Protein AF-0000000086745357 (afdb_homodimer)

Radius of gyration: 20.83 Å; Cα contacts (8 Å, |Δi|>4): 913; chains: 2; bounding box: 44×60×50 Å

Secondary structure (DSSP, 8-state):
--EEEEEEEEEEE-S-HHHHHHHHHHHH--EEEEEEEEE--HHHHHHTT--TTGGG-EEEEEEEEETTTTEEEEEEEEEESPPPB--PPPPTT-BSS---EEEEEESHHHHHHHHHHSTT-EESS--TT---EEPPP--GGG-EESSHHHHT-HHHHHHHHHHHTT-EEEEEE-TT--EEEEEE--TTSS--/--EEEEEEEEEEE-S-HHHHHHHHHHHH--EEEEEEEEE--HHHHHHTT--TTGGG-EEEEEEEEETTTTEEEEEEEEEESPPPB--PPPPTT-BSS---EEEEEESHHHHHHHHHHSTT-EESS--TT---EEPPP--GGG-EESSHHHHH-HHHHHHHHHHHTT-EEEEEE-TT--EEEEEE--TTSS--

InterPro domains:
  IPR029068 Glyoxalase/Bleomycin resistance protein/Dihydroxybiphenyl dioxygenase [G3DSA:3.10.180.10] (1-157)
  IPR029068 Glyoxalase/Bleomycin resistance protein/Dihydroxybiphenyl dioxygenase [SSF54593] (2-118)
  IPR037523 Vicinal oxygen chelate (VOC), core domain [PS51819] (6-159)
  IPR051785 Methylmalonyl-CoA/ethylmalonyl-CoA epimerase [PTHR43048] (4-158)

Nearest PDB structures (foldseek):
  1ss4-assembly1_A  TM=8.395E-01  e=1.406E-08  Bacillus cereus
  6on1-assembly3_E  TM=7.380E-01  e=6.224E-07  Streptomyces sclerotialus
  2p7m-assembly4_B  TM=7.829E-01  e=2.294E-06  Listeria monocytogenes EGD-e
  6on1-assembly3_F  TM=7.426E-01  e=1.396E-06  Streptomyces sclerotialus
  6on1-assembly2_D  TM=6.649E-01  e=1.158E-06  Streptomyces sclerotialus

Structure (mmCIF, N/CA/C/O backbone):
data_AF-0000000086745357-model_v1
#
loop_
_entity.id
_entity.type
_entity.pdbx_description
1 polymer 'Bleomycin resistance protein'
#
loop_
_atom_site.group_PDB
_atom_site.id
_atom_site.type_symbol
_atom_site.label_atom_id
_atom_site.label_alt_id
_atom_site.label_comp_id
_atom_site.label_asym_id
_atom_site.label_entity_id
_atom_site.label_seq_id
_atom_site.pdbx_PDB_ins_code
_atom_site.Cartn_x
_atom_site.Cartn_y
_atom_site.Cartn_z
_atom_site.occupancy
_atom_site.B_iso_or_equiv
_atom_site.auth_seq_id
_atom_site.auth_comp_id
_atom_site.auth_asym_id
_atom_site.auth_atom_id
_atom_site.pdbx_PDB_model_num
ATOM 1 N N . MET A 1 1 ? -21.625 5.719 -3.605 1 84.94 1 MET A N 1
ATOM 2 C CA . MET A 1 1 ? -20.344 5.215 -4.07 1 84.94 1 MET A CA 1
ATOM 3 C C . MET A 1 1 ? -19.25 6.273 -3.908 1 84.94 1 MET A C 1
ATOM 5 O O . MET A 1 1 ? -19.5 7.461 -4.137 1 84.94 1 MET A O 1
ATOM 9 N N . ILE A 1 2 ? -18.141 5.934 -3.367 1 96.88 2 ILE A N 1
ATOM 10 C CA . ILE A 1 2 ? -17.047 6.863 -3.148 1 96.88 2 ILE A CA 1
ATOM 11 C C . ILE A 1 2 ? -16.453 7.297 -4.492 1 96.88 2 ILE A C 1
ATOM 13 O O . ILE A 1 2 ? -16.234 6.465 -5.375 1 96.88 2 ILE A O 1
ATOM 17 N N . ASN A 1 3 ? -16.359 8.586 -4.691 1 97.38 3 ASN A N 1
ATOM 18 C CA . ASN A 1 3 ? -15.664 9.117 -5.863 1 97.38 3 ASN A CA 1
ATOM 19 C C . ASN A 1 3 ? -14.172 9.281 -5.613 1 97.38 3 ASN A C 1
ATOM 21 O O . ASN A 1 3 ? -13.727 10.328 -5.148 1 97.38 3 ASN A O 1
ATOM 25 N N . PHE A 1 4 ? -13.391 8.273 -5.996 1 97.94 4 PHE A N 1
ATOM 26 C CA . PHE A 1 4 ? -11.945 8.297 -5.824 1 97.94 4 PHE A CA 1
ATOM 27 C C . PHE A 1 4 ? -11.281 9.109 -6.93 1 97.94 4 PHE A C 1
ATOM 29 O O . PHE A 1 4 ? -11.688 9.031 -8.094 1 97.94 4 PHE A O 1
ATOM 36 N N . LYS A 1 5 ? -10.188 9.789 -6.594 1 97.06 5 LYS A N 1
ATOM 37 C CA . LYS A 1 5 ? -9.5 10.648 -7.555 1 97.06 5 LYS A CA 1
ATOM 38 C C . LYS A 1 5 ? -8.047 10.211 -7.742 1 97.06 5 LYS A C 1
ATOM 40 O O . LYS A 1 5 ? -7.254 10.93 -8.352 1 97.06 5 LYS A O 1
ATOM 45 N N . GLY A 1 6 ? -7.688 9.062 -7.172 1 96.94 6 GLY A N 1
ATOM 46 C CA . GLY A 1 6 ? -6.336 8.547 -7.348 1 96.94 6 GLY A CA 1
ATOM 47 C C . GLY A 1 6 ? -5.727 8.023 -6.062 1 96.94 6 GLY A C 1
ATOM 48 O O . GLY A 1 6 ? -6.293 8.203 -4.98 1 96.94 6 GLY A O 1
ATOM 49 N N . LEU A 1 7 ? -4.637 7.34 -6.195 1 98.12 7 LEU A N 1
ATOM 50 C CA . LEU A 1 7 ? -3.785 6.969 -5.074 1 98.12 7 LEU A CA 1
ATOM 51 C C . LEU A 1 7 ? -2.977 8.164 -4.586 1 98.12 7 LEU A C 1
ATOM 53 O O . LEU A 1 7 ? -2.322 8.844 -5.379 1 98.12 7 LEU A O 1
ATOM 57 N N . GLY A 1 8 ? -3.037 8.484 -3.346 1 97.69 8 GLY A N 1
ATOM 58 C CA . GLY A 1 8 ? -2.211 9.539 -2.773 1 97.69 8 GLY A CA 1
ATOM 59 C C . GLY A 1 8 ? -0.789 9.086 -2.49 1 97.69 8 GLY A C 1
ATOM 60 O O . GLY A 1 8 ? 0.153 9.547 -3.139 1 97.69 8 GLY A O 1
ATOM 61 N N . HIS A 1 9 ? -0.689 8.195 -1.524 1 98.69 9 HIS A N 1
ATOM 62 C CA . HIS A 1 9 ? 0.618 7.691 -1.12 1 98.69 9 HIS A CA 1
ATOM 63 C C . HIS A 1 9 ? 0.484 6.414 -0.299 1 98.69 9 HIS A C 1
ATOM 65 O O . HIS A 1 9 ? -0.625 6.023 0.075 1 98.69 9 HIS A O 1
ATOM 71 N N . ILE A 1 10 ? 1.551 5.781 -0.131 1 98.75 10 ILE A N 1
ATOM 72 C CA . ILE A 1 10 ? 1.724 4.691 0.824 1 98.75 10 ILE A CA 1
ATOM 73 C C . ILE A 1 10 ? 2.629 5.148 1.967 1 98.75 10 ILE A C 1
ATOM 75 O O . ILE A 1 10 ? 3.75 5.605 1.735 1 98.75 10 ILE A O 1
ATOM 79 N N . ASN A 1 11 ? 2.15 4.938 3.189 1 98.75 11 ASN A N 1
ATOM 80 C CA . ASN A 1 11 ? 2.855 5.48 4.344 1 98.75 11 ASN A CA 1
ATOM 81 C C . ASN A 1 11 ? 3.707 4.418 5.031 1 98.75 11 ASN A C 1
ATOM 83 O O . ASN A 1 11 ? 3.291 3.264 5.152 1 98.75 11 ASN A O 1
ATOM 87 N N . ILE A 1 12 ? 4.809 4.84 5.457 1 98.25 12 ILE A N 1
ATOM 88 C CA . ILE A 1 12 ? 5.684 4.07 6.336 1 98.25 12 ILE A CA 1
ATOM 89 C C . ILE A 1 12 ? 6.113 4.938 7.52 1 98.25 12 ILE A C 1
ATOM 91 O O . ILE A 1 12 ? 6.746 5.98 7.336 1 98.25 12 ILE A O 1
ATOM 95 N N . VAL A 1 13 ? 5.742 4.496 8.703 1 98.38 13 VAL A N 1
ATOM 96 C CA . VAL A 1 13 ? 6.223 5.168 9.906 1 98.38 13 VAL A CA 1
ATOM 97 C C . VAL A 1 13 ? 7.609 4.641 10.273 1 98.38 13 VAL A C 1
ATOM 99 O O . VAL A 1 13 ? 7.828 3.428 10.32 1 98.38 13 VAL A O 1
ATOM 102 N N . VAL A 1 14 ? 8.523 5.516 10.516 1 98.12 14 VAL A N 1
ATOM 103 C CA . VAL A 1 14 ? 9.93 5.145 10.648 1 98.12 14 VAL A CA 1
ATOM 104 C C . VAL A 1 14 ? 10.5 5.727 11.938 1 98.12 14 VAL A C 1
ATOM 106 O O . VAL A 1 14 ? 9.875 6.582 12.57 1 98.12 14 VAL A O 1
ATOM 109 N N . ASP A 1 15 ? 11.648 5.25 12.32 1 97.38 15 ASP A N 1
ATOM 110 C CA . ASP A 1 15 ? 12.281 5.68 13.562 1 97.38 15 ASP A CA 1
ATOM 111 C C . ASP A 1 15 ? 13.312 6.777 13.312 1 97.38 15 ASP A C 1
ATOM 113 O O . ASP A 1 15 ? 13.727 7.469 14.242 1 97.38 15 ASP A O 1
ATOM 117 N N . ASP A 1 16 ? 13.742 6.953 12.086 1 97.81 16 ASP A N 1
ATOM 118 C CA . ASP A 1 16 ? 14.688 7.98 11.648 1 97.81 16 ASP A CA 1
ATOM 119 C C . ASP A 1 16 ? 14.422 8.391 10.203 1 97.81 16 ASP A C 1
ATOM 121 O O . ASP A 1 16 ? 14.695 7.625 9.273 1 97.81 16 ASP A O 1
ATOM 125 N N . ILE A 1 17 ? 13.969 9.578 10.016 1 98.44 17 ILE A N 1
ATOM 126 C CA . ILE A 1 17 ? 13.438 10.023 8.727 1 98.44 17 ILE A CA 1
ATOM 127 C C . ILE A 1 17 ? 14.57 10.078 7.699 1 98.44 17 ILE A C 1
ATOM 129 O O . ILE A 1 17 ? 14.383 9.695 6.543 1 98.44 17 ILE A O 1
ATOM 133 N N . GLN A 1 18 ? 15.734 10.578 8.047 1 98.56 18 GLN A N 1
ATOM 134 C CA . GLN A 1 18 ? 16.844 10.695 7.105 1 98.56 18 GLN A CA 1
ATOM 135 C C . GLN A 1 18 ? 17.359 9.312 6.688 1 98.56 18 GLN A C 1
ATOM 137 O O . GLN A 1 18 ? 17.625 9.078 5.508 1 98.56 18 GLN A O 1
ATOM 142 N N . GLU A 1 19 ? 17.5 8.43 7.648 1 98.19 19 GLU A N 1
ATOM 143 C CA . GLU A 1 19 ? 17.922 7.062 7.328 1 98.19 19 GLU A CA 1
ATOM 144 C C . GLU A 1 19 ? 16.922 6.398 6.375 1 98.19 19 GLU A C 1
ATOM 146 O O . GLU A 1 19 ? 17.328 5.691 5.449 1 98.19 19 GLU A O 1
ATOM 151 N N . ALA A 1 20 ? 15.68 6.625 6.625 1 98.5 20 ALA A N 1
ATOM 152 C CA . ALA A 1 20 ? 14.648 6.035 5.773 1 98.5 20 ALA A CA 1
ATOM 153 C C . ALA A 1 20 ? 14.695 6.625 4.367 1 98.5 20 ALA A C 1
ATOM 155 O O . ALA A 1 20 ? 14.547 5.902 3.379 1 98.5 20 ALA A O 1
ATOM 156 N N . ILE A 1 21 ? 14.828 7.941 4.266 1 98.75 21 ILE A N 1
ATOM 157 C CA . ILE A 1 21 ? 14.969 8.586 2.963 1 98.75 21 ILE A CA 1
ATOM 158 C C . ILE A 1 21 ? 16.125 7.938 2.193 1 98.75 21 ILE A C 1
ATOM 160 O O . ILE A 1 21 ? 15.961 7.559 1.03 1 98.75 21 ILE A O 1
ATOM 164 N N . ASP A 1 22 ? 17.266 7.781 2.828 1 98.5 22 ASP A N 1
ATOM 165 C CA . ASP A 1 22 ? 18.438 7.195 2.191 1 98.5 22 ASP A CA 1
ATOM 166 C C . ASP A 1 22 ? 18.188 5.746 1.778 1 98.5 22 ASP A C 1
ATOM 168 O O . ASP A 1 22 ? 18.625 5.312 0.711 1 98.5 22 ASP A O 1
ATOM 172 N N . LEU A 1 23 ? 17.516 5.031 2.615 1 98.12 23 LEU A N 1
ATOM 173 C CA . LEU A 1 23 ? 17.188 3.643 2.318 1 98.12 23 LEU A CA 1
ATOM 174 C C . LEU A 1 23 ? 16.438 3.533 0.992 1 98.12 23 LEU A C 1
ATOM 176 O O . LEU A 1 23 ? 16.859 2.805 0.094 1 98.12 23 LEU A O 1
ATOM 180 N N . TYR A 1 24 ? 15.375 4.25 0.807 1 98.38 24 TYR A N 1
ATOM 181 C CA . TYR A 1 24 ? 14.516 4.086 -0.365 1 98.38 24 TYR A CA 1
ATOM 182 C C . TYR A 1 24 ? 15.141 4.75 -1.588 1 98.38 24 TYR A C 1
ATOM 184 O O . TYR A 1 24 ? 14.906 4.32 -2.721 1 98.38 24 TYR A O 1
ATOM 192 N N . LYS A 1 25 ? 15.891 5.836 -1.355 1 98.19 25 LYS A N 1
ATOM 193 C CA . LYS A 1 25 ? 16.688 6.375 -2.449 1 98.19 25 LYS A CA 1
ATOM 194 C C . LYS A 1 25 ? 17.625 5.312 -3.031 1 98.19 25 LYS A C 1
ATOM 196 O O . LYS A 1 25 ? 17.672 5.129 -4.25 1 98.19 25 LYS A O 1
ATOM 201 N N . ASN A 1 26 ? 18.312 4.621 -2.154 1 98.06 26 ASN A N 1
ATOM 202 C CA . ASN A 1 26 ? 19.328 3.67 -2.586 1 98.06 26 ASN A CA 1
ATOM 203 C C . ASN A 1 26 ? 18.719 2.355 -3.051 1 98.06 26 ASN A C 1
ATOM 205 O O . ASN A 1 26 ? 19.188 1.736 -4 1 98.06 26 ASN A O 1
ATOM 209 N N . LEU A 1 27 ? 17.656 1.892 -2.438 1 98.12 27 LEU A N 1
ATOM 210 C CA . LEU A 1 27 ? 17.047 0.602 -2.736 1 98.12 27 LEU A CA 1
ATOM 211 C C . LEU A 1 27 ? 16.188 0.685 -3.996 1 98.12 27 LEU A C 1
ATOM 213 O O . LEU A 1 27 ? 16.25 -0.206 -4.848 1 98.12 27 LEU A O 1
ATOM 217 N N . PHE A 1 28 ? 15.398 1.832 -4.148 1 98.38 28 PHE A N 1
ATOM 218 C CA . PHE A 1 28 ? 14.391 1.903 -5.203 1 98.38 28 PHE A CA 1
ATOM 219 C C . PHE A 1 28 ? 14.719 3.01 -6.195 1 98.38 28 PHE A C 1
ATOM 221 O O . PHE A 1 28 ? 14.07 3.133 -7.234 1 98.38 28 PHE A O 1
ATOM 228 N N . GLY A 1 29 ? 15.742 3.789 -5.883 1 98.31 29 GLY A N 1
ATOM 229 C CA . GLY A 1 29 ? 15.93 4.992 -6.672 1 98.31 29 GLY A CA 1
ATOM 230 C C . GLY A 1 29 ? 14.852 6.039 -6.441 1 98.31 29 GLY A C 1
ATOM 231 O O . GLY A 1 29 ? 14.539 6.816 -7.34 1 98.31 29 GLY A O 1
ATOM 232 N N . ALA A 1 30 ? 14.281 6.035 -5.289 1 98.62 30 ALA A N 1
ATOM 233 C CA . ALA A 1 30 ? 13.227 7 -4.969 1 98.62 30 ALA A CA 1
ATOM 234 C C . ALA A 1 30 ? 13.773 8.422 -4.961 1 98.62 30 ALA A C 1
ATOM 236 O O . ALA A 1 30 ? 14.922 8.656 -4.574 1 98.62 30 ALA A O 1
ATOM 237 N N . ILE A 1 31 ? 12.922 9.352 -5.367 1 98.69 31 ILE A N 1
ATOM 238 C CA . ILE A 1 31 ? 13.328 10.75 -5.453 1 98.69 31 ILE A CA 1
ATOM 239 C C . ILE A 1 31 ? 12.625 11.562 -4.367 1 98.69 31 ILE A C 1
ATOM 241 O O . ILE A 1 31 ? 11.406 11.75 -4.414 1 98.69 31 ILE A O 1
ATOM 245 N N . PRO A 1 32 ? 13.391 12.023 -3.367 1 98.75 32 PRO A N 1
ATOM 246 C CA . PRO A 1 32 ? 12.766 12.898 -2.371 1 98.75 32 PRO A CA 1
ATOM 247 C C . PRO A 1 32 ? 12.203 14.18 -2.98 1 98.75 32 PRO A C 1
ATOM 249 O O . PRO A 1 32 ? 12.859 14.812 -3.807 1 98.75 32 PRO A O 1
ATOM 252 N N . LYS A 1 33 ? 10.992 14.539 -2.598 1 98.56 33 LYS A N 1
ATOM 253 C CA . LYS A 1 33 ? 10.336 15.703 -3.18 1 98.56 33 LYS A CA 1
ATOM 254 C C . LYS A 1 33 ? 10.133 16.797 -2.135 1 98.56 33 LYS A C 1
ATOM 256 O O . LYS A 1 33 ? 10.562 17.938 -2.336 1 98.56 33 LYS A O 1
ATOM 261 N N . GLN A 1 34 ? 9.539 16.453 -1 1 98.56 34 GLN A N 1
ATOM 262 C CA . GLN A 1 34 ? 9.203 17.422 0.043 1 98.56 34 GLN A CA 1
ATOM 263 C C . GLN A 1 34 ? 9.547 16.875 1.427 1 98.56 34 GLN A C 1
ATOM 265 O O . GLN A 1 34 ? 9.477 15.672 1.662 1 98.56 34 GLN A O 1
ATOM 270 N N . LEU A 1 35 ? 9.891 17.766 2.344 1 98.75 35 LEU A N 1
ATOM 271 C CA . LEU A 1 35 ? 10.141 17.469 3.748 1 98.75 35 LEU A CA 1
ATOM 272 C C . LEU A 1 35 ? 9.453 18.469 4.656 1 98.75 35 LEU A C 1
ATOM 274 O O . LEU A 1 35 ? 9.531 19.688 4.418 1 98.75 35 LEU A O 1
ATOM 278 N N . PHE A 1 36 ? 8.703 17.969 5.605 1 98.75 36 PHE A N 1
ATOM 279 C CA . PHE A 1 36 ? 8.133 18.75 6.707 1 98.75 36 PHE A CA 1
ATOM 280 C C . PHE A 1 36 ? 8.812 18.391 8.023 1 98.75 36 PHE A C 1
ATOM 282 O O . PHE A 1 36 ? 8.367 17.469 8.727 1 98.75 36 PHE A O 1
ATOM 289 N N . PRO A 1 37 ? 9.891 19.094 8.383 1 98.69 37 PRO A N 1
ATOM 290 C CA . PRO A 1 37 ? 10.625 18.734 9.602 1 98.69 37 PRO A CA 1
ATOM 291 C C . PRO A 1 37 ? 9.945 19.234 10.867 1 98.69 37 PRO A C 1
ATOM 293 O O . PRO A 1 37 ? 9.555 20.406 10.938 1 98.69 37 PRO A O 1
ATOM 296 N N . HIS A 1 38 ? 9.781 18.328 11.828 1 98.62 38 HIS A N 1
ATOM 297 C CA . HIS A 1 38 ? 9.219 18.703 13.117 1 98.62 38 HIS A CA 1
ATOM 298 C C . HIS A 1 38 ? 7.926 19.484 12.953 1 98.62 38 HIS A C 1
ATOM 300 O O . HIS A 1 38 ? 7.77 20.562 13.539 1 98.62 38 HIS A O 1
ATOM 306 N N . PHE A 1 39 ? 7.113 18.969 12.125 1 98.56 39 PHE A N 1
ATOM 307 C CA . PHE A 1 39 ? 5.832 19.562 11.789 1 98.56 39 PHE A CA 1
ATOM 308 C C . PHE A 1 39 ? 4.875 19.5 12.977 1 98.56 39 PHE A C 1
ATOM 310 O O . PHE A 1 39 ? 4.645 18.438 13.539 1 98.56 39 PHE A O 1
ATOM 317 N N . LYS A 1 40 ? 4.359 20.641 13.438 1 98.44 40 LYS A N 1
ATOM 318 C CA . LYS A 1 40 ? 3.369 20.797 14.5 1 98.44 40 LYS A CA 1
ATOM 319 C C . LYS A 1 40 ? 2.133 21.531 14 1 98.44 40 LYS A C 1
ATOM 321 O O . LYS A 1 40 ? 2.184 22.734 13.742 1 98.44 40 LYS A O 1
ATOM 326 N N . ASN A 1 41 ? 1.116 20.812 13.82 1 98.56 41 ASN A N 1
ATOM 327 C CA . ASN A 1 41 ? -0.117 21.312 13.219 1 98.56 41 ASN A CA 1
ATOM 328 C C . ASN A 1 41 ? -1.348 20.656 13.844 1 98.56 41 ASN A C 1
ATOM 330 O O . ASN A 1 41 ? -1.535 19.453 13.734 1 98.56 41 ASN A O 1
ATOM 334 N N . SER A 1 42 ? -2.148 21.422 14.531 1 98.38 42 SER A N 1
ATOM 335 C CA . SER A 1 42 ? -3.264 20.891 15.312 1 98.38 42 SER A CA 1
ATOM 336 C C . SER A 1 42 ? -4.27 20.172 14.414 1 98.38 42 SER A C 1
ATOM 338 O O . SER A 1 42 ? -4.715 19.062 14.742 1 98.38 42 SER A O 1
ATOM 340 N N . GLY A 1 43 ? -4.633 20.797 13.336 1 98.44 43 GLY A N 1
ATOM 341 C CA . GLY A 1 43 ? -5.57 20.172 12.422 1 98.44 43 GLY A CA 1
ATOM 342 C C . GLY A 1 43 ? -5.066 18.844 11.867 1 98.44 43 GLY A C 1
ATOM 343 O O . GLY A 1 43 ? -5.805 17.859 11.828 1 98.44 43 GLY A O 1
ATOM 344 N N . PHE A 1 44 ? -3.797 18.812 11.461 1 98.69 44 PHE A N 1
ATOM 345 C CA . PHE A 1 44 ? -3.156 17.594 10.992 1 98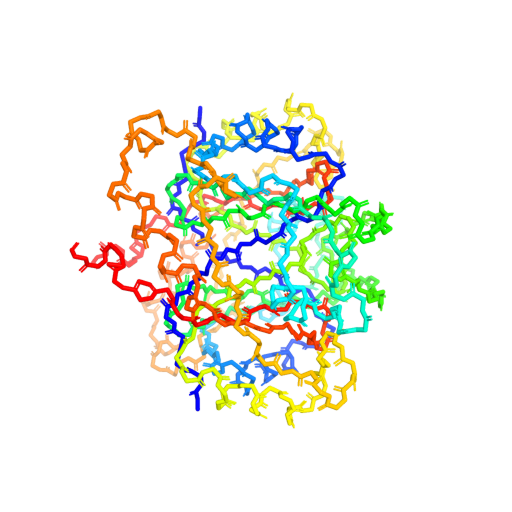.69 44 PHE A CA 1
ATOM 346 C C . PHE A 1 44 ? -3.207 16.5 12.055 1 98.69 44 PHE A C 1
ATOM 348 O O . PHE A 1 44 ? -3.564 15.367 11.766 1 98.69 44 PHE A O 1
ATOM 355 N N . SER A 1 45 ? -2.918 16.922 13.25 1 98.75 45 SER A N 1
ATOM 356 C CA . SER A 1 45 ? -2.83 15.977 14.359 1 98.75 45 SER A CA 1
ATOM 357 C C . SER A 1 45 ? -4.203 15.406 14.711 1 98.75 45 SER A C 1
ATOM 359 O O . SER A 1 45 ? -4.34 14.211 14.969 1 98.75 45 SER A O 1
ATOM 361 N N . LYS A 1 46 ? -5.207 16.234 14.75 1 98.62 46 LYS A N 1
ATOM 362 C CA . LYS A 1 46 ? -6.559 15.766 15.047 1 98.62 46 LYS A CA 1
ATOM 363 C C . LYS A 1 46 ? -7.039 14.766 14 1 98.62 46 LYS A C 1
ATOM 365 O O . LYS A 1 46 ? -7.637 13.734 14.344 1 98.62 46 LYS A O 1
ATOM 370 N N . ALA A 1 47 ? -6.773 15.07 12.727 1 98.56 47 ALA A N 1
ATOM 371 C CA . ALA A 1 47 ? -7.148 14.156 11.648 1 98.56 47 ALA A CA 1
ATOM 372 C C . ALA A 1 47 ? -6.469 12.805 11.812 1 98.56 47 ALA A C 1
ATOM 374 O O . ALA A 1 47 ? -7.043 11.766 11.469 1 98.56 47 ALA A O 1
ATOM 375 N N . ALA A 1 48 ? -5.289 12.781 12.391 1 98.44 48 ALA A N 1
ATOM 376 C CA . ALA A 1 48 ? -4.523 11.555 12.602 1 98.44 48 ALA A CA 1
ATOM 377 C C . ALA A 1 48 ? -4.984 10.836 13.867 1 98.44 48 ALA A C 1
ATOM 379 O O . ALA A 1 48 ? -4.449 9.781 14.219 1 98.44 48 ALA A O 1
ATOM 380 N N . GLY A 1 49 ? -5.93 11.406 14.586 1 97.94 49 GLY A N 1
ATOM 381 C CA . GLY A 1 49 ? -6.531 10.727 15.719 1 97.94 49 GLY A CA 1
ATOM 382 C C . GLY A 1 49 ? -6.074 11.281 17.062 1 97.94 49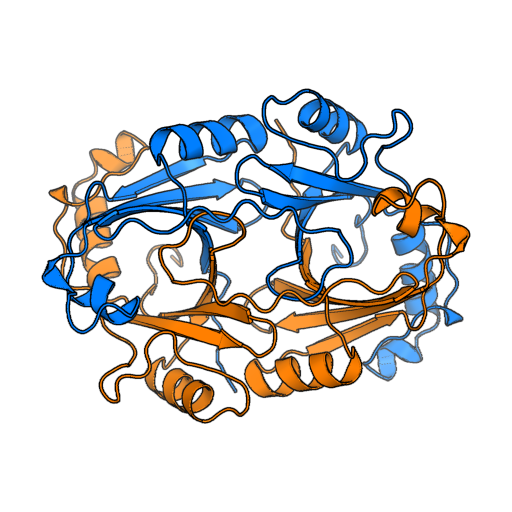 GLY A C 1
ATOM 383 O O . GLY A 1 49 ? -6.539 10.836 18.109 1 97.94 49 GLY A O 1
ATOM 384 N N . PHE A 1 50 ? -5.168 12.219 17 1 97.94 50 PHE A N 1
ATOM 385 C CA . PHE A 1 50 ? -4.676 12.805 18.25 1 97.94 50 PHE A CA 1
ATOM 386 C C . PHE A 1 50 ? -5.555 13.977 18.672 1 97.94 50 PHE A C 1
ATOM 388 O O . PHE A 1 50 ? -5.09 15.109 18.766 1 97.94 50 PHE A O 1
ATOM 395 N N . ILE A 1 51 ? -6.738 13.711 19.078 1 96.94 51 ILE A N 1
ATOM 396 C CA . ILE A 1 51 ? -7.762 14.719 19.344 1 96.94 51 ILE A CA 1
ATOM 397 C C . ILE A 1 51 ? -7.441 15.445 20.656 1 96.94 51 ILE A C 1
ATOM 399 O O . ILE A 1 51 ? -7.434 16.688 20.703 1 96.94 51 ILE A O 1
ATOM 403 N N . ASP A 1 52 ? -7.098 14.711 21.672 1 95.62 52 ASP A N 1
ATOM 404 C CA . ASP A 1 52 ? -6.945 15.273 23.016 1 95.62 52 ASP A CA 1
ATOM 405 C C . ASP A 1 52 ? -5.543 15.844 23.219 1 95.62 52 ASP A C 1
ATOM 407 O O . ASP A 1 52 ? -5.312 16.625 24.141 1 95.62 52 ASP A O 1
ATOM 411 N N . ASN A 1 53 ? -4.637 15.5 22.422 1 96.62 53 ASN A N 1
ATOM 412 C CA . ASN A 1 53 ? -3.254 15.938 22.578 1 96.62 53 ASN A CA 1
ATOM 413 C C . ASN A 1 53 ? -2.682 16.453 21.25 1 96.62 53 ASN A C 1
ATOM 415 O O . ASN A 1 53 ? -1.494 16.266 20.984 1 96.62 53 ASN A O 1
ATOM 419 N N . ALA A 1 54 ? -3.523 17.047 20.438 1 97.69 54 ALA A N 1
ATOM 420 C CA . ALA A 1 54 ? -3.154 17.5 19.109 1 97.69 54 ALA A CA 1
ATOM 421 C C . ALA A 1 54 ? -1.957 18.453 19.156 1 97.69 54 ALA A C 1
ATOM 423 O O . ALA A 1 54 ? -1.075 18.391 18.297 1 97.69 54 ALA A O 1
ATOM 424 N N . ASP A 1 55 ? -1.848 19.266 20.156 1 97.06 55 ASP A N 1
ATOM 425 C CA . ASP A 1 55 ? -0.826 20.297 20.234 1 97.06 55 ASP A CA 1
ATOM 426 C C . ASP A 1 55 ? 0.508 19.719 20.703 1 97.06 55 ASP A C 1
ATOM 428 O O . ASP A 1 55 ? 1.537 20.406 20.641 1 97.06 55 ASP A O 1
ATOM 432 N N . GLN A 1 56 ? 0.522 18.5 21.078 1 98.19 56 GLN A N 1
ATOM 433 C CA . GLN A 1 56 ? 1.74 17.859 21.578 1 98.19 56 GLN A CA 1
ATOM 434 C C . GLN A 1 56 ? 2.422 17.047 20.469 1 98.19 56 GLN A C 1
ATOM 436 O O . GLN A 1 56 ? 3.557 16.594 20.625 1 98.19 56 GLN A O 1
ATOM 441 N N . VAL A 1 57 ? 1.753 16.938 19.375 1 98.69 57 VAL A N 1
ATOM 442 C CA . VAL A 1 57 ? 2.277 16.094 18.312 1 98.69 57 VAL A CA 1
ATOM 443 C C . VAL A 1 57 ? 3.416 16.812 17.594 1 98.69 57 VAL A C 1
ATOM 445 O O . VAL A 1 57 ? 3.305 18 17.266 1 98.69 57 VAL A O 1
ATOM 448 N N . ASP A 1 58 ? 4.539 16.141 17.453 1 98.81 58 ASP A N 1
ATOM 449 C CA . ASP A 1 58 ? 5.738 16.531 16.719 1 98.81 58 ASP A CA 1
ATOM 450 C C . ASP A 1 58 ? 6.172 15.445 15.742 1 98.81 58 ASP A C 1
ATOM 452 O O . ASP A 1 58 ? 6.609 14.367 16.156 1 98.81 58 ASP A O 1
ATOM 456 N N . VAL A 1 59 ? 6.027 15.742 14.43 1 98.81 59 VAL A N 1
ATOM 457 C CA . VAL A 1 59 ? 6.27 14.695 13.445 1 98.81 59 VAL A CA 1
ATOM 458 C C . VAL A 1 59 ? 7.062 15.258 12.273 1 98.81 59 VAL A C 1
ATOM 460 O O . VAL A 1 59 ? 6.836 16.391 11.852 1 98.81 59 VAL A O 1
ATOM 463 N N . SER A 1 60 ? 8.047 14.516 11.773 1 98.88 60 SER A N 1
ATOM 464 C CA . SER A 1 60 ? 8.68 14.805 10.492 1 98.88 60 SER A CA 1
ATOM 465 C C . SER A 1 60 ? 8.07 13.961 9.375 1 98.88 60 SER A C 1
ATOM 467 O O . SER A 1 60 ? 7.828 12.766 9.562 1 98.88 60 SER A O 1
ATOM 469 N N . ILE A 1 61 ? 7.816 14.578 8.211 1 98.88 61 ILE A N 1
ATOM 470 C CA . ILE A 1 61 ? 7.16 13.914 7.09 1 98.88 61 ILE A CA 1
ATOM 471 C C . ILE A 1 61 ? 7.969 14.141 5.812 1 98.88 61 ILE A C 1
ATOM 473 O O . ILE A 1 61 ? 8.391 15.266 5.527 1 98.88 61 ILE A O 1
ATOM 477 N N . ALA A 1 62 ? 8.219 13.148 5.059 1 98.88 62 ALA A N 1
ATOM 478 C CA . ALA A 1 62 ? 8.859 13.25 3.75 1 98.88 62 ALA A CA 1
ATOM 479 C C . ALA A 1 62 ? 8.062 12.492 2.689 1 98.88 62 ALA A C 1
ATOM 481 O O . ALA A 1 62 ? 7.559 11.398 2.951 1 98.88 62 ALA A O 1
ATOM 482 N N . PHE A 1 63 ? 7.977 13.07 1.551 1 98.81 63 PHE A N 1
ATOM 483 C CA . PHE A 1 63 ? 7.379 12.406 0.397 1 98.81 63 PHE A CA 1
ATOM 484 C C . PHE A 1 63 ? 8.438 12.078 -0.646 1 98.81 63 PHE A C 1
ATOM 486 O O . PHE A 1 63 ? 9.219 12.945 -1.047 1 98.81 63 PHE A O 1
ATOM 493 N N . LEU A 1 64 ? 8.5 10.844 -1.049 1 98.88 64 LEU A N 1
ATOM 494 C CA . LEU A 1 64 ? 9.391 10.367 -2.1 1 98.88 64 LEU A CA 1
ATOM 495 C C . LEU A 1 64 ? 8.602 9.781 -3.26 1 98.88 64 LEU A C 1
ATOM 497 O O . LEU A 1 64 ? 7.637 9.039 -3.047 1 98.88 64 LEU A O 1
ATOM 501 N N . GLU A 1 65 ? 9.016 10.102 -4.402 1 98.56 65 GLU A N 1
ATOM 502 C CA . GLU A 1 65 ? 8.438 9.508 -5.602 1 98.56 65 GLU A CA 1
ATOM 503 C C . GLU A 1 65 ? 9.234 8.289 -6.051 1 98.56 65 GLU A C 1
ATOM 505 O O . GLU A 1 65 ? 10.469 8.336 -6.129 1 98.56 65 GLU A O 1
ATOM 510 N N . ILE A 1 66 ? 8.586 7.203 -6.324 1 98.38 66 ILE A N 1
ATOM 511 C CA . ILE A 1 66 ? 9.234 6.074 -6.977 1 98.38 66 ILE A CA 1
ATOM 512 C C . ILE A 1 66 ? 9.055 6.176 -8.492 1 98.38 66 ILE A C 1
ATOM 514 O O . ILE A 1 66 ? 7.961 5.922 -9.008 1 98.38 66 ILE A O 1
ATOM 518 N N . PRO A 1 67 ? 10.062 6.461 -9.188 1 97.38 67 PRO A N 1
ATOM 519 C CA . PRO A 1 67 ? 9.898 6.703 -10.625 1 97.38 67 PRO A CA 1
ATOM 520 C C . PRO A 1 67 ? 9.336 5.492 -11.367 1 97.38 67 PRO A C 1
ATOM 522 O O . PRO A 1 67 ? 9.719 4.355 -11.078 1 97.38 67 PRO A O 1
ATOM 525 N N . GLY A 1 68 ? 8.422 5.801 -12.305 1 97.12 68 GLY A N 1
ATOM 526 C CA . GLY A 1 68 ? 7.891 4.746 -13.148 1 97.12 68 GLY A CA 1
ATOM 527 C C . GLY A 1 68 ? 6.723 4.004 -12.523 1 97.12 68 GLY A C 1
ATOM 528 O O . GLY A 1 68 ? 6.109 3.146 -13.164 1 97.12 68 GLY A O 1
ATOM 529 N N . THR A 1 69 ? 6.293 4.328 -11.281 1 97.25 69 THR A N 1
ATOM 530 C CA . THR A 1 69 ? 5.262 3.553 -10.602 1 97.25 69 THR A CA 1
ATOM 531 C C . THR A 1 69 ? 4.004 4.391 -10.391 1 97.25 69 THR A C 1
ATOM 533 O O . THR A 1 69 ? 2.926 3.85 -10.141 1 97.25 69 THR A O 1
ATOM 536 N N . GLY A 1 70 ? 4.16 5.715 -10.391 1 96.38 70 GLY A N 1
ATOM 537 C CA . GLY A 1 70 ? 3.068 6.598 -10.008 1 96.38 70 GLY A CA 1
ATOM 538 C C . GLY A 1 70 ? 2.814 6.613 -8.508 1 96.38 70 GLY A C 1
ATOM 539 O O . GLY A 1 70 ? 1.801 7.148 -8.055 1 96.38 70 GLY A O 1
ATOM 540 N N . VAL A 1 71 ? 3.703 6.055 -7.754 1 97.62 71 VAL A N 1
ATOM 541 C CA . VAL A 1 71 ? 3.5 5.902 -6.316 1 97.62 71 VAL A CA 1
ATOM 542 C C . VAL A 1 71 ? 4.414 6.863 -5.559 1 97.62 71 VAL A C 1
ATOM 544 O O . VAL A 1 71 ? 5.586 7.023 -5.91 1 97.62 71 VAL A O 1
ATOM 547 N N . PHE A 1 72 ? 3.848 7.523 -4.559 1 98.38 72 PHE A N 1
ATOM 548 C CA . PHE A 1 72 ? 4.617 8.242 -3.551 1 98.38 72 PHE A CA 1
ATOM 549 C C . PHE A 1 72 ? 4.684 7.441 -2.254 1 98.38 72 PHE A C 1
ATOM 551 O O . PHE A 1 72 ? 3.676 6.891 -1.807 1 98.38 72 PHE A O 1
ATOM 558 N N . ILE A 1 73 ? 5.816 7.387 -1.698 1 98.62 73 ILE A N 1
ATOM 559 C CA . ILE A 1 73 ? 5.984 6.941 -0.319 1 98.62 73 ILE A CA 1
ATOM 560 C C . ILE A 1 73 ? 5.961 8.148 0.618 1 98.62 73 ILE A C 1
ATOM 562 O O . ILE A 1 73 ? 6.617 9.156 0.358 1 98.62 73 ILE A O 1
ATOM 566 N N . GLU A 1 74 ? 5.18 8.039 1.604 1 98.88 74 GLU A N 1
ATOM 567 C CA . GLU A 1 74 ? 5.211 8.992 2.711 1 98.88 74 GLU A CA 1
ATOM 568 C C . GLU A 1 74 ? 5.926 8.406 3.924 1 98.88 74 GLU A C 1
ATOM 570 O O . GLU A 1 74 ? 5.531 7.355 4.438 1 98.88 74 GLU A O 1
ATOM 575 N N . LEU A 1 75 ? 7 9.016 4.297 1 98.88 75 LEU A N 1
ATOM 576 C CA . LEU A 1 75 ? 7.707 8.648 5.516 1 98.88 75 LEU A CA 1
ATOM 577 C C . LEU A 1 75 ? 7.316 9.57 6.668 1 98.88 75 LEU A C 1
ATOM 579 O O . LEU A 1 75 ? 7.262 10.789 6.504 1 98.88 75 LEU A O 1
ATOM 583 N N . MET A 1 76 ? 7.012 8.984 7.84 1 98.88 76 MET A N 1
ATOM 584 C CA . MET A 1 76 ? 6.676 9.773 9.023 1 98.88 76 MET A CA 1
ATOM 585 C C . MET A 1 76 ? 7.496 9.328 10.227 1 98.88 76 MET A C 1
ATOM 587 O O . MET A 1 76 ? 7.516 8.141 10.562 1 98.88 76 MET A O 1
ATOM 591 N N . GLU A 1 77 ? 8.195 10.195 10.812 1 98.81 77 GLU A N 1
ATOM 592 C CA . GLU A 1 77 ? 8.852 10 12.102 1 98.81 77 GLU A CA 1
ATOM 593 C C . GLU A 1 77 ? 8.172 10.805 13.203 1 98.81 77 GLU A C 1
ATOM 595 O O . GLU A 1 77 ? 8.289 12.031 13.25 1 98.81 77 GLU A O 1
ATOM 600 N N . TYR A 1 78 ? 7.465 10.125 14.078 1 98.69 78 TYR A N 1
ATOM 601 C CA . TYR A 1 78 ? 6.867 10.781 15.234 1 98.69 78 TYR A CA 1
ATOM 602 C C . TYR A 1 78 ? 7.891 10.977 16.344 1 98.69 78 TYR A C 1
ATOM 604 O O . TYR A 1 78 ? 8.375 10.008 16.938 1 98.69 78 TYR A O 1
ATOM 612 N N . HIS A 1 79 ? 8.18 12.227 16.578 1 98.62 79 HIS A N 1
ATOM 613 C CA . HIS A 1 79 ? 9.055 12.578 17.703 1 98.62 79 HIS A CA 1
ATOM 614 C C . HIS A 1 79 ? 8.281 12.586 19.016 1 98.62 79 HIS A C 1
ATOM 616 O O . HIS A 1 79 ? 8.844 12.273 20.062 1 98.62 79 HIS A O 1
ATOM 622 N N . ASN A 1 80 ? 6.984 12.992 18.891 1 98.19 80 ASN A N 1
ATOM 623 C CA . ASN A 1 80 ? 6.02 12.945 19.984 1 98.19 80 ASN A CA 1
ATOM 624 C C . ASN A 1 80 ? 4.59 12.797 19.469 1 98.19 80 ASN A C 1
ATOM 626 O O . ASN A 1 80 ? 4.141 13.586 18.641 1 98.19 80 ASN A O 1
ATOM 630 N N . PRO A 1 81 ? 3.848 11.922 20.047 1 97.5 81 PRO A N 1
ATOM 631 C CA . PRO A 1 81 ? 4.336 10.789 20.828 1 97.5 81 PRO A CA 1
ATOM 632 C C . PRO A 1 81 ? 5.137 9.789 19.984 1 97.5 81 PRO A C 1
ATOM 634 O O . PRO A 1 81 ? 4.828 9.586 18.812 1 97.5 81 PRO A O 1
ATOM 637 N N . THR A 1 82 ? 6.105 9.125 20.625 1 94.94 82 THR A N 1
ATOM 638 C CA . THR A 1 82 ? 6.844 8.062 19.938 1 94.94 82 THR A CA 1
ATOM 639 C C . THR A 1 82 ? 6.031 6.773 19.906 1 94.94 82 THR A C 1
ATOM 641 O O . THR A 1 82 ? 5.418 6.395 20.906 1 94.94 82 THR A O 1
ATOM 644 N N . GLY A 1 83 ? 6.016 6.168 18.734 1 93.62 83 GLY A N 1
ATOM 645 C CA . GLY A 1 83 ? 5.281 4.922 18.594 1 93.62 83 GLY A CA 1
ATOM 646 C C . GLY A 1 83 ? 6.094 3.703 18.984 1 93.62 83 GLY A C 1
ATOM 647 O O . GLY A 1 83 ? 7.305 3.805 19.203 1 93.62 83 GLY A O 1
ATOM 648 N N . ILE A 1 84 ? 5.395 2.596 19.078 1 93.5 84 ILE A N 1
ATOM 649 C CA . ILE A 1 84 ? 6.047 1.32 19.359 1 93.5 84 ILE A CA 1
ATOM 650 C C . ILE A 1 84 ? 6.621 0.748 18.062 1 93.5 84 ILE A C 1
ATOM 652 O O . ILE A 1 84 ? 5.996 0.85 17 1 93.5 84 ILE A O 1
ATOM 656 N N . LYS A 1 85 ? 7.801 0.186 18.219 1 92.62 85 LYS A N 1
ATOM 657 C CA . LYS A 1 85 ? 8.391 -0.525 17.094 1 92.62 85 LYS A CA 1
ATOM 658 C C . LYS A 1 85 ? 7.848 -1.948 17 1 92.62 85 LYS A C 1
ATOM 660 O O . LYS A 1 85 ? 8.102 -2.775 17.875 1 92.62 85 LYS A O 1
ATOM 665 N N . ARG A 1 86 ? 7.156 -2.113 15.93 1 86.81 86 ARG A N 1
ATOM 666 C CA . ARG A 1 86 ? 6.648 -3.457 15.672 1 86.81 86 ARG A CA 1
ATOM 667 C C . ARG A 1 86 ? 7.672 -4.293 14.914 1 86.81 86 ARG A C 1
ATOM 669 O O . ARG A 1 86 ? 8.078 -3.934 13.805 1 86.81 86 ARG A O 1
ATOM 676 N N . VAL A 1 87 ? 8.102 -5.426 15.414 1 79.5 87 VAL A N 1
ATOM 677 C CA . VAL A 1 87 ? 9.234 -6.16 14.852 1 79.5 87 VAL A CA 1
ATOM 678 C C . VAL A 1 87 ? 8.758 -7.516 14.328 1 79.5 87 VAL A C 1
ATOM 680 O O . VAL A 1 87 ? 9.547 -8.273 13.75 1 79.5 87 VAL A O 1
ATOM 683 N N . GLU A 1 88 ? 7.582 -7.73 14.391 1 76.75 88 GLU A N 1
ATOM 684 C CA . GLU A 1 88 ? 7.137 -9.047 13.938 1 76.75 88 GLU A CA 1
ATOM 685 C C . GLU A 1 88 ? 7.258 -9.172 12.422 1 76.75 88 GLU A C 1
ATOM 687 O O . GLU A 1 88 ? 6.824 -8.281 11.68 1 76.75 88 GLU A O 1
ATOM 692 N N . LEU A 1 89 ? 7.934 -10.227 12.117 1 79.69 89 LEU A N 1
ATOM 693 C CA . LEU A 1 89 ? 8.062 -10.555 10.703 1 79.69 89 LEU A CA 1
ATOM 694 C C . LEU A 1 89 ? 6.844 -11.32 10.211 1 79.69 89 LEU A C 1
ATOM 696 O O . LEU A 1 89 ? 6.496 -12.367 10.758 1 79.69 89 LEU A O 1
ATOM 700 N N . LYS A 1 90 ? 6.281 -10.75 9.273 1 86.38 90 LYS A N 1
ATOM 701 C CA . LYS A 1 90 ? 5.105 -11.383 8.688 1 86.38 90 LYS A CA 1
ATOM 702 C C . LYS A 1 90 ? 5.5 -12.352 7.57 1 86.38 90 LYS A C 1
ATOM 704 O O . LYS A 1 90 ? 6.305 -12.008 6.703 1 86.38 90 LYS A O 1
ATOM 709 N N . GLU A 1 91 ? 4.898 -13.547 7.711 1 91.44 91 GLU A N 1
ATOM 710 C CA . GLU A 1 91 ? 5.043 -14.492 6.605 1 91.44 91 GLU A CA 1
ATOM 711 C C . GLU A 1 91 ? 4.105 -14.141 5.453 1 91.44 91 GLU A C 1
ATOM 713 O O . GLU A 1 91 ? 3.17 -13.359 5.625 1 91.44 91 GLU A O 1
ATOM 718 N N . ALA A 1 92 ? 4.422 -14.789 4.324 1 94.25 92 ALA A N 1
ATOM 719 C CA . ALA A 1 92 ? 3.674 -14.469 3.111 1 94.25 92 ALA A CA 1
ATOM 720 C C . ALA A 1 92 ? 2.201 -14.852 3.26 1 94.25 92 ALA A C 1
ATOM 722 O O . ALA A 1 92 ? 1.337 -14.273 2.594 1 94.25 92 ALA A O 1
ATOM 723 N N . ASN A 1 93 ? 1.922 -15.773 4.156 1 96.38 93 ASN A N 1
ATOM 724 C CA . ASN A 1 93 ? 0.566 -16.297 4.281 1 96.38 93 ASN A CA 1
ATOM 725 C C . ASN A 1 93 ? -0.116 -15.797 5.551 1 96.38 93 ASN A C 1
ATOM 727 O O . ASN A 1 93 ? -1.204 -16.266 5.898 1 96.38 93 ASN A O 1
ATOM 731 N N . ASP A 1 94 ? 0.472 -14.883 6.289 1 95.44 94 ASP A N 1
ATOM 732 C CA . ASP A 1 94 ? -0.133 -14.359 7.512 1 95.44 94 ASP A CA 1
ATOM 733 C C . ASP A 1 94 ? -1.264 -13.383 7.195 1 95.44 94 ASP A C 1
ATOM 735 O O . ASP A 1 94 ? -1.147 -12.57 6.277 1 95.44 94 ASP A O 1
ATOM 739 N N . ILE A 1 95 ? -2.311 -13.492 8.016 1 95.31 95 ILE A N 1
ATOM 740 C CA . ILE A 1 95 ? -3.516 -12.695 7.816 1 95.31 95 ILE A CA 1
ATOM 741 C C . ILE A 1 95 ? -3.434 -11.414 8.641 1 95.31 95 ILE A C 1
ATOM 743 O O . ILE A 1 95 ? -3.01 -11.445 9.805 1 95.31 95 ILE A O 1
ATOM 747 N N . GLY A 1 96 ? -3.904 -10.344 8.023 1 90.31 96 GLY A N 1
ATOM 748 C CA . GLY A 1 96 ? -3.967 -9.078 8.734 1 90.31 96 GLY A CA 1
ATOM 749 C C . GLY A 1 96 ? -2.932 -8.07 8.266 1 90.31 96 GLY A C 1
ATOM 750 O O . GLY A 1 96 ? -1.784 -8.438 8 1 90.31 96 GLY A O 1
ATOM 751 N N . GLY A 1 97 ? -3.383 -6.809 8.172 1 93 97 GLY A N 1
ATOM 752 C CA . GLY A 1 97 ? -2.506 -5.789 7.625 1 93 97 GLY A CA 1
ATOM 753 C C . GLY A 1 97 ? -2.256 -5.949 6.137 1 93 97 GLY A C 1
ATOM 754 O O . GLY A 1 97 ? -2.779 -6.875 5.512 1 93 97 GLY A O 1
ATOM 755 N N . VAL A 1 98 ? -1.518 -5.039 5.609 1 95.94 98 VAL A N 1
ATOM 756 C CA . VAL A 1 98 ? -1.101 -5.164 4.219 1 95.94 98 VAL A CA 1
ATOM 757 C C . VAL A 1 98 ? -0.103 -6.312 4.078 1 95.94 98 VAL A C 1
ATOM 759 O O . VAL A 1 98 ? 0.871 -6.391 4.832 1 95.94 98 VAL A O 1
ATOM 762 N N . GLY A 1 99 ? -0.327 -7.219 3.215 1 96.56 99 GLY A N 1
ATOM 763 C CA . GLY A 1 99 ? 0.594 -8.312 2.961 1 96.56 99 GLY A CA 1
ATOM 764 C C . GLY A 1 99 ? 1.855 -7.879 2.24 1 96.56 99 GLY A C 1
ATOM 765 O O . GLY A 1 99 ? 2.941 -7.879 2.824 1 96.56 99 GLY A O 1
ATOM 766 N N . HIS A 1 100 ? 1.661 -7.527 0.957 1 98.38 100 HIS A N 1
ATOM 767 C CA . HIS A 1 100 ? 2.785 -6.996 0.196 1 98.38 100 HIS A CA 1
ATOM 768 C C . HIS A 1 100 ? 2.326 -5.93 -0.793 1 98.38 100 HIS A C 1
ATOM 770 O O . HIS A 1 100 ? 1.131 -5.809 -1.074 1 98.38 100 HIS A O 1
ATOM 776 N N . ILE A 1 101 ? 3.266 -5.148 -1.231 1 98.62 101 ILE A N 1
ATOM 777 C CA . ILE A 1 101 ? 3.094 -4.199 -2.328 1 98.62 101 ILE A CA 1
ATOM 778 C C . ILE A 1 101 ? 3.869 -4.68 -3.553 1 98.62 101 ILE A C 1
ATOM 780 O O . ILE A 1 101 ? 5.066 -4.965 -3.465 1 98.62 101 ILE A O 1
ATOM 784 N N . CYS A 1 102 ? 3.174 -4.719 -4.676 1 98.62 102 CYS A N 1
ATOM 785 C CA . CYS A 1 102 ? 3.781 -5.273 -5.883 1 98.62 102 CYS A CA 1
ATOM 786 C C . CYS A 1 102 ? 4.102 -4.172 -6.887 1 98.62 102 CYS A C 1
ATOM 788 O O . CYS A 1 102 ? 3.225 -3.398 -7.27 1 98.62 102 CYS A O 1
ATOM 790 N N . PHE A 1 103 ? 5.312 -4.141 -7.328 1 98.5 103 PHE A N 1
ATOM 791 C CA . PHE A 1 103 ? 5.715 -3.309 -8.461 1 98.5 103 PHE A CA 1
ATOM 792 C C . PHE A 1 103 ? 6.117 -4.172 -9.648 1 98.5 103 PHE A C 1
ATOM 794 O O . PHE A 1 103 ? 6.754 -5.215 -9.477 1 98.5 103 PHE A O 1
ATOM 801 N N . ARG A 1 104 ? 5.758 -3.707 -10.797 1 98.25 104 ARG A N 1
ATOM 802 C CA . ARG A 1 104 ? 6.234 -4.324 -12.031 1 98.25 104 ARG A CA 1
ATOM 803 C C . ARG A 1 104 ? 7.594 -3.76 -12.43 1 98.25 104 ARG A C 1
ATOM 805 O O . ARG A 1 104 ? 7.82 -2.551 -12.344 1 98.25 104 ARG A O 1
ATOM 812 N N . VAL A 1 105 ? 8.5 -4.656 -12.836 1 98.19 105 VAL A N 1
ATOM 813 C CA . VAL A 1 105 ? 9.859 -4.23 -13.156 1 98.19 105 VAL A CA 1
ATOM 814 C C . VAL A 1 105 ? 10.305 -4.863 -14.477 1 98.19 105 VAL A C 1
ATOM 816 O O . VAL A 1 105 ? 9.664 -5.797 -14.969 1 98.19 105 VAL A O 1
ATOM 819 N N . GLN A 1 106 ? 11.352 -4.371 -15.047 1 97.19 106 GLN A N 1
ATOM 820 C CA . GLN A 1 106 ? 12.078 -4.98 -16.156 1 97.19 106 GLN A CA 1
ATOM 821 C C . GLN A 1 106 ? 13.414 -5.559 -15.68 1 97.19 106 GLN A C 1
ATOM 823 O O . GLN A 1 106 ? 14.031 -5.027 -14.75 1 97.19 106 GLN A O 1
ATOM 828 N N . ASN A 1 107 ? 13.82 -6.672 -16.344 1 97.12 107 ASN A N 1
ATOM 829 C CA . ASN A 1 107 ? 15.086 -7.328 -16.031 1 97.12 107 ASN A CA 1
ATOM 830 C C . ASN A 1 107 ? 15.117 -7.84 -14.602 1 97.12 107 ASN A C 1
ATOM 832 O O . ASN A 1 107 ? 16.047 -7.535 -13.852 1 97.12 107 ASN A O 1
ATOM 836 N N . ILE A 1 108 ? 14.211 -8.703 -14.281 1 98.25 108 ILE A N 1
ATOM 837 C CA . ILE A 1 108 ? 13.914 -9.109 -12.906 1 98.25 108 ILE A CA 1
ATOM 838 C C . ILE A 1 108 ? 15.141 -9.805 -12.305 1 98.25 108 ILE A C 1
ATOM 840 O O . ILE A 1 108 ? 15.367 -9.727 -11.094 1 98.25 108 ILE A O 1
ATOM 844 N N . ASP A 1 109 ? 15.969 -10.461 -13.102 1 98.12 109 ASP A N 1
ATOM 845 C CA . ASP A 1 109 ? 17.156 -11.117 -12.562 1 98.12 109 ASP A CA 1
ATOM 846 C C . ASP A 1 109 ? 18.141 -10.102 -12.008 1 98.12 109 ASP A C 1
ATOM 848 O O . ASP A 1 109 ? 18.688 -10.289 -10.922 1 98.12 109 ASP A O 1
ATOM 852 N N . SER A 1 110 ? 18.344 -9.07 -12.766 1 98.31 110 SER A N 1
ATOM 853 C CA . SER A 1 110 ? 19.219 -8 -12.297 1 98.31 110 SER A CA 1
ATOM 854 C C . SER A 1 110 ? 18.656 -7.336 -11.047 1 98.31 110 SER A C 1
ATOM 856 O O . SER A 1 110 ? 19.406 -7.008 -10.117 1 98.31 110 SER A O 1
ATOM 858 N N . VAL A 1 111 ? 17.391 -7.117 -11.07 1 98.5 111 VAL A N 1
ATOM 859 C CA . VAL A 1 111 ? 16.734 -6.512 -9.922 1 98.5 111 VAL A CA 1
ATOM 860 C C . VAL A 1 111 ? 16.875 -7.422 -8.703 1 98.5 111 VAL A C 1
ATOM 862 O O . VAL A 1 111 ? 17.141 -6.949 -7.598 1 98.5 111 VAL A O 1
ATOM 865 N N . PHE A 1 112 ? 16.719 -8.711 -8.938 1 98.62 112 PHE A N 1
ATOM 866 C CA . PHE A 1 112 ? 16.875 -9.688 -7.863 1 98.62 112 PHE A CA 1
ATOM 867 C C . PHE A 1 112 ? 18.281 -9.594 -7.254 1 98.62 112 PHE A C 1
ATOM 869 O O . PHE A 1 112 ? 18.422 -9.562 -6.031 1 98.62 112 PHE A O 1
ATOM 876 N N . ASP A 1 113 ? 19.234 -9.539 -8.031 1 98.25 113 ASP A N 1
ATOM 877 C CA . ASP A 1 113 ? 20.625 -9.453 -7.566 1 98.25 113 ASP A CA 1
ATOM 878 C C . ASP A 1 113 ? 20.844 -8.172 -6.77 1 98.25 113 ASP A C 1
ATOM 880 O O . ASP A 1 113 ? 21.531 -8.188 -5.738 1 98.25 113 ASP A O 1
ATOM 884 N N . HIS A 1 114 ? 20.297 -7.117 -7.262 1 98.25 114 HIS A N 1
ATOM 885 C CA . HIS A 1 114 ? 20.391 -5.836 -6.574 1 98.25 114 HIS A CA 1
ATOM 886 C C . HIS A 1 114 ? 19.797 -5.91 -5.176 1 98.25 114 HIS A C 1
ATOM 888 O O . HIS A 1 114 ? 20.422 -5.512 -4.195 1 98.25 114 HIS A O 1
ATOM 894 N N . VAL A 1 115 ? 18.625 -6.473 -5.105 1 98.25 115 VAL A N 1
ATOM 895 C CA . VAL A 1 115 ? 17.891 -6.57 -3.844 1 98.25 115 VAL A CA 1
ATOM 896 C C . VAL A 1 115 ? 18.641 -7.508 -2.893 1 98.25 115 VAL A C 1
ATOM 898 O O . VAL A 1 115 ? 18.859 -7.172 -1.727 1 98.25 115 VAL A O 1
ATOM 901 N N . LYS A 1 116 ? 19.016 -8.625 -3.365 1 97.25 116 LYS A N 1
ATOM 902 C CA . LYS A 1 116 ? 19.688 -9.641 -2.566 1 97.25 116 LYS A CA 1
ATOM 903 C C . LYS A 1 116 ? 20.953 -9.094 -1.923 1 97.25 116 LYS A C 1
ATOM 905 O O . LYS A 1 116 ? 21.281 -9.445 -0.791 1 97.25 116 LYS A O 1
ATOM 910 N N . SER A 1 117 ? 21.625 -8.219 -2.566 1 97.12 117 SER A N 1
ATOM 911 C CA . SER A 1 117 ? 22.906 -7.711 -2.098 1 97.12 117 SER A CA 1
ATOM 912 C C . SER A 1 117 ? 22.734 -6.457 -1.246 1 97.12 117 SER A C 1
ATOM 914 O O . SER A 1 117 ? 23.703 -5.961 -0.658 1 97.12 117 SER A O 1
ATOM 916 N N . PHE A 1 118 ? 21.562 -5.973 -1.134 1 97.62 118 PHE A N 1
ATOM 917 C CA . PHE A 1 118 ? 21.328 -4.703 -0.451 1 97.62 118 PHE A CA 1
ATOM 918 C C . PHE A 1 118 ? 21.344 -4.895 1.062 1 97.62 118 PHE A C 1
ATOM 920 O O . PHE A 1 118 ? 20.609 -5.742 1.588 1 97.62 118 PHE A O 1
ATOM 927 N N . PRO A 1 119 ? 22.047 -4.078 1.773 1 95.44 119 PRO A N 1
ATOM 928 C CA . PRO A 1 119 ? 22.094 -4.223 3.23 1 95.44 119 PRO A CA 1
ATOM 929 C C . PRO A 1 119 ? 20.734 -3.961 3.889 1 95.44 119 PRO A C 1
ATOM 931 O O . PRO A 1 119 ? 20.016 -3.043 3.488 1 95.44 119 PRO A O 1
ATOM 934 N N . GLY A 1 120 ? 20.328 -4.801 4.852 1 92.12 120 GLY A N 1
ATOM 935 C CA . GLY A 1 120 ? 19.125 -4.574 5.633 1 92.12 120 GLY A CA 1
ATOM 936 C C . GLY A 1 120 ? 17.875 -5.152 4.996 1 92.12 120 GLY A C 1
ATOM 937 O O . GLY A 1 120 ? 16.781 -5.031 5.543 1 92.12 120 GLY A O 1
ATOM 938 N N . VAL A 1 121 ? 18.031 -5.77 3.807 1 94.81 121 VAL A N 1
ATOM 939 C CA . VAL A 1 121 ? 16.922 -6.422 3.137 1 94.81 121 VAL A CA 1
ATOM 940 C C . VAL A 1 121 ? 17.016 -7.938 3.314 1 94.81 121 VAL A C 1
ATOM 942 O O . VAL A 1 121 ? 18.125 -8.492 3.338 1 94.81 121 VAL A O 1
ATOM 945 N N . ARG A 1 122 ? 15.898 -8.578 3.477 1 95.56 122 ARG A N 1
ATOM 946 C CA . ARG A 1 122 ? 15.82 -10.031 3.551 1 95.56 122 ARG A CA 1
ATOM 947 C C . ARG A 1 122 ? 14.906 -10.586 2.469 1 95.56 122 ARG A C 1
ATOM 949 O O . ARG A 1 122 ? 13.828 -10.031 2.217 1 95.56 122 ARG A O 1
ATOM 956 N N . LEU A 1 123 ? 15.422 -11.602 1.848 1 97.5 123 LEU A N 1
ATOM 957 C CA . LEU A 1 123 ? 14.523 -12.312 0.955 1 97.5 123 LEU A CA 1
ATOM 958 C C . LEU A 1 123 ? 13.453 -13.07 1.748 1 97.5 123 LEU A C 1
ATOM 960 O O . LEU A 1 123 ? 13.664 -13.391 2.92 1 97.5 123 LEU A O 1
ATOM 964 N N . ILE A 1 124 ? 12.305 -13.359 1.155 1 97.44 124 ILE A N 1
ATOM 965 C CA . ILE A 1 124 ? 11.188 -13.969 1.87 1 97.44 124 ILE A CA 1
ATOM 966 C C . ILE A 1 124 ? 11.578 -15.375 2.328 1 97.44 124 ILE A C 1
ATOM 968 O O . ILE A 1 124 ? 11.008 -15.906 3.287 1 97.44 124 ILE A O 1
ATOM 972 N N . ASN A 1 125 ? 12.438 -16 1.635 1 97.31 125 ASN A N 1
ATOM 973 C CA . ASN A 1 125 ? 13.023 -17.281 1.984 1 97.31 125 ASN A CA 1
ATOM 974 C C . ASN A 1 125 ? 14.547 -17.234 1.964 1 97.31 125 ASN A C 1
ATOM 976 O O . ASN A 1 125 ? 15.141 -16.656 1.05 1 97.31 125 ASN A O 1
ATOM 980 N N . SER A 1 126 ? 15.203 -17.859 2.982 1 94.81 126 SER A N 1
ATOM 981 C CA . SER A 1 126 ? 16.656 -17.75 3.139 1 94.81 126 SER A CA 1
ATOM 982 C C . SER A 1 126 ? 17.375 -18.844 2.35 1 94.81 126 SER A C 1
ATOM 984 O O . SER A 1 126 ? 18.609 -18.859 2.295 1 94.81 126 SER A O 1
ATOM 986 N N . SER A 1 127 ? 16.656 -19.734 1.747 1 96.19 127 SER A N 1
ATOM 987 C CA . SER A 1 127 ? 17.266 -20.781 0.944 1 96.19 127 SER A CA 1
ATOM 988 C C . SER A 1 127 ? 18.172 -20.188 -0.138 1 96.19 127 SER A C 1
ATOM 990 O O . SER A 1 127 ? 17.797 -19.219 -0.804 1 96.19 127 SER A O 1
ATOM 992 N N . PRO A 1 128 ? 19.344 -20.734 -0.364 1 95.56 128 PRO A N 1
ATOM 993 C CA . PRO A 1 128 ? 20.203 -20.297 -1.47 1 95.56 128 PRO A CA 1
ATOM 994 C C . PRO A 1 128 ? 19.562 -20.516 -2.836 1 95.56 128 PRO A C 1
ATOM 996 O O . PRO A 1 128 ? 20.031 -19.984 -3.84 1 95.56 128 PRO A O 1
ATOM 999 N N . LEU A 1 129 ? 18.5 -21.297 -2.84 1 96.44 129 LEU A N 1
ATOM 1000 C CA . LEU A 1 129 ? 17.812 -21.578 -4.098 1 96.44 129 LEU A CA 1
ATOM 1001 C C . LEU A 1 129 ? 16.766 -20.516 -4.414 1 96.44 129 LEU A C 1
ATOM 1003 O O . LEU A 1 129 ? 16.25 -20.469 -5.531 1 96.44 129 LEU A O 1
ATOM 1007 N N . TYR A 1 130 ? 16.469 -19.75 -3.418 1 98.12 130 TYR A N 1
ATOM 1008 C CA . TYR A 1 130 ? 15.422 -18.75 -3.652 1 98.12 130 TYR A CA 1
ATOM 1009 C C . TYR A 1 130 ? 15.844 -17.766 -4.727 1 98.12 130 TYR A C 1
ATOM 1011 O O . TYR A 1 130 ? 16.984 -17.312 -4.746 1 98.12 130 TYR A O 1
ATOM 1019 N N . LYS A 1 131 ? 14.992 -17.453 -5.641 1 98.19 131 LYS A N 1
ATOM 1020 C CA . LYS A 1 131 ? 15.141 -16.531 -6.762 1 98.19 131 LYS A CA 1
ATOM 1021 C C . LYS A 1 131 ? 13.789 -16.141 -7.336 1 98.19 131 LYS A C 1
ATOM 1023 O O . LYS A 1 131 ? 12.742 -16.562 -6.828 1 98.19 131 LYS A O 1
ATOM 1028 N N . ALA A 1 132 ? 13.805 -15.289 -8.32 1 98.5 132 ALA A N 1
ATOM 1029 C CA . ALA A 1 132 ? 12.562 -15.039 -9.055 1 98.5 132 ALA A CA 1
ATOM 1030 C C . ALA A 1 132 ? 12.125 -16.266 -9.836 1 98.5 132 ALA A C 1
ATOM 1032 O O . ALA A 1 132 ? 12.82 -16.719 -10.75 1 98.5 132 ALA A O 1
ATOM 1033 N N . TYR A 1 133 ? 11.016 -16.812 -9.469 1 98.38 133 TYR A N 1
ATOM 1034 C CA . TYR A 1 133 ? 10.508 -17.984 -10.172 1 98.38 133 TYR A CA 1
ATOM 1035 C C . TYR A 1 133 ? 9.406 -17.594 -11.156 1 98.38 133 TYR A C 1
ATOM 1037 O O . TYR A 1 133 ? 8.719 -16.594 -10.961 1 98.38 133 TYR A O 1
ATOM 1045 N N . LYS A 1 134 ? 9.344 -18.375 -12.172 1 98.25 134 LYS A N 1
ATOM 1046 C CA . LYS A 1 134 ? 8.258 -18.234 -13.133 1 98.25 134 LYS A CA 1
ATOM 1047 C C . LYS A 1 134 ? 7.02 -19.016 -12.695 1 98.25 134 LYS A C 1
ATOM 1049 O O . LYS A 1 134 ? 7.133 -20.156 -12.211 1 98.25 134 LYS A O 1
ATOM 1054 N N . ILE A 1 135 ? 5.887 -18.422 -12.852 1 98.38 135 ILE A N 1
ATOM 1055 C CA . ILE A 1 135 ? 4.641 -19.141 -12.648 1 98.38 135 ILE A CA 1
ATOM 1056 C C . ILE A 1 135 ? 4.512 -20.25 -13.695 1 98.38 135 ILE A C 1
ATOM 1058 O O . ILE A 1 135 ? 4.805 -20.031 -14.875 1 98.38 135 ILE A O 1
ATOM 1062 N N . ASP A 1 136 ? 4.105 -21.453 -13.281 1 98.31 136 ASP A N 1
ATOM 1063 C CA . ASP A 1 136 ? 3.908 -22.531 -14.242 1 98.31 136 ASP A CA 1
ATOM 1064 C C . ASP A 1 136 ? 2.723 -22.25 -15.156 1 98.31 136 ASP A C 1
ATOM 1066 O O . ASP A 1 136 ? 1.805 -21.516 -14.781 1 98.31 136 ASP A O 1
ATOM 1070 N N . GLU A 1 137 ? 2.787 -22.828 -16.312 1 97.5 137 GLU A N 1
ATOM 1071 C CA . GLU A 1 137 ? 1.682 -22.672 -17.25 1 97.5 137 GLU A CA 1
ATOM 1072 C C . GLU A 1 137 ? 0.351 -23.047 -16.609 1 97.5 137 GLU A C 1
ATOM 1074 O O . GLU A 1 137 ? 0.277 -24.016 -15.859 1 97.5 137 GLU A O 1
ATOM 1079 N N . ILE A 1 138 ? -0.623 -22.25 -17 1 97.94 138 ILE A N 1
ATOM 1080 C CA . ILE A 1 138 ? -1.941 -22.547 -16.453 1 97.94 138 ILE A CA 1
ATOM 1081 C C . ILE A 1 138 ? -2.93 -22.781 -17.594 1 97.94 138 ILE A C 1
ATOM 1083 O O . ILE A 1 138 ? -2.635 -22.484 -18.75 1 97.94 138 ILE A O 1
ATOM 1087 N N . THR A 1 139 ? -4.07 -23.344 -17.203 1 97.75 139 THR A N 1
ATOM 1088 C CA . THR A 1 139 ? -5.164 -23.531 -18.156 1 97.75 139 THR A CA 1
ATOM 1089 C C . THR A 1 139 ? -6.383 -22.703 -17.734 1 97.75 139 THR A C 1
ATOM 1091 O O . THR A 1 139 ? -6.453 -22.219 -16.609 1 97.75 139 THR A O 1
ATOM 1094 N N . SER A 1 140 ? -7.266 -22.562 -18.703 1 97.56 140 SER A N 1
ATOM 1095 C CA . SER A 1 140 ? -8.391 -21.641 -18.547 1 97.56 140 SER A CA 1
ATOM 1096 C C . SER A 1 140 ? -9.32 -22.109 -17.422 1 97.56 140 SER A C 1
ATOM 1098 O O . SER A 1 140 ? -10.133 -21.328 -16.922 1 97.56 140 SER A O 1
ATOM 1100 N N . ASP A 1 141 ? -9.242 -23.344 -17.031 1 97.19 141 ASP A N 1
ATOM 1101 C CA . ASP A 1 141 ? -10.117 -23.859 -15.984 1 97.19 141 ASP A CA 1
ATOM 1102 C C . ASP A 1 141 ? -9.57 -23.516 -14.594 1 97.19 141 ASP A C 1
ATOM 1104 O O . ASP A 1 141 ? -10.25 -23.703 -13.586 1 97.19 141 ASP A O 1
ATOM 1108 N N . GLU A 1 142 ? -8.375 -22.953 -14.523 1 98.12 142 GLU A N 1
ATOM 1109 C CA . GLU A 1 142 ? -7.727 -22.688 -13.242 1 98.12 142 GLU A CA 1
ATOM 1110 C C . GLU A 1 142 ? -8.055 -21.281 -12.742 1 98.12 142 GLU A C 1
ATOM 1112 O O . GLU A 1 142 ? -7.637 -20.891 -11.648 1 98.12 142 GLU A O 1
ATOM 1117 N N . PHE A 1 143 ? -8.789 -20.516 -13.594 1 98.25 143 PHE A N 1
ATOM 1118 C CA . PHE A 1 143 ? -9.227 -19.188 -13.172 1 98.25 143 PHE A CA 1
ATOM 1119 C C . PHE A 1 143 ? -10.531 -18.812 -13.852 1 98.25 143 PHE A C 1
ATOM 1121 O O . PHE A 1 143 ? -11.008 -19.516 -14.734 1 98.25 143 PHE A O 1
ATOM 1128 N N . MET A 1 144 ? -11.133 -17.703 -13.414 1 98.31 144 MET A N 1
ATOM 1129 C CA . MET A 1 144 ? -12.344 -17.172 -14.039 1 98.31 144 MET A CA 1
ATOM 1130 C C . MET A 1 144 ? -12.359 -15.656 -13.992 1 98.31 144 MET A C 1
ATOM 1132 O O . MET A 1 144 ? -11.758 -15.047 -13.109 1 98.31 144 MET A O 1
ATOM 1136 N N . PHE A 1 145 ? -13 -15.102 -14.977 1 98.62 145 PHE A N 1
ATOM 1137 C CA . PHE A 1 145 ? -13.367 -13.688 -14.93 1 98.62 145 PHE A CA 1
ATOM 1138 C C . PHE A 1 145 ? -14.719 -13.5 -14.258 1 98.62 145 PHE A C 1
ATOM 1140 O O . PHE A 1 145 ? -15.641 -14.289 -14.484 1 98.62 145 PHE A O 1
ATOM 1147 N N . PHE A 1 146 ? -14.844 -12.484 -13.469 1 98.38 146 PHE A N 1
ATOM 1148 C CA . PHE A 1 146 ? -16.125 -12.203 -12.852 1 98.38 146 PHE A CA 1
ATOM 1149 C C . PHE A 1 146 ? -17.109 -11.664 -13.883 1 98.38 146 PHE A C 1
ATOM 1151 O O . PHE A 1 146 ? -18.312 -11.922 -13.805 1 98.38 146 PHE A O 1
ATOM 1158 N N . ASN A 1 147 ? -16.594 -10.875 -14.812 1 98.12 147 ASN A N 1
ATOM 1159 C CA . ASN A 1 147 ? -17.438 -10.406 -15.906 1 98.12 147 ASN A CA 1
ATOM 1160 C C . ASN A 1 147 ? -17.875 -11.555 -16.812 1 98.12 147 ASN A C 1
ATOM 1162 O O . ASN A 1 147 ? -17.031 -12.25 -17.375 1 98.12 147 ASN A O 1
ATOM 1166 N N . GLU A 1 148 ? -19.078 -11.727 -17.062 1 98.19 148 GLU A N 1
ATOM 1167 C CA . GLU A 1 148 ? -19.625 -12.867 -17.797 1 98.19 148 GLU A CA 1
ATOM 1168 C C . GLU A 1 148 ? -19.141 -12.883 -19.234 1 98.19 148 GLU A C 1
ATOM 1170 O O . GLU A 1 148 ? -18.797 -13.938 -19.781 1 98.19 148 GLU A O 1
ATOM 1175 N N . GLU A 1 149 ? -19.172 -11.781 -19.875 1 98.31 149 GLU A N 1
ATOM 1176 C CA . GLU A 1 149 ? -18.734 -11.703 -21.266 1 98.31 149 GLU A CA 1
ATOM 1177 C C . GLU A 1 149 ? -17.266 -12.109 -21.406 1 98.31 149 GLU A C 1
ATOM 1179 O O . GLU A 1 149 ? -16.906 -12.844 -22.328 1 98.31 149 GLU A O 1
ATOM 1184 N N . ASP A 1 150 ? -16.453 -11.633 -20.453 1 98 150 ASP A N 1
ATOM 1185 C CA . ASP A 1 150 ? -15.047 -12.008 -20.453 1 98 150 ASP A CA 1
ATOM 1186 C C . ASP A 1 150 ? -14.875 -13.492 -20.156 1 98 150 ASP A C 1
ATOM 1188 O O . ASP A 1 150 ? -14.016 -14.148 -20.766 1 98 150 ASP A O 1
ATOM 1192 N N . GLU A 1 151 ? -15.656 -14 -19.266 1 98.25 151 GLU A N 1
ATOM 1193 C CA . GLU A 1 151 ? -15.57 -15.406 -18.891 1 98.25 151 GLU A CA 1
ATOM 1194 C C . GLU A 1 151 ? -15.922 -16.312 -20.062 1 98.25 151 GLU A C 1
ATOM 1196 O O . GLU A 1 151 ? -15.344 -17.391 -20.219 1 98.25 151 GLU A O 1
ATOM 1201 N N . LYS A 1 152 ? -16.781 -15.891 -20.953 1 98.06 152 LYS A N 1
ATOM 1202 C CA . LYS A 1 152 ? -17.219 -16.688 -22.094 1 98.06 152 LYS A CA 1
ATOM 1203 C C . LYS A 1 152 ? -16.297 -16.484 -23.281 1 98.06 152 LYS A C 1
ATOM 1205 O O . LYS A 1 152 ? -16.422 -17.188 -24.297 1 98.06 152 LYS A O 1
ATOM 1210 N N . ASN A 1 153 ? -15.383 -15.57 -23.188 1 98.19 153 ASN A N 1
ATOM 1211 C CA . ASN A 1 153 ? -14.461 -15.242 -24.266 1 98.19 153 ASN A CA 1
ATOM 1212 C C . ASN A 1 153 ? -13.242 -16.156 -24.25 1 98.19 153 ASN A C 1
ATOM 1214 O O . ASN A 1 153 ? -12.242 -15.852 -23.594 1 98.19 153 ASN A O 1
ATOM 1218 N N . THR A 1 154 ? -13.266 -17.188 -25.047 1 97.81 154 THR A N 1
ATOM 1219 C CA . THR A 1 154 ? -12.234 -18.219 -25.047 1 97.81 154 THR A CA 1
ATOM 1220 C C . THR A 1 154 ? -10.891 -17.641 -25.469 1 97.81 154 THR A C 1
ATOM 1222 O O . THR A 1 154 ? -9.852 -17.984 -24.891 1 97.81 154 THR A O 1
ATOM 1225 N N . ALA A 1 155 ? -10.898 -16.828 -26.422 1 97.62 155 ALA A N 1
ATOM 1226 C CA . ALA A 1 155 ? -9.656 -16.203 -26.891 1 97.62 155 ALA A CA 1
ATOM 1227 C C . ALA A 1 155 ? -9.008 -15.375 -25.797 1 97.62 155 ALA A C 1
ATOM 1229 O O . ALA A 1 155 ? -7.793 -15.445 -25.578 1 97.62 155 ALA A O 1
ATOM 1230 N N . LEU A 1 156 ? -9.836 -14.609 -25.125 1 97.5 156 LEU A N 1
ATOM 1231 C CA . LEU A 1 156 ? -9.336 -13.805 -24.016 1 97.5 156 LEU A CA 1
ATOM 1232 C C . LEU A 1 156 ? -8.766 -14.688 -22.906 1 97.5 156 LEU A C 1
ATOM 1234 O O . LEU A 1 156 ? -7.711 -14.391 -22.344 1 97.5 156 LEU A O 1
ATOM 1238 N N . LYS A 1 157 ? -9.406 -15.695 -22.594 1 97.75 157 LYS A N 1
ATOM 1239 C CA . LYS A 1 157 ? -8.953 -16.609 -21.531 1 97.75 157 LYS A CA 1
ATOM 1240 C C . LYS A 1 157 ? -7.633 -17.266 -21.906 1 97.75 157 LYS A C 1
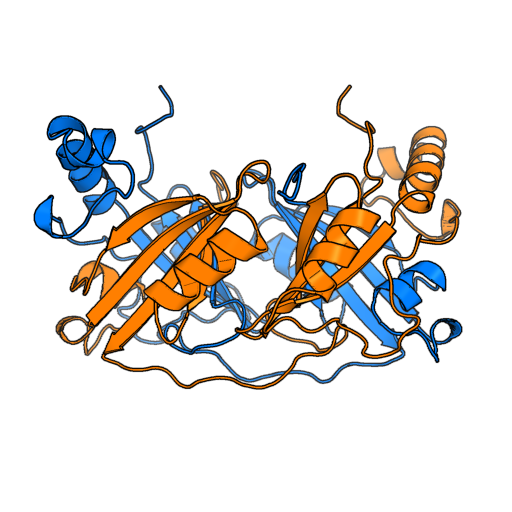ATOM 1242 O O . LYS A 1 157 ? -6.734 -17.391 -21.078 1 97.75 157 LYS A O 1
ATOM 1247 N N . GLN A 1 158 ? -7.512 -17.688 -23.156 1 97.19 158 GLN A N 1
ATOM 1248 C CA . GLN A 1 158 ? -6.273 -18.312 -23.609 1 97.19 158 GLN A CA 1
ATOM 1249 C C . GLN A 1 158 ? -5.113 -17.312 -23.562 1 97.19 158 GLN A C 1
ATOM 1251 O O . GLN A 1 158 ? -4.008 -17.672 -23.141 1 97.19 158 GLN A O 1
ATOM 1256 N N . GLU A 1 159 ? -5.406 -16.172 -24.031 1 96.56 159 GLU A N 1
ATOM 1257 C CA . GLU A 1 159 ? -4.383 -15.141 -23.984 1 96.56 159 GLU A CA 1
ATOM 1258 C C . GLU A 1 159 ? -3.953 -14.859 -22.547 1 96.56 159 GLU A C 1
ATOM 1260 O O . GLU A 1 159 ? -2.768 -14.672 -22.266 1 96.56 159 GLU A O 1
ATOM 1265 N N . THR A 1 160 ? -4.875 -14.805 -21.625 1 96.56 160 THR A N 1
ATOM 1266 C CA . THR A 1 160 ? -4.598 -14.594 -20.203 1 96.56 160 THR A CA 1
ATOM 1267 C C . THR A 1 160 ? -3.711 -15.703 -19.656 1 96.56 160 THR A C 1
ATOM 1269 O O . THR A 1 160 ? -2.754 -15.438 -18.922 1 96.56 160 THR A O 1
ATOM 1272 N N . CYS A 1 161 ? -3.992 -16.906 -20 1 97.06 161 CYS A N 1
ATOM 1273 C CA . CYS A 1 161 ? -3.17 -18.031 -19.578 1 97.06 161 CYS A CA 1
ATOM 1274 C C . CYS A 1 161 ? -1.73 -17.875 -20.062 1 97.06 161 CYS A C 1
ATOM 1276 O O . CYS A 1 161 ? -0.791 -18.109 -19.297 1 97.06 161 CYS A O 1
ATOM 1278 N N . LYS A 1 162 ? -1.59 -17.438 -21.281 1 95.75 162 LYS A N 1
ATOM 1279 C CA . LYS A 1 162 ? -0.258 -17.234 -21.844 1 95.75 162 LYS A CA 1
ATOM 1280 C C . LYS A 1 162 ? 0.508 -16.156 -21.078 1 95.75 162 LYS A C 1
ATOM 1282 O O . LYS A 1 162 ? 1.695 -16.328 -20.797 1 95.75 162 LYS A O 1
ATOM 1287 N N . ILE A 1 163 ? -0.158 -15.164 -20.75 1 95.69 163 ILE A N 1
ATOM 1288 C CA . ILE A 1 163 ? 0.464 -14.047 -20.047 1 95.69 163 ILE A CA 1
ATOM 1289 C C . ILE A 1 163 ? 0.888 -14.484 -18.656 1 95.69 163 ILE A C 1
ATOM 1291 O O . ILE A 1 163 ? 2.027 -14.258 -18.25 1 95.69 163 ILE A O 1
ATOM 1295 N N . ILE A 1 164 ? -0.009 -15.102 -17.938 1 96.25 164 ILE A N 1
ATOM 1296 C CA . ILE A 1 164 ? 0.254 -15.539 -16.578 1 96.25 164 ILE A CA 1
ATOM 1297 C C . ILE A 1 164 ? 1.451 -16.484 -16.547 1 96.25 164 ILE A C 1
ATOM 1299 O O . ILE A 1 164 ? 2.314 -16.391 -15.68 1 96.25 164 ILE A O 1
ATOM 1303 N N . GLY A 1 165 ? 1.531 -17.328 -17.5 1 95.38 165 GLY A N 1
ATOM 1304 C CA . GLY A 1 165 ? 2.6 -18.312 -17.594 1 95.38 165 GLY A CA 1
ATOM 1305 C C . GLY A 1 165 ? 3.957 -17.688 -17.875 1 95.38 165 GLY A C 1
ATOM 1306 O O . GLY A 1 165 ? 4.977 -18.391 -17.844 1 95.38 165 GLY A O 1
ATOM 1307 N N . LYS A 1 166 ? 4.023 -16.422 -18.125 1 95.69 166 LYS A N 1
ATOM 1308 C CA . LYS A 1 166 ? 5.277 -15.727 -18.391 1 95.69 166 LYS A CA 1
ATOM 1309 C C . LYS A 1 166 ? 5.723 -14.906 -17.172 1 95.69 166 LYS A C 1
ATOM 1311 O O . LYS A 1 166 ? 6.844 -14.398 -17.141 1 95.69 166 LYS A O 1
ATOM 1316 N N . ILE A 1 167 ? 4.891 -14.82 -16.234 1 97.94 167 ILE A N 1
ATOM 1317 C CA . ILE A 1 167 ? 5.152 -13.938 -15.109 1 97.94 167 ILE A CA 1
ATOM 1318 C C . ILE A 1 167 ? 6.184 -14.57 -14.18 1 97.94 167 ILE A C 1
ATOM 1320 O O . ILE A 1 167 ? 6.102 -15.766 -13.875 1 97.94 167 ILE A O 1
ATOM 1324 N N . ARG A 1 168 ? 7.184 -13.836 -13.766 1 98.5 168 ARG A N 1
ATOM 1325 C CA . ARG A 1 168 ? 8.156 -14.148 -12.719 1 98.5 168 ARG A CA 1
ATOM 1326 C C . ARG A 1 168 ? 8.062 -13.148 -11.57 1 98.5 168 ARG A C 1
ATOM 1328 O O . ARG A 1 168 ? 7.773 -11.969 -11.789 1 98.5 168 ARG A O 1
ATOM 1335 N N . TYR A 1 169 ? 8.281 -13.625 -10.422 1 98.75 169 TYR A N 1
ATOM 1336 C CA . TYR A 1 169 ? 8.258 -12.664 -9.32 1 98.75 169 TYR A CA 1
ATOM 1337 C C . TYR A 1 169 ? 9.047 -13.188 -8.125 1 98.75 169 TYR A C 1
ATOM 1339 O O . TYR A 1 169 ? 9.438 -14.359 -8.102 1 98.75 169 TYR A O 1
ATOM 1347 N N . PHE A 1 170 ? 9.375 -12.352 -7.176 1 98.75 170 PHE A N 1
ATOM 1348 C CA . PHE A 1 170 ? 9.945 -12.695 -5.875 1 98.75 170 PHE A CA 1
ATOM 1349 C C . PHE A 1 170 ? 9.531 -11.672 -4.82 1 98.75 170 PHE A C 1
ATOM 1351 O O . PHE A 1 170 ? 9.023 -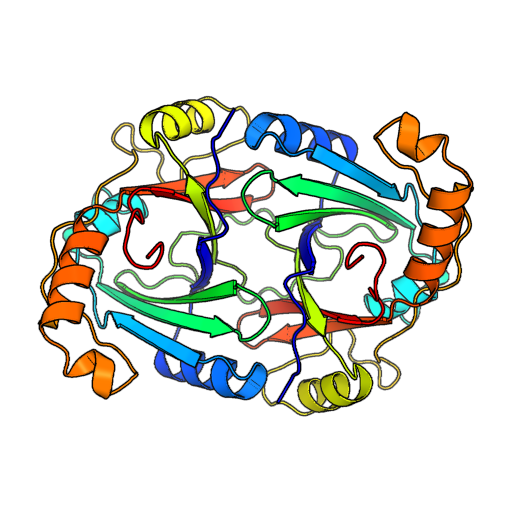10.594 -5.152 1 98.75 170 PHE A O 1
ATOM 1358 N N . TYR A 1 171 ? 9.68 -12.117 -3.584 1 98.75 171 TYR A N 1
ATOM 1359 C CA . TYR A 1 171 ? 9.383 -11.258 -2.439 1 98.75 171 TYR A CA 1
ATOM 1360 C C . TYR A 1 171 ? 10.656 -10.938 -1.662 1 98.75 171 TYR A C 1
ATOM 1362 O O . TYR A 1 171 ? 11.586 -11.742 -1.608 1 98.75 171 TYR A O 1
ATOM 1370 N N . PHE A 1 172 ? 10.625 -9.828 -1.039 1 98.12 172 PHE A N 1
ATOM 1371 C CA . PHE A 1 172 ? 11.633 -9.484 -0.042 1 98.12 172 PHE A CA 1
ATOM 1372 C C . PHE A 1 172 ? 11.047 -8.562 1.021 1 98.12 172 PHE A C 1
ATOM 1374 O O . PHE A 1 172 ? 9.953 -8.016 0.847 1 98.12 172 PHE A O 1
ATOM 1381 N N . ILE A 1 173 ? 11.711 -8.445 2.133 1 97.06 173 ILE A N 1
ATOM 1382 C CA . ILE A 1 173 ? 11.305 -7.637 3.277 1 97.06 173 ILE A CA 1
ATOM 1383 C C . ILE A 1 173 ? 12.383 -6.594 3.58 1 97.06 173 ILE A C 1
ATOM 1385 O O . ILE A 1 173 ? 13.562 -6.926 3.68 1 97.06 173 ILE A O 1
ATOM 1389 N N . ASP A 1 174 ? 11.938 -5.375 3.711 1 96.62 174 ASP A N 1
ATOM 1390 C CA . ASP A 1 174 ? 12.93 -4.336 3.957 1 96.62 174 ASP A CA 1
ATOM 1391 C C . ASP A 1 174 ? 13.109 -4.086 5.453 1 96.62 174 ASP A C 1
ATOM 1393 O O . ASP A 1 174 ? 12.57 -4.828 6.277 1 96.62 174 ASP A O 1
ATOM 1397 N N . LYS A 1 175 ? 13.898 -3.066 5.762 1 93.69 175 LYS A N 1
ATOM 1398 C CA . LYS A 1 175 ? 14.312 -2.779 7.129 1 93.69 175 LYS A CA 1
ATOM 1399 C C . LYS A 1 175 ? 13.117 -2.449 8.008 1 93.69 175 LYS A C 1
ATOM 1401 O O . LYS A 1 175 ? 13.172 -2.598 9.234 1 93.69 175 LYS A O 1
ATOM 1406 N N . TYR A 1 176 ? 12.055 -2.051 7.473 1 95.31 176 TYR A N 1
ATOM 1407 C CA . TYR A 1 176 ? 10.875 -1.659 8.227 1 95.31 176 TYR A CA 1
ATOM 1408 C C . TYR A 1 176 ? 9.805 -2.746 8.172 1 95.31 176 TYR A C 1
ATOM 1410 O O . TYR A 1 176 ? 8.625 -2.484 8.438 1 95.31 176 TYR A O 1
ATOM 1418 N N . ASN A 1 177 ? 10.164 -3.891 7.746 1 94.12 177 ASN A N 1
ATOM 1419 C CA . ASN A 1 177 ? 9.312 -5.074 7.715 1 94.12 177 ASN A CA 1
ATOM 1420 C C . ASN A 1 177 ? 8.188 -4.926 6.691 1 94.12 177 ASN A C 1
ATOM 1422 O O . ASN A 1 177 ? 7.078 -5.418 6.906 1 94.12 177 ASN A O 1
ATOM 1426 N N . ILE A 1 178 ? 8.438 -4.203 5.66 1 96.44 178 ILE A N 1
ATOM 1427 C CA . ILE A 1 178 ? 7.52 -4.152 4.527 1 96.44 178 ILE A CA 1
ATOM 1428 C C . ILE A 1 178 ? 7.867 -5.258 3.533 1 96.44 178 ILE A C 1
ATOM 1430 O O . ILE A 1 178 ? 9.023 -5.391 3.117 1 96.44 178 ILE A O 1
ATOM 1434 N N . GLN A 1 179 ? 6.898 -6.016 3.227 1 97.5 179 GLN A N 1
ATOM 1435 C CA . GLN A 1 179 ? 7.086 -7.035 2.201 1 97.5 179 GLN A CA 1
ATOM 1436 C C . GLN A 1 179 ? 6.781 -6.484 0.812 1 97.5 179 GLN A C 1
ATOM 1438 O O . GLN A 1 179 ? 5.68 -5.988 0.562 1 97.5 179 GLN A O 1
ATOM 1443 N N . TRP A 1 180 ? 7.734 -6.543 -0.029 1 98.38 180 TRP A N 1
ATOM 1444 C CA . TRP A 1 180 ? 7.621 -6.086 -1.409 1 98.38 180 TRP A CA 1
ATOM 1445 C C . TRP A 1 180 ? 7.598 -7.266 -2.375 1 98.38 180 TRP A C 1
ATOM 1447 O O . TRP A 1 180 ? 8.25 -8.289 -2.133 1 98.38 180 TRP A O 1
ATOM 1457 N N . GLU A 1 181 ? 6.875 -7.09 -3.406 1 98.81 181 GLU A N 1
ATOM 1458 C CA . GLU A 1 181 ? 6.871 -8.008 -4.543 1 98.81 181 GLU A CA 1
ATOM 1459 C C . GLU A 1 181 ? 7.32 -7.305 -5.82 1 98.81 181 GLU A C 1
ATOM 1461 O O . GLU A 1 181 ? 6.785 -6.254 -6.176 1 98.81 181 GLU A O 1
ATOM 1466 N N . PHE A 1 182 ? 8.305 -7.805 -6.469 1 98.69 182 PHE A N 1
ATOM 1467 C CA . PHE A 1 182 ? 8.648 -7.367 -7.816 1 98.69 182 PHE A CA 1
ATOM 1468 C C . PHE A 1 182 ? 8.266 -8.43 -8.844 1 98.69 182 PHE A C 1
ATOM 1470 O O . PHE A 1 182 ? 8.547 -9.617 -8.656 1 98.69 182 PHE A O 1
ATOM 1477 N N . GLU A 1 183 ? 7.562 -8.047 -9.836 1 98.38 183 GLU A N 1
ATOM 1478 C CA . GLU A 1 183 ? 7.086 -8.977 -10.859 1 98.38 183 GLU A CA 1
ATOM 1479 C C . GLU A 1 183 ? 7.465 -8.5 -12.258 1 98.38 183 GLU A C 1
ATOM 1481 O O . GLU A 1 183 ? 7.559 -7.293 -12.5 1 98.38 183 GLU A O 1
ATOM 1486 N N . GLU A 1 184 ? 7.711 -9.398 -13.148 1 98.19 184 GLU A N 1
ATOM 1487 C CA . GLU A 1 184 ? 7.941 -9.164 -14.57 1 98.19 184 GLU A CA 1
ATOM 1488 C C . GLU A 1 184 ? 7.102 -10.109 -15.422 1 98.19 184 GLU A C 1
ATOM 1490 O O . GLU A 1 184 ? 6.84 -11.25 -15.023 1 98.19 184 GLU A O 1
ATOM 1495 N N . GLY A 1 185 ? 6.766 -9.633 -16.562 1 91.19 185 GLY A N 1
ATOM 1496 C CA . GLY A 1 185 ? 6.137 -10.539 -17.516 1 91.19 185 GLY A CA 1
ATOM 1497 C C . GLY A 1 185 ? 4.762 -10.078 -17.953 1 91.19 185 GLY A C 1
ATOM 1498 O O . GLY A 1 185 ? 4.059 -10.797 -18.656 1 91.19 185 GLY A O 1
ATOM 1499 N N . HIS A 1 186 ? 4.238 -8.898 -17.375 1 72.12 186 HIS A N 1
ATOM 1500 C CA . HIS A 1 186 ? 2.938 -8.375 -17.781 1 72.12 186 HIS A CA 1
ATOM 1501 C C . HIS A 1 186 ? 3.012 -7.699 -19.141 1 72.12 186 HIS A C 1
ATOM 1503 O O . HIS A 1 186 ? 2.02 -7.148 -19.609 1 72.12 186 HIS A O 1
ATOM 1509 N N . ASP A 1 187 ? 3.902 -7.887 -19.969 1 55.94 187 ASP A N 1
ATOM 1510 C CA . ASP A 1 187 ? 4.016 -7.129 -21.203 1 55.94 187 ASP A CA 1
ATOM 1511 C C . ASP A 1 187 ? 2.637 -6.77 -21.75 1 55.94 187 ASP A C 1
ATOM 1513 O O . ASP A 1 187 ? 2.221 -5.609 -21.688 1 55.94 187 ASP A O 1
ATOM 1517 N N . ASP A 1 188 ? 2.072 -7.148 -23.109 1 41.84 188 ASP A N 1
ATOM 1518 C CA . ASP A 1 188 ? 1.195 -6.629 -24.156 1 41.84 188 ASP A CA 1
ATOM 1519 C C . ASP A 1 188 ? -0.27 -6.703 -23.734 1 41.84 188 ASP A C 1
ATOM 1521 O O . ASP A 1 188 ? -1.166 -6.699 -24.578 1 41.84 188 ASP A O 1
ATOM 1525 N N . ILE A 1 189 ? -0.73 -7.125 -22.75 1 39.78 189 ILE A N 1
ATOM 1526 C CA . ILE A 1 189 ? -2.154 -7.293 -23.016 1 39.78 189 ILE A CA 1
ATOM 1527 C C . ILE A 1 189 ? -2.754 -5.961 -23.469 1 39.78 189 ILE A C 1
ATOM 1529 O O . ILE A 1 189 ? -3.471 -5.906 -24.469 1 39.78 189 ILE A O 1
ATOM 1533 N N . GLY A 1 190 ? -2.973 -4.953 -22.531 1 33.84 190 GLY A N 1
ATOM 1534 C CA . GLY A 1 190 ? -3.766 -3.783 -22.859 1 33.84 190 GLY A CA 1
ATOM 1535 C C . GLY A 1 190 ? -2.939 -2.652 -23.453 1 33.84 190 GLY A C 1
ATOM 1536 O O . GLY A 1 190 ? -3.396 -1.509 -23.5 1 33.84 190 GLY A O 1
ATOM 1537 N N . SER A 1 191 ? -1.723 -2.748 -23.562 1 28.38 191 SER A N 1
ATOM 1538 C CA . SER A 1 191 ? -1.065 -1.662 -24.281 1 28.38 191 SER A CA 1
ATOM 1539 C C . SER A 1 191 ? -1.614 -1.525 -25.703 1 28.38 191 SER A C 1
ATOM 1541 O O . SER A 1 191 ? -0.941 -0.991 -26.578 1 28.38 191 SER A O 1
ATOM 1543 N N . ASN A 1 192 ? -2.561 -2.363 -26.047 1 24.86 192 ASN A N 1
ATOM 1544 C CA . ASN A 1 192 ? -3.084 -1.858 -27.312 1 24.86 192 ASN A CA 1
ATOM 1545 C C . ASN A 1 192 ? -3.91 -0.591 -27.109 1 24.86 192 ASN A C 1
ATOM 1547 O O . ASN A 1 192 ? -4.668 -0.486 -26.141 1 24.86 192 ASN A O 1
ATOM 1551 N N . MET B 1 1 ? 19.969 1.081 -11.477 1 84.94 1 MET B N 1
ATOM 1552 C CA . MET B 1 1 ? 18.672 1.617 -11.094 1 84.94 1 MET B CA 1
ATOM 1553 C C . MET B 1 1 ? 17.547 0.712 -11.578 1 84.94 1 MET B C 1
ATOM 1555 O O . MET B 1 1 ? 17.609 0.177 -12.688 1 84.94 1 MET B O 1
ATOM 1559 N N . ILE B 1 2 ? 16.625 0.388 -10.75 1 96.94 2 ILE B N 1
ATOM 1560 C CA . ILE B 1 2 ? 15.5 -0.482 -11.102 1 96.94 2 ILE B CA 1
ATOM 1561 C C . ILE B 1 2 ? 14.602 0.223 -12.109 1 96.94 2 ILE B C 1
ATOM 1563 O O . ILE B 1 2 ? 14.281 1.403 -11.945 1 96.94 2 ILE B O 1
ATOM 1567 N N . ASN B 1 3 ? 14.32 -0.441 -13.203 1 97.38 3 ASN B N 1
ATOM 1568 C CA . ASN B 1 3 ? 13.352 0.06 -14.172 1 97.38 3 ASN B CA 1
ATOM 1569 C C . ASN B 1 3 ? 11.93 -0.39 -13.82 1 97.38 3 ASN B C 1
ATOM 1571 O O . ASN B 1 3 ? 11.484 -1.447 -14.273 1 97.38 3 ASN B O 1
ATOM 1575 N N . PHE B 1 4 ? 11.203 0.452 -13.109 1 98 4 PHE B N 1
ATOM 1576 C CA . PHE B 1 4 ? 9.828 0.158 -12.703 1 98 4 PHE B CA 1
ATOM 1577 C C . PHE B 1 4 ? 8.859 0.438 -13.852 1 98 4 PHE B C 1
ATOM 1579 O O . PHE B 1 4 ? 9.008 1.429 -14.57 1 98 4 PHE B O 1
ATOM 1586 N N . LYS B 1 5 ? 7.805 -0.357 -13.945 1 97.12 5 LYS B N 1
ATOM 1587 C CA . LYS B 1 5 ? 6.844 -0.227 -15.039 1 97.12 5 LYS B CA 1
ATOM 1588 C C . LYS B 1 5 ? 5.441 0.044 -14.5 1 97.12 5 LYS B C 1
ATOM 1590 O O . LYS B 1 5 ? 4.461 -0.006 -15.25 1 97.12 5 LYS B O 1
ATOM 1595 N N . GLY B 1 6 ? 5.336 0.27 -13.188 1 97 6 GLY B N 1
ATOM 1596 C CA . GLY B 1 6 ? 4.043 0.59 -12.602 1 97 6 GLY B CA 1
ATOM 1597 C C . GLY B 1 6 ? 3.781 -0.143 -11.305 1 97 6 GLY B C 1
ATOM 1598 O O . GLY B 1 6 ? 4.547 -1.029 -10.914 1 97 6 GLY B O 1
ATOM 1599 N N . LEU B 1 7 ? 2.756 0.283 -10.617 1 98.12 7 LEU B N 1
ATOM 1600 C CA . LEU B 1 7 ? 2.209 -0.442 -9.477 1 98.12 7 LEU B CA 1
ATOM 1601 C C . LEU B 1 7 ? 1.401 -1.651 -9.938 1 98.12 7 LEU B C 1
ATOM 1603 O O . LEU B 1 7 ? 0.526 -1.529 -10.797 1 98.12 7 LEU B O 1
ATOM 1607 N N . GLY B 1 8 ? 1.692 -2.807 -9.453 1 97.75 8 GLY B N 1
ATOM 1608 C CA . GLY B 1 8 ? 0.904 -3.992 -9.75 1 97.75 8 GLY B CA 1
ATOM 1609 C C . GLY B 1 8 ? -0.367 -4.082 -8.922 1 97.75 8 GLY B C 1
ATOM 1610 O O . GLY B 1 8 ? -1.471 -3.963 -9.461 1 97.75 8 GLY B O 1
ATOM 1611 N N . HIS B 1 9 ? -0.161 -4.289 -7.645 1 98.69 9 HIS B N 1
ATOM 1612 C CA . HIS B 1 9 ? -1.289 -4.422 -6.73 1 98.69 9 HIS B CA 1
ATOM 1613 C C . HIS B 1 9 ? -0.848 -4.242 -5.281 1 98.69 9 HIS B C 1
ATOM 1615 O O . HIS B 1 9 ? 0.35 -4.172 -4.996 1 98.69 9 HIS B O 1
ATOM 1621 N N . ILE B 1 10 ? -1.787 -4.09 -4.457 1 98.75 10 ILE B N 1
ATOM 1622 C CA . ILE B 1 10 ? -1.634 -4.168 -3.01 1 98.75 10 ILE B CA 1
ATOM 1623 C C . ILE B 1 10 ? -2.314 -5.43 -2.486 1 98.75 10 ILE B C 1
ATOM 1625 O O . ILE B 1 10 ? -3.502 -5.652 -2.74 1 98.75 10 ILE B O 1
ATOM 1629 N N . ASN B 1 11 ? -1.565 -6.195 -1.694 1 98.75 11 ASN B N 1
ATOM 1630 C CA . ASN B 1 11 ? -2.057 -7.504 -1.276 1 98.75 11 ASN B CA 1
ATOM 1631 C C . ASN B 1 11 ? -2.621 -7.461 0.141 1 98.75 11 ASN B C 1
ATOM 1633 O O . ASN B 1 11 ? -2.064 -6.797 1.017 1 98.75 11 ASN B O 1
ATOM 1637 N N . ILE B 1 12 ? -3.643 -8.164 0.301 1 98.25 12 ILE B N 1
ATOM 1638 C CA . ILE B 1 12 ? -4.219 -8.453 1.609 1 98.25 12 ILE B CA 1
ATOM 1639 C C . ILE B 1 12 ? -4.473 -9.953 1.736 1 98.25 12 ILE B C 1
ATOM 1641 O O . IL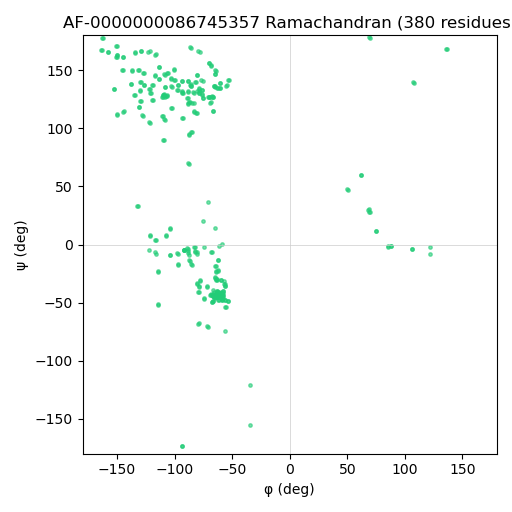E B 1 12 ? -5.234 -10.531 0.952 1 98.25 12 ILE B O 1
ATOM 1645 N N . VAL B 1 13 ? -3.816 -10.562 2.701 1 98.31 13 VAL B N 1
ATOM 1646 C CA . VAL B 1 13 ? -4.102 -11.961 3.004 1 98.31 13 VAL B CA 1
ATOM 1647 C C . VAL B 1 13 ? -5.312 -12.055 3.924 1 98.31 13 VAL B C 1
ATOM 1649 O O . VAL B 1 13 ? -5.387 -11.359 4.938 1 98.31 13 VAL B O 1
ATOM 1652 N N . VAL B 1 14 ? -6.246 -12.883 3.59 1 98.12 14 VAL B N 1
ATOM 1653 C CA . VAL B 1 14 ? -7.543 -12.898 4.258 1 98.12 14 VAL B CA 1
ATOM 1654 C C . VAL B 1 14 ? -7.879 -14.32 4.703 1 98.12 14 VAL B C 1
ATOM 1656 O O . VAL B 1 14 ? -7.23 -15.281 4.281 1 98.12 14 VAL B O 1
ATOM 1659 N N . ASP B 1 15 ? -8.859 -14.438 5.543 1 97.25 15 ASP B N 1
ATOM 1660 C CA . ASP B 1 15 ? -9.25 -15.734 6.094 1 97.25 15 ASP B CA 1
ATOM 1661 C C . ASP B 1 15 ? -10.414 -16.328 5.312 1 97.25 15 ASP B C 1
ATOM 1663 O O . ASP B 1 15 ? -10.695 -17.531 5.426 1 97.25 15 ASP B O 1
ATOM 1667 N N . ASP B 1 16 ? -11.125 -15.539 4.539 1 97.75 16 ASP B N 1
ATOM 1668 C CA . ASP B 1 16 ? -12.242 -15.945 3.688 1 97.75 16 ASP B CA 1
ATOM 1669 C C . ASP B 1 16 ? -12.336 -15.047 2.451 1 97.75 16 ASP B C 1
ATOM 1671 O O . ASP B 1 16 ? -12.727 -13.883 2.549 1 97.75 16 ASP B O 1
ATOM 1675 N N . ILE B 1 17 ? -12.07 -15.617 1.318 1 98.44 17 ILE B N 1
ATOM 1676 C CA . ILE B 1 17 ? -11.875 -14.836 0.099 1 98.44 17 ILE B CA 1
ATOM 1677 C C . ILE B 1 17 ? -13.195 -14.195 -0.314 1 98.44 17 ILE B C 1
ATOM 1679 O O . ILE B 1 17 ? -13.227 -13.039 -0.741 1 98.44 17 ILE B O 1
ATOM 1683 N N . GLN B 1 18 ? -14.305 -14.898 -0.25 1 98.56 18 GLN B N 1
ATOM 1684 C CA . GLN B 1 18 ? -15.594 -14.352 -0.663 1 98.56 18 GLN B CA 1
ATOM 1685 C C . GLN B 1 18 ? -16.031 -13.227 0.267 1 98.56 18 GLN B C 1
ATOM 1687 O O . GLN B 1 18 ? -16.531 -12.195 -0.191 1 98.56 18 GLN B O 1
ATOM 1692 N N . GLU B 1 19 ? -15.891 -13.43 1.559 1 98.19 19 GLU B N 1
ATOM 1693 C CA . GLU B 1 19 ? -16.219 -12.375 2.514 1 98.19 19 GLU B CA 1
ATOM 1694 C C . GLU B 1 19 ? -15.391 -11.117 2.246 1 98.19 19 GLU B C 1
ATOM 1696 O O . GLU B 1 19 ? -15.906 -10 2.332 1 98.19 19 GLU B O 1
ATOM 1701 N N . ALA B 1 20 ? -14.148 -11.32 1.954 1 98.5 20 ALA B N 1
ATOM 1702 C CA . ALA B 1 20 ? -13.273 -10.188 1.685 1 98.5 20 ALA B CA 1
ATOM 1703 C C . ALA B 1 20 ? -13.68 -9.469 0.398 1 98.5 20 ALA B C 1
ATOM 1705 O O . ALA B 1 20 ? -13.68 -8.242 0.336 1 98.5 20 ALA B O 1
ATOM 1706 N N . ILE B 1 21 ? -13.969 -10.234 -0.643 1 98.75 21 ILE B N 1
ATOM 1707 C CA . ILE B 1 21 ? -14.453 -9.641 -1.885 1 98.75 21 ILE B CA 1
ATOM 1708 C C . ILE B 1 21 ? -15.664 -8.758 -1.598 1 98.75 21 ILE B C 1
ATOM 1710 O O . ILE B 1 21 ? -15.727 -7.609 -2.033 1 98.75 21 ILE B O 1
ATOM 1714 N N . ASP B 1 22 ? -16.625 -9.266 -0.85 1 98.5 22 ASP B N 1
ATOM 1715 C CA . ASP B 1 22 ? -17.844 -8.531 -0.522 1 98.5 22 ASP B CA 1
ATOM 1716 C C . ASP B 1 22 ? -17.531 -7.281 0.294 1 98.5 22 ASP B C 1
ATOM 1718 O O . ASP B 1 22 ? -18.141 -6.227 0.088 1 98.5 22 ASP B O 1
ATOM 1722 N N . LEU B 1 23 ? -16.625 -7.406 1.195 1 98.12 23 LEU B N 1
ATOM 1723 C CA . LEU B 1 23 ? -16.219 -6.277 2.021 1 98.12 23 LEU B CA 1
ATOM 1724 C C . LEU B 1 23 ? -15.773 -5.105 1.156 1 98.12 23 LEU B C 1
ATOM 1726 O O . LEU B 1 23 ? -16.297 -3.998 1.278 1 98.12 23 LEU B O 1
ATOM 1730 N N . TYR B 1 24 ? -14.859 -5.297 0.266 1 98.38 24 TYR B N 1
ATOM 1731 C CA . TYR B 1 24 ? -14.266 -4.199 -0.488 1 98.38 24 TYR B CA 1
ATOM 1732 C C . TYR B 1 24 ? -15.195 -3.73 -1.599 1 98.38 24 TYR B C 1
ATOM 1734 O O . TYR B 1 24 ? -15.172 -2.562 -1.99 1 98.38 24 TYR B O 1
ATOM 1742 N N . LYS B 1 25 ? -15.992 -4.66 -2.137 1 98.19 25 LYS B N 1
ATOM 1743 C CA . LYS B 1 25 ? -17.062 -4.234 -3.033 1 98.19 25 LYS B CA 1
ATOM 1744 C C . LYS B 1 25 ? -17.984 -3.217 -2.357 1 98.19 25 LYS B C 1
ATOM 1746 O O . LYS B 1 25 ? -18.281 -2.168 -2.932 1 98.19 25 LYS B O 1
ATOM 1751 N N . ASN B 1 26 ? -18.391 -3.541 -1.152 1 98.06 26 ASN B N 1
ATOM 1752 C CA . ASN B 1 26 ? -19.375 -2.721 -0.455 1 98.06 26 ASN B CA 1
ATOM 1753 C C . ASN B 1 26 ? -18.734 -1.476 0.153 1 98.06 26 ASN B C 1
ATOM 1755 O O . ASN B 1 26 ? -19.344 -0.406 0.175 1 98.06 26 ASN B O 1
ATOM 1759 N N . LEU B 1 27 ? -17.531 -1.551 0.646 1 98.12 27 LEU B N 1
ATOM 1760 C CA . LEU B 1 27 ? -16.875 -0.449 1.333 1 98.12 27 LEU B CA 1
ATOM 1761 C C . LEU B 1 27 ? -16.312 0.562 0.333 1 98.12 27 LEU B C 1
ATOM 1763 O O . LEU B 1 27 ? -16.469 1.771 0.524 1 98.12 27 LEU B O 1
ATOM 1767 N N . PHE B 1 28 ? -15.695 0.048 -0.809 1 98.38 28 PHE B N 1
ATOM 1768 C CA . PHE B 1 28 ? -14.953 0.921 -1.708 1 98.38 28 PHE B CA 1
ATOM 1769 C C . PHE B 1 28 ? -15.609 0.967 -3.084 1 98.38 28 PHE B C 1
ATOM 1771 O O . PHE B 1 28 ? -15.219 1.764 -3.938 1 98.38 28 PHE B O 1
ATOM 1778 N N . GLY B 1 29 ? -16.594 0.125 -3.285 1 98.31 29 GLY B N 1
ATOM 1779 C CA . GLY B 1 29 ? -17.078 -0.036 -4.648 1 98.31 29 GLY B CA 1
ATOM 1780 C C . GLY B 1 29 ? -16.094 -0.751 -5.551 1 98.31 29 GLY B C 1
ATOM 1781 O O . GLY B 1 29 ? -16.062 -0.507 -6.758 1 98.31 29 GLY B O 1
ATOM 1782 N N . ALA B 1 30 ? -15.289 -1.579 -4.992 1 98.56 30 ALA B N 1
ATOM 1783 C CA . ALA B 1 30 ? -14.305 -2.32 -5.77 1 98.56 30 ALA B CA 1
ATOM 1784 C C . ALA B 1 30 ? -14.977 -3.275 -6.75 1 98.56 30 ALA B C 1
ATOM 1786 O O . ALA B 1 30 ? -16.031 -3.834 -6.449 1 98.56 30 ALA B O 1
ATOM 1787 N N . ILE B 1 31 ? -14.328 -3.459 -7.887 1 98.69 31 ILE B N 1
ATOM 1788 C CA . ILE B 1 31 ? -14.891 -4.309 -8.938 1 98.69 31 ILE B CA 1
ATOM 1789 C C . ILE B 1 31 ? -14.055 -5.578 -9.07 1 98.69 31 ILE B C 1
ATOM 1791 O O . ILE B 1 31 ? -12.898 -5.531 -9.508 1 98.69 31 ILE B O 1
ATOM 1795 N N . PRO B 1 32 ? -14.625 -6.727 -8.664 1 98.75 32 PRO B N 1
ATOM 1796 C CA . PRO B 1 32 ? -13.891 -7.977 -8.883 1 98.75 32 PRO B CA 1
ATOM 1797 C C . PRO B 1 32 ? -13.617 -8.25 -10.359 1 98.75 32 PRO B C 1
ATOM 1799 O O . PRO B 1 32 ? -14.5 -8.078 -11.203 1 98.75 32 PRO B O 1
ATOM 1802 N N . LYS B 1 33 ? -12.398 -8.641 -10.672 1 98.56 33 LYS B N 1
ATOM 1803 C CA . LYS B 1 33 ? -12.008 -8.844 -12.062 1 98.56 33 LYS B CA 1
ATOM 1804 C C . LYS B 1 33 ? -11.703 -10.32 -12.336 1 98.56 33 LYS B C 1
ATOM 1806 O O . LYS B 1 33 ? -12.266 -10.914 -13.25 1 98.56 33 LYS B O 1
ATOM 1811 N N . GLN B 1 34 ? -10.844 -10.922 -11.508 1 98.56 34 GLN B N 1
ATOM 1812 C CA . GLN B 1 34 ? -10.391 -12.297 -11.711 1 98.56 34 GLN B CA 1
ATOM 1813 C C . GLN B 1 34 ? -10.375 -13.062 -10.391 1 98.56 34 GLN B C 1
ATOM 1815 O O . GLN B 1 34 ? -10.125 -12.484 -9.336 1 98.56 34 GLN B O 1
ATOM 1820 N N . LEU B 1 35 ? -10.594 -14.367 -10.461 1 98.75 35 LEU B N 1
ATOM 1821 C CA . LEU B 1 35 ? -10.5 -15.289 -9.336 1 98.75 35 LEU B CA 1
ATOM 1822 C C . LEU B 1 35 ? -9.742 -16.547 -9.727 1 98.75 35 LEU B C 1
ATOM 1824 O O . LEU B 1 35 ? -9.992 -17.125 -10.789 1 98.75 35 LEU B O 1
ATOM 1828 N N . PHE B 1 36 ? -8.758 -16.891 -8.945 1 98.75 36 PHE B N 1
ATOM 1829 C CA . PHE B 1 36 ? -8.055 -18.172 -9.008 1 98.75 36 PHE B CA 1
ATOM 1830 C C . PHE B 1 36 ? -8.391 -19.031 -7.801 1 98.75 36 PHE B C 1
ATOM 1832 O O . PHE B 1 36 ? -7.715 -18.969 -6.773 1 98.75 36 PHE B O 1
ATOM 1839 N N . PRO B 1 37 ? -9.438 -19.859 -7.902 1 98.69 37 PRO B N 1
ATOM 1840 C CA . PRO B 1 37 ? -9.844 -20.656 -6.746 1 98.69 37 PRO B CA 1
ATOM 1841 C C . PRO B 1 37 ? -8.969 -21.891 -6.535 1 98.69 37 PRO B C 1
ATOM 1843 O O . PRO B 1 37 ? -8.703 -22.641 -7.484 1 98.69 37 PRO B O 1
ATOM 1846 N N . HIS B 1 38 ? -8.508 -22.047 -5.289 1 98.62 38 HIS B N 1
ATOM 1847 C CA . HIS B 1 38 ? -7.719 -23.219 -4.926 1 98.62 38 HIS B CA 1
ATOM 1848 C C . HIS B 1 38 ? -6.578 -23.453 -5.914 1 98.62 38 HIS B C 1
ATOM 1850 O O . HIS B 1 38 ? -6.418 -24.547 -6.438 1 98.62 38 HIS B O 1
ATOM 1856 N N . PHE B 1 39 ? -5.906 -22.406 -6.176 1 98.56 39 PHE B N 1
ATOM 1857 C CA . PHE B 1 39 ? -4.793 -22.375 -7.117 1 98.56 39 PHE B CA 1
ATOM 1858 C C . PHE B 1 39 ? -3.605 -23.156 -6.57 1 98.56 39 PHE B C 1
ATOM 1860 O O . PHE B 1 39 ? -3.145 -22.906 -5.457 1 98.56 39 PHE B O 1
ATOM 1867 N N . LYS B 1 40 ? -3.129 -24.172 -7.273 1 98.44 40 LYS B N 1
ATOM 1868 C CA . LYS B 1 40 ? -1.956 -24.984 -6.973 1 98.44 40 LYS B CA 1
ATOM 1869 C C . LYS B 1 40 ? -0.938 -24.938 -8.109 1 98.44 40 LYS B C 1
ATOM 1871 O O . LYS B 1 40 ? -1.163 -25.5 -9.18 1 98.44 40 LYS B O 1
ATOM 1876 N N . ASN B 1 41 ? 0.083 -24.219 -7.867 1 98.56 41 ASN B N 1
ATOM 1877 C CA . ASN B 1 41 ? 1.101 -23.953 -8.875 1 98.56 41 ASN B CA 1
ATOM 1878 C C . ASN B 1 41 ? 2.496 -23.891 -8.258 1 98.56 41 ASN B C 1
ATOM 1880 O O . ASN B 1 41 ? 2.779 -23.031 -7.43 1 98.56 41 ASN B O 1
ATOM 1884 N N . SER B 1 42 ? 3.342 -24.812 -8.617 1 98.38 42 SER B N 1
ATOM 1885 C CA . SER B 1 42 ? 4.645 -24.969 -7.977 1 98.38 42 SER B CA 1
ATOM 1886 C C . SER B 1 42 ? 5.504 -23.719 -8.172 1 98.38 42 SER B C 1
ATOM 1888 O O . SER B 1 42 ? 6.121 -23.234 -7.219 1 98.38 42 SER B O 1
ATOM 1890 N N . GLY B 1 43 ? 5.57 -23.25 -9.375 1 98.44 43 GLY B N 1
ATOM 1891 C CA . GLY B 1 43 ? 6.344 -22.047 -9.641 1 98.44 43 GLY B CA 1
ATOM 1892 C C . GLY B 1 43 ? 5.871 -20.844 -8.836 1 98.44 43 GLY B C 1
ATOM 1893 O O . GLY B 1 43 ? 6.684 -20.125 -8.258 1 98.44 43 GLY B O 1
ATOM 1894 N N . PHE B 1 44 ? 4.551 -20.641 -8.781 1 98.69 44 PHE B N 1
ATOM 1895 C CA . PHE B 1 44 ? 3.953 -19.578 -7.98 1 98.69 44 PHE B CA 1
ATOM 1896 C C . PHE B 1 44 ? 4.344 -19.719 -6.512 1 98.69 44 PHE B C 1
ATOM 1898 O O . PHE B 1 44 ? 4.75 -18.75 -5.875 1 98.69 44 PHE B O 1
ATOM 1905 N N . SER B 1 45 ? 4.281 -20.922 -6.059 1 98.75 45 SER B N 1
ATOM 1906 C CA . SER B 1 45 ? 4.531 -21.203 -4.648 1 98.75 45 SER B CA 1
ATOM 1907 C C . SER B 1 45 ? 5.996 -20.984 -4.293 1 98.75 45 SER B C 1
ATOM 1909 O O . SER B 1 45 ? 6.309 -20.422 -3.24 1 98.75 45 SER B O 1
ATOM 1911 N N . LYS B 1 46 ? 6.887 -21.422 -5.113 1 98.62 46 LYS B N 1
ATOM 1912 C CA . LYS B 1 46 ? 8.312 -21.219 -4.863 1 98.62 46 LYS B CA 1
ATOM 1913 C C . LYS B 1 46 ? 8.664 -19.734 -4.816 1 98.62 46 LYS B C 1
ATOM 1915 O O . LYS B 1 46 ? 9.414 -19.297 -3.943 1 98.62 46 LYS B O 1
ATOM 1920 N N . ALA B 1 47 ? 8.109 -18.969 -5.77 1 98.56 47 ALA B N 1
ATOM 1921 C CA . ALA B 1 47 ? 8.336 -17.531 -5.789 1 98.56 47 ALA B CA 1
ATOM 1922 C C . ALA B 1 47 ? 7.848 -16.875 -4.496 1 98.56 47 ALA B C 1
ATOM 1924 O O . ALA B 1 47 ? 8.438 -15.898 -4.023 1 98.56 47 ALA B O 1
ATOM 1925 N N . ALA B 1 48 ? 6.82 -17.438 -3.889 1 98.44 48 ALA B N 1
ATOM 1926 C CA . ALA B 1 48 ? 6.246 -16.922 -2.652 1 98.44 48 ALA B CA 1
ATOM 1927 C C . ALA B 1 48 ? 7.039 -17.391 -1.438 1 98.44 48 ALA B C 1
ATOM 1929 O O . ALA B 1 48 ? 6.699 -17.047 -0.299 1 98.44 48 ALA B O 1
ATOM 1930 N N . GLY B 1 49 ? 8.055 -18.203 -1.646 1 97.94 49 GLY B N 1
ATOM 1931 C CA . GLY B 1 49 ? 8.953 -18.578 -0.571 1 97.94 49 GLY B CA 1
ATOM 1932 C C . GLY B 1 49 ? 8.742 -20.016 -0.101 1 97.94 49 GLY B C 1
ATOM 1933 O O . GLY B 1 49 ? 9.461 -20.5 0.774 1 97.94 49 GLY B O 1
ATOM 1934 N N . PHE B 1 50 ? 7.75 -20.656 -0.664 1 97.94 50 PHE B N 1
ATOM 1935 C CA . PHE B 1 50 ? 7.477 -22.031 -0.272 1 97.94 50 PHE B CA 1
ATOM 1936 C C . PHE B 1 50 ? 8.297 -23 -1.104 1 97.94 50 PHE B C 1
ATOM 1938 O O . PHE B 1 50 ? 7.746 -23.828 -1.835 1 97.94 50 PHE B O 1
ATOM 1945 N N . ILE B 1 51 ? 9.57 -23.047 -0.928 1 96.88 51 ILE B N 1
ATOM 1946 C CA . ILE B 1 51 ? 10.508 -23.766 -1.766 1 96.88 51 ILE B CA 1
ATOM 1947 C C . ILE B 1 51 ? 10.398 -25.266 -1.485 1 96.88 51 ILE B C 1
ATOM 1949 O O . ILE B 1 51 ? 10.258 -26.078 -2.41 1 96.88 51 ILE B O 1
ATOM 1953 N N . ASP B 1 52 ? 10.375 -25.641 -0.224 1 95.62 52 ASP B N 1
ATOM 1954 C CA . ASP B 1 52 ? 10.453 -27.047 0.169 1 95.62 52 ASP B CA 1
ATOM 1955 C C . ASP B 1 52 ? 9.078 -27.703 0.141 1 95.62 52 ASP B C 1
ATOM 1957 O O . ASP B 1 52 ? 8.969 -28.922 0.122 1 95.62 52 ASP B O 1
ATOM 1961 N N . ASN B 1 53 ? 8.062 -26.969 0.137 1 96.62 53 ASN B N 1
ATOM 1962 C CA . ASN B 1 53 ? 6.707 -27.5 0.183 1 96.62 53 ASN B CA 1
ATOM 1963 C C . ASN B 1 53 ? 5.816 -26.859 -0.881 1 96.62 53 ASN B C 1
ATOM 1965 O O . ASN B 1 53 ? 4.621 -26.672 -0.657 1 96.62 53 ASN B O 1
ATOM 1969 N N . ALA B 1 54 ? 6.402 -26.531 -2.004 1 97.69 54 ALA B N 1
ATOM 1970 C CA . ALA B 1 54 ? 5.715 -25.812 -3.074 1 97.69 54 ALA B CA 1
ATOM 1971 C C . ALA B 1 54 ? 4.465 -26.562 -3.523 1 97.69 54 ALA B C 1
ATOM 1973 O O . ALA B 1 54 ? 3.43 -25.953 -3.801 1 97.69 54 ALA B O 1
ATOM 1974 N N . ASP B 1 55 ? 4.496 -27.844 -3.535 1 97.06 55 ASP B N 1
ATOM 1975 C CA . ASP B 1 55 ? 3.418 -28.672 -4.078 1 97.06 55 ASP B CA 1
ATOM 1976 C C . ASP B 1 55 ? 2.281 -28.812 -3.068 1 97.06 55 ASP B C 1
ATOM 1978 O O . ASP B 1 55 ? 1.203 -29.312 -3.408 1 97.06 55 ASP B O 1
ATOM 1982 N N . GLN B 1 56 ? 2.467 -28.359 -1.896 1 98.25 56 GLN B N 1
ATOM 1983 C CA . GLN B 1 56 ? 1.454 -28.469 -0.851 1 98.25 56 GLN B CA 1
ATOM 1984 C C . GLN B 1 56 ? 0.638 -27.188 -0.734 1 98.25 56 GLN B C 1
ATOM 1986 O O . GLN B 1 56 ? -0.379 -27.141 -0.039 1 98.25 56 GLN B O 1
ATOM 1991 N N . VAL B 1 57 ? 1.057 -26.188 -1.43 1 98.69 57 VAL B N 1
ATOM 1992 C CA . VAL B 1 57 ? 0.405 -24.891 -1.299 1 98.69 57 VAL B CA 1
ATOM 1993 C C . VAL B 1 57 ? -0.932 -24.906 -2.037 1 98.69 57 VAL B C 1
ATOM 1995 O O . VAL B 1 57 ? -1.017 -25.391 -3.17 1 98.69 57 VAL B O 1
ATOM 1998 N N . ASP B 1 58 ? -1.986 -24.484 -1.354 1 98.81 58 ASP B N 1
ATOM 1999 C CA . ASP B 1 58 ? -3.348 -24.297 -1.84 1 98.81 58 ASP B CA 1
ATOM 2000 C C . ASP B 1 58 ? -3.861 -22.891 -1.482 1 98.81 58 ASP B C 1
ATOM 2002 O O . ASP B 1 58 ? -4.078 -22.594 -0.308 1 98.81 58 ASP B O 1
ATOM 2006 N N . VAL B 1 59 ? -4.043 -22.062 -2.523 1 98.81 59 VAL B N 1
ATOM 2007 C CA . VAL B 1 59 ? -4.379 -20.656 -2.244 1 98.81 59 VAL B CA 1
ATOM 2008 C C . VAL B 1 59 ? -5.461 -20.188 -3.211 1 98.81 59 VAL B C 1
ATOM 2010 O O . VAL B 1 59 ? -5.457 -20.562 -4.387 1 98.81 59 VAL B O 1
ATOM 2013 N N . SER B 1 60 ? -6.441 -19.438 -2.727 1 98.88 60 SER B N 1
ATOM 2014 C CA . SER B 1 60 ? -7.355 -18.688 -3.582 1 98.88 60 SER B CA 1
ATOM 2015 C C . SER B 1 60 ? -6.918 -17.234 -3.719 1 98.88 60 SER B C 1
ATOM 2017 O O . SER B 1 60 ? -6.527 -16.609 -2.734 1 98.88 60 SER B O 1
ATOM 2019 N N . ILE B 1 61 ? -6.988 -16.703 -4.957 1 98.88 61 ILE B N 1
ATOM 2020 C CA . ILE B 1 61 ? -6.523 -15.352 -5.246 1 98.88 61 ILE B CA 1
ATOM 2021 C C . ILE B 1 61 ? -7.605 -14.586 -6.012 1 98.88 61 ILE B C 1
ATOM 2023 O O . ILE B 1 61 ? -8.188 -15.109 -6.965 1 98.88 61 ILE B O 1
ATOM 2027 N N . ALA B 1 62 ? -7.914 -13.406 -5.625 1 98.88 62 ALA B N 1
ATOM 2028 C CA . ALA B 1 62 ? -8.828 -12.531 -6.352 1 98.88 62 ALA B CA 1
ATOM 2029 C C . ALA B 1 62 ? -8.203 -11.148 -6.562 1 98.88 62 ALA B C 1
ATOM 2031 O O . ALA B 1 62 ? -7.543 -10.617 -5.672 1 98.88 62 ALA B O 1
ATOM 2032 N N . PHE B 1 63 ? -8.422 -10.625 -7.711 1 98.81 63 PHE B N 1
ATOM 2033 C CA . PHE B 1 63 ? -8.016 -9.25 -8.016 1 98.81 63 PHE B CA 1
ATOM 2034 C C . PHE B 1 63 ? -9.234 -8.352 -8.156 1 98.81 63 PHE B C 1
ATOM 2036 O O . PHE B 1 63 ? -10.172 -8.664 -8.891 1 98.81 63 PHE B O 1
ATOM 2043 N N . LEU B 1 64 ? -9.25 -7.266 -7.434 1 98.88 64 LEU B N 1
ATOM 2044 C CA . LEU B 1 64 ? -10.297 -6.25 -7.496 1 98.88 64 LEU B CA 1
ATOM 2045 C C . LEU B 1 64 ? -9.719 -4.902 -7.902 1 98.88 64 LEU B C 1
ATOM 2047 O O . LEU B 1 64 ? -8.664 -4.496 -7.41 1 98.88 64 LEU B O 1
ATOM 2051 N N . GLU B 1 65 ? -10.406 -4.27 -8.742 1 98.56 65 GLU B N 1
ATOM 2052 C CA . GLU B 1 65 ? -10.047 -2.906 -9.125 1 98.56 65 GLU B CA 1
ATOM 2053 C C . GLU B 1 65 ? -10.789 -1.881 -8.273 1 98.56 65 GLU B C 1
ATOM 2055 O O . GLU B 1 65 ? -12.008 -1.986 -8.086 1 98.56 65 GLU B O 1
ATOM 2060 N N . ILE B 1 66 ? -10.117 -0.916 -7.75 1 98.38 66 ILE B N 1
ATOM 2061 C CA . ILE B 1 66 ? -10.773 0.227 -7.121 1 98.38 66 ILE B CA 1
ATOM 2062 C C . ILE B 1 66 ? -10.93 1.354 -8.141 1 98.38 66 ILE B C 1
ATOM 2064 O O . ILE B 1 66 ? -9.961 2.029 -8.484 1 98.38 66 ILE B O 1
ATOM 2068 N N . PRO B 1 67 ? -12.086 1.606 -8.562 1 97.31 67 PRO B N 1
ATOM 2069 C CA . PRO B 1 67 ? -12.258 2.584 -9.633 1 97.31 67 PRO B CA 1
ATOM 2070 C C . PRO B 1 67 ? -11.75 3.975 -9.258 1 97.31 67 PRO B C 1
ATOM 2072 O O . PRO B 1 67 ? -11.953 4.422 -8.125 1 97.31 67 PRO B O 1
ATOM 2075 N N . GLY B 1 68 ? -11.086 4.605 -10.25 1 97.19 68 GLY B N 1
ATOM 2076 C CA . GLY B 1 68 ? -10.648 5.977 -10.047 1 97.19 68 GLY B CA 1
ATOM 2077 C C . GLY B 1 68 ? -9.305 6.074 -9.352 1 97.19 68 GLY B C 1
ATOM 2078 O O . GLY B 1 68 ? -8.758 7.168 -9.195 1 97.19 68 GLY B O 1
ATOM 2079 N N . THR B 1 69 ? -8.656 4.953 -8.953 1 97.25 69 THR B N 1
ATOM 2080 C CA . THR B 1 69 ? -7.426 5.02 -8.172 1 97.25 69 THR B CA 1
ATOM 2081 C C . THR B 1 69 ? -6.246 4.477 -8.969 1 97.25 69 THR B C 1
ATOM 2083 O O . THR B 1 69 ? -5.09 4.742 -8.625 1 97.25 69 THR B O 1
ATOM 2086 N N . GLY B 1 70 ? -6.52 3.629 -9.961 1 96.38 70 GLY B N 1
ATOM 2087 C CA . GLY B 1 70 ? -5.465 2.902 -10.648 1 96.38 70 GLY B CA 1
ATOM 2088 C C . GLY B 1 70 ? -4.895 1.761 -9.828 1 96.38 70 GLY B C 1
ATOM 2089 O O . GLY B 1 70 ? -3.857 1.193 -10.18 1 96.38 70 GLY B O 1
ATOM 2090 N N . VAL B 1 71 ? -5.539 1.425 -8.75 1 97.62 71 VAL B N 1
ATOM 2091 C CA . VAL B 1 71 ? -5.016 0.43 -7.816 1 97.62 71 VAL B CA 1
ATOM 2092 C C . VAL B 1 71 ? -5.844 -0.852 -7.914 1 97.62 71 VAL B C 1
ATOM 2094 O O . VAL B 1 71 ? -7.07 -0.801 -7.996 1 97.62 71 VAL B O 1
ATOM 2097 N N . PHE B 1 72 ? -5.145 -1.974 -7.945 1 98.38 72 PHE B N 1
ATOM 2098 C CA . PHE B 1 72 ? -5.754 -3.283 -7.734 1 98.38 72 PHE B CA 1
ATOM 2099 C C . PHE B 1 72 ? -5.453 -3.797 -6.328 1 98.38 72 PHE B C 1
ATOM 2101 O O . PHE B 1 72 ? -4.32 -3.689 -5.852 1 98.38 72 PHE B O 1
ATOM 2108 N N . ILE B 1 73 ? -6.434 -4.324 -5.711 1 98.62 73 ILE B N 1
ATOM 2109 C CA . ILE B 1 73 ? -6.25 -5.129 -4.508 1 98.62 73 ILE B CA 1
ATOM 2110 C C . ILE B 1 73 ? -6.152 -6.605 -4.887 1 98.62 73 ILE B C 1
ATOM 2112 O O . ILE B 1 73 ? -6.949 -7.102 -5.688 1 98.62 73 ILE B O 1
ATOM 2116 N N . GLU B 1 74 ? -5.172 -7.215 -4.391 1 98.88 74 GLU B N 1
ATOM 2117 C CA . GLU B 1 74 ? -5.062 -8.664 -4.457 1 98.88 74 GLU B CA 1
ATOM 2118 C C . GLU B 1 74 ? -5.438 -9.312 -3.127 1 98.88 74 GLU B C 1
ATOM 2120 O O . GLU B 1 74 ? -4.836 -9.016 -2.094 1 98.88 74 GLU B O 1
ATOM 2125 N N . LEU B 1 75 ? -6.457 -10.102 -3.148 1 98.88 75 LEU B N 1
ATOM 2126 C CA . LEU B 1 75 ? -6.844 -10.891 -1.984 1 98.88 75 LEU B CA 1
ATOM 2127 C C . LEU B 1 75 ? -6.316 -12.32 -2.096 1 98.88 75 LEU B C 1
ATOM 2129 O O . LEU B 1 75 ? -6.43 -12.945 -3.15 1 98.88 75 LEU B O 1
ATOM 2133 N N . MET B 1 76 ? -5.711 -12.828 -1.011 1 98.88 76 MET B N 1
ATOM 2134 C CA . MET B 1 76 ? -5.211 -14.195 -0.992 1 98.88 76 MET B CA 1
ATOM 2135 C C . MET B 1 76 ? -5.699 -14.938 0.249 1 98.88 76 MET B C 1
ATOM 2137 O O . MET B 1 76 ? -5.527 -14.461 1.371 1 98.88 76 MET B O 1
ATOM 2141 N N . GLU B 1 77 ? -6.34 -16.016 0.083 1 98.75 77 GLU B N 1
ATOM 2142 C CA . GLU B 1 77 ? -6.684 -16.953 1.146 1 98.75 77 GLU B CA 1
ATOM 2143 C C . GLU B 1 77 ? -5.871 -18.234 1.032 1 98.75 77 GLU B C 1
ATOM 2145 O O . GLU B 1 77 ? -6.102 -19.047 0.134 1 98.75 77 GLU B O 1
ATOM 2150 N N . TYR B 1 78 ? -4.926 -18.422 1.924 1 98.69 78 TYR B N 1
ATOM 2151 C CA . TYR B 1 78 ? -4.16 -19.656 1.969 1 98.69 78 TYR B CA 1
ATOM 2152 C C . TYR B 1 78 ? -4.938 -20.75 2.699 1 98.69 78 TYR B C 1
ATOM 2154 O O . TYR B 1 78 ? -5.172 -20.656 3.904 1 98.69 78 TYR B O 1
ATOM 2162 N N . HIS B 1 79 ? -5.301 -21.734 1.928 1 98.62 79 HIS B N 1
ATOM 2163 C CA . HIS B 1 79 ? -5.941 -22.906 2.51 1 98.62 79 HIS B CA 1
ATOM 2164 C C . HIS B 1 79 ? -4.914 -23.859 3.115 1 98.62 79 HIS B C 1
ATOM 2166 O O . HIS B 1 79 ? -5.199 -24.547 4.105 1 98.62 79 HIS B O 1
ATOM 2172 N N . ASN B 1 80 ? -3.721 -23.891 2.463 1 98.12 80 ASN B N 1
ATOM 2173 C CA . ASN B 1 80 ? -2.541 -24.594 2.939 1 98.12 80 ASN B CA 1
ATOM 2174 C C . ASN B 1 80 ? -1.253 -23.953 2.439 1 98.12 80 ASN B C 1
ATOM 2176 O O . ASN B 1 80 ? -1.072 -23.766 1.235 1 98.12 80 ASN B O 1
ATOM 2180 N N . PRO B 1 81 ? -0.315 -23.766 3.312 1 97.44 81 PRO B N 1
ATOM 2181 C CA . PRO B 1 81 ? -0.514 -23.719 4.762 1 97.44 81 PRO B CA 1
ATOM 2182 C C . PRO B 1 81 ? -1.379 -22.531 5.199 1 97.44 81 PRO B C 1
ATOM 2184 O O . PRO B 1 81 ? -1.331 -21.469 4.582 1 97.44 81 PRO B O 1
ATOM 2187 N N . THR B 1 82 ? -2.113 -22.719 6.305 1 94.75 82 THR B N 1
ATOM 2188 C CA . THR B 1 82 ? -2.869 -21.609 6.875 1 94.75 82 THR B CA 1
ATOM 2189 C C . THR B 1 82 ? -1.956 -20.688 7.684 1 94.75 82 THR B C 1
ATOM 2191 O O . THR B 1 82 ? -1.104 -21.156 8.438 1 94.75 82 THR B O 1
ATOM 2194 N N . GLY B 1 83 ? -2.129 -19.406 7.445 1 93.44 83 GLY B N 1
ATOM 2195 C CA . GLY B 1 83 ? -1.312 -18.453 8.172 1 93.44 83 GLY B CA 1
ATOM 2196 C C . GLY B 1 83 ? -1.892 -18.062 9.516 1 93.44 83 GLY B C 1
ATOM 2197 O O . GLY B 1 83 ? -3.025 -18.438 9.836 1 93.44 83 GLY B O 1
ATOM 2198 N N . ILE B 1 84 ? -1.079 -17.359 10.289 1 93.38 84 ILE B N 1
ATOM 2199 C CA . ILE B 1 84 ? -1.516 -16.844 11.578 1 93.38 84 ILE B CA 1
ATOM 2200 C C . ILE B 1 84 ? -2.289 -15.547 11.375 1 93.38 84 ILE B C 1
ATOM 2202 O O . ILE B 1 84 ? -1.917 -14.719 10.539 1 93.38 84 ILE B O 1
ATOM 2206 N N . LYS B 1 85 ? -3.344 -15.445 12.148 1 92.5 85 LYS B N 1
ATOM 2207 C CA . LYS B 1 85 ? -4.082 -14.188 12.148 1 92.5 85 LYS B CA 1
ATOM 2208 C C . LYS B 1 85 ? -3.428 -13.172 13.078 1 92.5 85 LYS B C 1
ATOM 2210 O O . LYS B 1 85 ? -3.391 -13.359 14.297 1 92.5 85 LYS B O 1
ATOM 2215 N N . ARG B 1 86 ? -2.975 -12.172 12.422 1 86.88 86 ARG B N 1
ATOM 2216 C CA . ARG B 1 86 ? -2.391 -11.078 13.195 1 86.88 86 ARG B CA 1
ATOM 2217 C C . ARG B 1 86 ? -3.459 -10.078 13.625 1 86.88 86 ARG B C 1
ATOM 2219 O O . ARG B 1 86 ? -4.145 -9.5 12.781 1 86.88 86 ARG B O 1
ATOM 2226 N N . VAL B 1 87 ? -3.623 -9.805 14.898 1 79.62 87 VAL B N 1
ATOM 2227 C CA . VAL B 1 87 ? -4.762 -9.031 15.383 1 79.62 87 VAL B CA 1
ATOM 2228 C C . VAL B 1 87 ? -4.27 -7.73 16.016 1 79.62 87 VAL B C 1
ATOM 2230 O O . VAL B 1 87 ? -5.074 -6.895 16.438 1 79.62 87 VAL B O 1
ATOM 2233 N N . GLU B 1 88 ? -3.09 -7.527 15.945 1 77.25 88 GLU B N 1
ATOM 2234 C CA . GLU B 1 88 ? -2.607 -6.305 16.578 1 77.25 88 GLU B CA 1
ATOM 2235 C C . GLU B 1 88 ? -3.057 -5.066 15.805 1 77.25 88 GLU B C 1
ATOM 2237 O O . GLU B 1 88 ? -2.918 -5.008 14.578 1 77.25 88 GLU B O 1
ATOM 2242 N N . LEU B 1 89 ? -3.646 -4.238 16.594 1 80.38 89 LEU B N 1
ATOM 2243 C CA . LEU B 1 89 ? -4.059 -2.957 16.047 1 80.38 89 LEU B CA 1
ATOM 2244 C C . LEU B 1 89 ? -2.908 -1.956 16.078 1 80.38 89 LEU B C 1
ATOM 2246 O O . LEU B 1 89 ? -2.348 -1.679 17.141 1 80.38 89 LEU B O 1
ATOM 2250 N N . LYS B 1 90 ? -2.625 -1.524 14.961 1 86.88 90 LYS B N 1
ATOM 2251 C CA . LYS B 1 90 ? -1.549 -0.544 14.844 1 86.88 90 LYS B CA 1
ATOM 2252 C C . LYS B 1 90 ? -2.08 0.876 15.016 1 86.88 90 LYS B C 1
ATOM 2254 O O . LYS B 1 90 ? -3.1 1.238 14.422 1 86.88 90 LYS B O 1
ATOM 2259 N N . GLU B 1 91 ? -1.338 1.587 15.867 1 92.12 91 GLU B N 1
ATOM 2260 C CA . GLU B 1 91 ? -1.622 3.016 15.969 1 92.12 91 GLU B CA 1
ATOM 2261 C C . GLU B 1 91 ? -0.997 3.785 14.812 1 92.12 91 GLU B C 1
ATOM 2263 O O . GLU B 1 91 ? -0.138 3.258 14.102 1 92.12 91 GLU B O 1
ATOM 2268 N N . ALA B 1 92 ? -1.471 5.027 14.703 1 94.5 92 ALA B N 1
ATOM 2269 C CA . ALA B 1 92 ? -1.039 5.848 13.578 1 94.5 92 ALA B CA 1
ATOM 2270 C C . ALA B 1 92 ? 0.461 6.121 13.641 1 94.5 92 ALA B C 1
ATOM 2272 O O . ALA B 1 92 ? 1.096 6.367 12.609 1 94.5 92 ALA B O 1
ATOM 2273 N N . ASN B 1 93 ? 1.021 6.043 14.836 1 96.69 93 ASN B N 1
ATOM 2274 C CA . ASN B 1 93 ? 2.418 6.414 15.023 1 96.69 93 ASN B CA 1
ATOM 2275 C C . ASN B 1 93 ? 3.301 5.191 15.25 1 96.69 93 ASN B C 1
ATOM 2277 O O . ASN B 1 93 ? 4.477 5.324 15.594 1 96.69 93 ASN B O 1
ATOM 2281 N N . ASP B 1 94 ? 2.797 3.992 15.094 1 95.69 94 ASP B N 1
ATOM 2282 C CA . ASP B 1 94 ? 3.59 2.783 15.297 1 95.69 94 ASP B CA 1
ATOM 2283 C C . ASP B 1 94 ? 4.52 2.531 14.109 1 95.69 94 ASP B C 1
ATOM 2285 O O . ASP B 1 94 ? 4.125 2.715 12.961 1 95.69 94 ASP B O 1
ATOM 2289 N N . ILE B 1 95 ? 5.723 2.068 14.453 1 95.5 95 ILE B N 1
ATOM 2290 C CA . ILE B 1 95 ? 6.77 1.843 13.461 1 95.5 95 ILE B CA 1
ATOM 2291 C C . ILE B 1 95 ? 6.723 0.392 12.992 1 95.5 95 ILE B C 1
ATOM 2293 O O . ILE B 1 95 ? 6.555 -0.526 13.797 1 95.5 95 ILE B O 1
ATOM 2297 N N . GLY B 1 96 ? 6.949 0.244 11.68 1 90.44 96 GLY B N 1
ATOM 2298 C CA . GLY B 1 96 ? 7.023 -1.097 11.117 1 90.44 96 GLY B CA 1
ATOM 2299 C C . GLY B 1 96 ? 5.812 -1.46 10.281 1 90.44 96 GLY B C 1
ATOM 2300 O O . GLY B 1 96 ? 4.68 -1.131 10.633 1 90.44 96 GLY B O 1
ATOM 2301 N N . GLY B 1 97 ? 6.098 -2.152 9.156 1 93.12 97 GLY B N 1
ATOM 2302 C CA . GLY B 1 97 ? 5.02 -2.451 8.227 1 93.12 97 GLY B CA 1
ATOM 2303 C C . GLY B 1 97 ? 4.48 -1.22 7.523 1 93.12 97 GLY B C 1
ATOM 2304 O O . GLY B 1 97 ? 4.961 -0.108 7.75 1 93.12 97 GLY B O 1
ATOM 2305 N N . VAL B 1 98 ? 3.549 -1.446 6.664 1 96 98 VAL B N 1
ATOM 2306 C CA . VAL B 1 98 ? 2.863 -0.329 6.023 1 96 98 VAL B CA 1
ATOM 2307 C C . VAL B 1 98 ? 1.982 0.39 7.043 1 96 98 VAL B C 1
ATOM 2309 O O . VAL B 1 98 ? 1.207 -0.246 7.762 1 96 98 VAL B O 1
ATOM 2312 N N . GLY B 1 99 ? 2.113 1.651 7.18 1 96.56 99 GLY B N 1
ATOM 2313 C CA . GLY B 1 99 ? 1.274 2.434 8.07 1 96.56 99 GLY B CA 1
ATOM 2314 C C . GLY B 1 99 ? -0.152 2.578 7.574 1 96.56 99 GLY B C 1
ATOM 2315 O O . GLY B 1 99 ? -1.078 2.008 8.156 1 96.56 99 GLY B O 1
ATOM 2316 N N . HIS B 1 100 ? -0.272 3.373 6.496 1 98.44 100 HIS B N 1
ATOM 2317 C CA . HIS B 1 100 ? -1.583 3.506 5.871 1 98.44 100 HIS B CA 1
ATOM 2318 C C . HIS B 1 100 ? -1.46 3.652 4.355 1 98.44 100 HIS B C 1
ATOM 2320 O O . HIS B 1 100 ? -0.372 3.922 3.842 1 98.44 100 HIS B O 1
ATOM 2326 N N . ILE B 1 101 ? -2.551 3.402 3.689 1 98.62 101 ILE B N 1
ATOM 2327 C CA . ILE B 1 101 ? -2.723 3.678 2.268 1 98.62 101 ILE B CA 1
ATOM 2328 C C . ILE B 1 101 ? -3.686 4.848 2.078 1 98.62 101 ILE B C 1
ATOM 2330 O O . ILE B 1 101 ? -4.801 4.832 2.607 1 98.62 101 ILE B O 1
ATOM 2334 N N . CYS B 1 102 ? -3.244 5.816 1.296 1 98.62 102 CYS B N 1
ATOM 2335 C CA . CYS B 1 102 ? -4.035 7.035 1.139 1 98.62 102 CYS B CA 1
ATOM 2336 C C . CYS B 1 102 ? -4.68 7.09 -0.241 1 98.62 102 CYS B C 1
ATOM 2338 O O . CYS B 1 102 ? -3.988 6.996 -1.258 1 98.62 102 CYS B O 1
ATOM 2340 N N . PHE B 1 103 ? -5.957 7.293 -0.275 1 98.44 103 PHE B N 1
ATOM 2341 C CA . PHE B 1 103 ? -6.676 7.609 -1.504 1 98.44 103 PHE B CA 1
ATOM 2342 C C . PHE B 1 103 ? -7.23 9.023 -1.457 1 98.44 103 PHE B C 1
ATOM 2344 O O . PHE B 1 103 ? -7.699 9.484 -0.411 1 98.44 103 PHE B O 1
ATOM 2351 N N . ARG B 1 104 ? -7.176 9.656 -2.578 1 98.25 104 ARG B N 1
ATOM 2352 C CA . ARG B 1 104 ? -7.84 10.953 -2.732 1 98.25 104 ARG B CA 1
ATOM 2353 C C . ARG B 1 104 ? -9.305 10.766 -3.117 1 98.25 104 ARG B C 1
ATOM 2355 O O . ARG B 1 104 ? -9.633 9.922 -3.953 1 98.25 104 ARG B O 1
ATOM 2362 N N . VAL B 1 105 ? -10.18 11.547 -2.469 1 98.19 105 VAL B N 1
ATOM 2363 C CA . VAL B 1 105 ? -11.617 11.391 -2.701 1 98.19 105 VAL B CA 1
ATOM 2364 C C . VAL B 1 105 ? -12.258 12.758 -2.896 1 98.19 105 VAL B C 1
ATOM 2366 O O . VAL B 1 105 ? -11.648 13.789 -2.6 1 98.19 105 VAL B O 1
ATO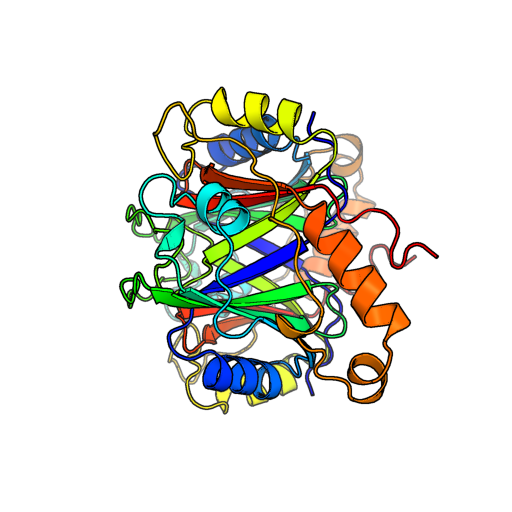M 2369 N N . GLN B 1 106 ? -13.445 12.781 -3.396 1 97.12 106 GLN B N 1
ATOM 2370 C CA . GLN B 1 106 ? -14.328 13.938 -3.426 1 97.12 106 GLN B CA 1
ATOM 2371 C C . GLN B 1 106 ? -15.453 13.797 -2.406 1 97.12 106 GLN B C 1
ATOM 2373 O O . GLN B 1 106 ? -15.906 12.688 -2.121 1 97.12 106 GLN B O 1
ATOM 2378 N N . ASN B 1 107 ? -15.883 14.961 -1.854 1 97.06 107 ASN B N 1
ATOM 2379 C CA . ASN B 1 107 ? -16.984 15.008 -0.888 1 97.06 107 ASN B CA 1
ATOM 2380 C C . ASN B 1 107 ? -16.641 14.211 0.372 1 97.06 107 ASN B C 1
ATOM 2382 O O . ASN B 1 107 ? -17.422 13.344 0.783 1 97.06 107 ASN B O 1
ATOM 2386 N N . ILE B 1 108 ? -15.602 14.594 1.032 1 98.25 108 ILE B N 1
ATOM 2387 C CA . ILE B 1 108 ? -14.984 13.82 2.102 1 98.25 108 ILE B CA 1
ATOM 2388 C C . ILE B 1 108 ? -15.969 13.664 3.26 1 98.25 108 ILE B C 1
ATOM 2390 O O . ILE B 1 108 ? -15.945 12.656 3.971 1 98.25 108 ILE B O 1
ATOM 2394 N N . ASP B 1 109 ? -16.875 14.602 3.475 1 98.12 109 ASP B N 1
ATOM 2395 C CA . ASP B 1 109 ? -17.844 14.477 4.566 1 98.12 109 ASP B CA 1
ATOM 2396 C C . ASP B 1 109 ? -18.797 13.312 4.32 1 98.12 109 ASP B C 1
ATOM 2398 O O . ASP B 1 109 ? -19.078 12.523 5.23 1 98.12 109 ASP B O 1
ATOM 2402 N N . SER B 1 110 ? -19.25 13.227 3.111 1 98.25 110 SER B N 1
ATOM 2403 C CA . SER B 1 110 ? -20.109 12.109 2.752 1 98.25 110 SER B CA 1
ATOM 2404 C C . SER B 1 110 ? -19.375 10.781 2.861 1 98.25 110 SER B C 1
ATOM 2406 O O . SER B 1 110 ? -19.938 9.781 3.32 1 98.25 110 SER B O 1
ATOM 2408 N N . VAL B 1 111 ? -18.188 10.789 2.408 1 98.5 111 VAL B N 1
ATOM 2409 C CA . VAL B 1 111 ? -17.359 9.586 2.482 1 98.5 111 VAL B CA 1
ATOM 2410 C C . VAL B 1 111 ? -17.141 9.203 3.943 1 98.5 111 VAL B C 1
ATOM 2412 O O . VAL B 1 111 ? -17.219 8.023 4.297 1 98.5 111 VAL B O 1
ATOM 2415 N N . PHE B 1 112 ? -16.891 10.211 4.777 1 98.56 112 PHE B N 1
ATOM 2416 C CA . PHE B 1 112 ? -16.719 9.969 6.203 1 98.56 112 PHE B CA 1
ATOM 2417 C C . PHE B 1 112 ? -17.953 9.297 6.797 1 98.56 112 PHE B C 1
ATOM 2419 O O . PHE B 1 112 ? -17.828 8.32 7.535 1 98.56 112 PHE B O 1
ATOM 2426 N N . ASP B 1 113 ? -19.062 9.758 6.488 1 98.25 113 ASP B N 1
ATOM 2427 C CA . ASP B 1 113 ? -20.312 9.203 7 1 98.25 113 ASP B CA 1
ATOM 2428 C C . ASP B 1 113 ? -20.5 7.762 6.535 1 98.25 113 ASP B C 1
ATOM 2430 O O . ASP B 1 113 ? -20.922 6.902 7.309 1 98.25 113 ASP B O 1
ATOM 2434 N N . HIS B 1 114 ? -20.188 7.543 5.312 1 98.25 114 HIS B N 1
ATOM 2435 C CA . HIS B 1 114 ? -20.266 6.199 4.754 1 98.25 114 HIS B CA 1
ATOM 2436 C C . HIS B 1 114 ? -19.375 5.227 5.516 1 98.25 114 HIS B C 1
ATOM 2438 O O . HIS B 1 114 ? -19.812 4.156 5.93 1 98.25 114 HIS B O 1
ATOM 2444 N N . VAL B 1 115 ? -18.156 5.645 5.734 1 98.25 115 VAL B N 1
ATOM 2445 C CA . VAL B 1 115 ? -17.172 4.805 6.406 1 98.25 115 VAL B CA 1
ATOM 2446 C C . VAL B 1 115 ? -17.594 4.578 7.855 1 98.25 115 VAL B C 1
ATOM 2448 O O . VAL B 1 115 ? -17.594 3.443 8.344 1 98.25 115 VAL B O 1
ATOM 2451 N N . LYS B 1 116 ? -17.938 5.605 8.516 1 97.25 116 LYS B N 1
ATOM 2452 C CA . LYS B 1 116 ? -18.312 5.559 9.922 1 97.25 116 LYS B CA 1
ATOM 2453 C C . LYS B 1 116 ? -19.469 4.582 10.156 1 97.25 116 LYS B C 1
ATOM 2455 O O . LYS B 1 116 ? -19.5 3.896 11.18 1 97.25 116 LYS B O 1
ATOM 2460 N N . SER B 1 117 ? -20.344 4.465 9.242 1 97.06 117 SER B N 1
ATOM 2461 C CA . SER B 1 117 ? -21.547 3.652 9.406 1 97.06 117 SER B CA 1
ATOM 2462 C C . SER B 1 117 ? -21.328 2.229 8.906 1 97.06 117 SER B C 1
ATOM 2464 O O . SER B 1 117 ? -22.188 1.363 9.078 1 97.06 117 SER B O 1
ATOM 2466 N N . PHE B 1 118 ? -20.219 1.946 8.352 1 97.62 118 PHE B N 1
ATOM 2467 C CA . PHE B 1 118 ? -19.984 0.649 7.727 1 97.62 118 PHE B CA 1
ATOM 2468 C C . PHE B 1 118 ? -19.641 -0.403 8.773 1 97.62 118 PHE B C 1
ATOM 2470 O O . PHE B 1 118 ? -18.734 -0.207 9.586 1 97.62 118 PHE B O 1
ATOM 2477 N N . PRO B 1 119 ? -20.25 -1.537 8.719 1 95.44 119 PRO B N 1
ATOM 2478 C CA . PRO B 1 119 ? -19.969 -2.578 9.711 1 95.44 119 PRO B CA 1
ATOM 2479 C C . PRO B 1 119 ? -18.547 -3.113 9.609 1 95.44 119 PRO B C 1
ATOM 2481 O O . PRO B 1 119 ? -18.031 -3.303 8.508 1 95.44 119 PRO B O 1
ATOM 2484 N N . GLY B 1 120 ? -17.859 -3.295 10.75 1 92.12 120 GLY B N 1
ATOM 2485 C CA . GLY B 1 120 ? -16.547 -3.92 10.781 1 92.12 120 GLY B CA 1
ATOM 2486 C C . GLY B 1 120 ? -15.406 -2.934 10.586 1 92.12 120 GLY B C 1
ATOM 2487 O O . GLY B 1 120 ? -14.242 -3.316 10.594 1 92.12 120 GLY B O 1
ATOM 2488 N N . VAL B 1 121 ? -15.758 -1.636 10.391 1 94.81 121 VAL B N 1
ATOM 2489 C CA . VAL B 1 121 ? -14.742 -0.593 10.258 1 94.81 121 VAL B CA 1
ATOM 2490 C C . VAL B 1 121 ? -14.648 0.201 11.555 1 94.81 121 VAL B C 1
ATOM 2492 O O . VAL B 1 121 ? -15.648 0.406 12.242 1 94.81 121 VAL B O 1
ATOM 2495 N N . ARG B 1 122 ? -13.445 0.597 11.898 1 95.69 122 ARG B N 1
ATOM 2496 C CA . ARG B 1 122 ? -13.195 1.455 13.047 1 95.69 122 ARG B CA 1
ATOM 2497 C C . ARG B 1 122 ? -12.477 2.736 12.633 1 95.69 122 ARG B C 1
ATOM 2499 O O . ARG B 1 122 ? -11.547 2.699 11.828 1 95.69 122 ARG B O 1
ATOM 2506 N N . LEU B 1 123 ? -13.016 3.797 13.164 1 97.56 123 LEU B N 1
ATOM 2507 C CA . LEU B 1 123 ? -12.258 5.027 12.984 1 97.56 123 LEU B CA 1
ATOM 2508 C C . LEU B 1 123 ? -10.969 5 13.812 1 97.56 123 LEU B C 1
ATOM 2510 O O . LEU B 1 123 ? -10.883 4.277 14.805 1 97.56 123 LEU B O 1
ATOM 2514 N N . ILE B 1 124 ? -9.953 5.766 13.43 1 97.56 124 ILE B N 1
ATOM 2515 C CA . ILE B 1 124 ? -8.656 5.715 14.086 1 97.56 124 ILE B CA 1
ATOM 2516 C C . ILE B 1 124 ? -8.789 6.199 15.531 1 97.56 124 ILE B C 1
ATOM 2518 O O . ILE B 1 124 ? -7.965 5.855 16.391 1 97.56 124 ILE B O 1
ATOM 2522 N N . ASN B 1 125 ? -9.703 7.039 15.773 1 97.38 125 ASN B N 1
ATOM 2523 C CA . ASN B 1 125 ? -10.062 7.52 17.109 1 97.38 125 ASN B CA 1
ATOM 2524 C C . ASN B 1 125 ? -11.555 7.344 17.375 1 97.38 125 ASN B C 1
ATOM 2526 O O . ASN B 1 125 ? -12.391 7.637 16.516 1 97.38 125 ASN B O 1
ATOM 2530 N N . SER B 1 126 ? -11.914 6.879 18.609 1 94.94 126 SER B N 1
ATOM 2531 C CA . SER B 1 126 ? -13.297 6.543 18.938 1 94.94 126 SER B CA 1
ATOM 2532 C C . SER B 1 126 ? -14.055 7.754 19.453 1 94.94 126 SER B C 1
ATOM 2534 O O . SER B 1 126 ? -15.258 7.68 19.703 1 94.94 126 SER B O 1
ATOM 2536 N N . SER B 1 127 ? -13.391 8.844 19.641 1 96.25 127 SER B N 1
ATOM 2537 C CA . SER B 1 127 ? -14.055 10.055 20.109 1 96.25 127 SER B CA 1
ATOM 2538 C C . SER B 1 127 ? -15.227 10.43 19.203 1 96.25 127 SER B C 1
ATOM 2540 O O . SER B 1 127 ? -15.109 10.383 17.969 1 96.25 127 SER B O 1
ATOM 2542 N N . PRO B 1 128 ? -16.359 10.828 19.734 1 95.56 128 PRO B N 1
ATOM 2543 C CA . PRO B 1 128 ? -17.484 11.312 18.922 1 95.56 128 PRO B CA 1
ATOM 2544 C C . PRO B 1 128 ? -17.125 12.578 18.141 1 95.56 128 PRO B C 1
ATOM 2546 O O . PRO B 1 128 ? -17.859 12.969 17.234 1 95.56 128 PRO B O 1
ATOM 2549 N N . LEU B 1 129 ? -16 13.18 18.516 1 96.38 129 LEU B N 1
ATOM 2550 C CA . LEU B 1 129 ? -15.594 14.406 17.844 1 96.38 129 LEU B CA 1
ATOM 2551 C C . LEU B 1 129 ? -14.758 14.102 16.609 1 96.38 129 LEU B C 1
ATOM 2553 O O . LEU B 1 129 ? -14.5 14.984 15.789 1 96.38 129 LEU B O 1
ATOM 2557 N N . TYR B 1 130 ? -14.328 12.875 16.531 1 98.12 130 TYR B N 1
ATOM 2558 C CA . TYR B 1 130 ? -13.461 12.547 15.414 1 98.12 130 TYR B CA 1
ATOM 2559 C C . TYR B 1 130 ? -14.203 12.711 14.094 1 98.12 130 TYR B C 1
ATOM 2561 O O . TYR B 1 130 ? -15.375 12.32 13.977 1 98.12 130 TYR B O 1
ATOM 2569 N N . LYS B 1 131 ? -13.602 13.32 13.125 1 98.19 131 LYS B N 1
ATOM 2570 C CA . LYS B 1 131 ? -14.086 13.594 11.781 1 98.19 131 LYS B CA 1
ATOM 2571 C C . LYS B 1 131 ? -12.93 13.93 10.836 1 98.19 131 LYS B C 1
ATOM 2573 O O . LYS B 1 131 ? -11.766 13.906 11.242 1 98.19 131 LYS B O 1
ATOM 2578 N N . ALA B 1 132 ? -13.258 14.156 9.586 1 98.5 132 ALA B N 1
ATOM 2579 C CA . ALA B 1 132 ? -12.242 14.688 8.688 1 98.5 132 ALA B CA 1
ATOM 2580 C C . ALA B 1 132 ? -11.852 16.109 9.078 1 98.5 132 ALA B C 1
ATOM 2582 O O . ALA B 1 132 ? -12.672 17.031 9.023 1 98.5 132 ALA B O 1
ATOM 2583 N N . TYR B 1 133 ? -10.633 16.281 9.477 1 98.38 133 TYR B N 1
ATOM 2584 C CA . TYR B 1 133 ? -10.156 17.609 9.859 1 98.38 133 TYR B CA 1
ATOM 2585 C C . TYR B 1 133 ? -9.352 18.25 8.742 1 98.38 133 TYR B C 1
ATOM 2587 O O . TYR B 1 133 ? -8.742 17.547 7.934 1 98.38 133 TYR B O 1
ATOM 2595 N N . LYS B 1 134 ? -9.414 19.531 8.734 1 98.19 134 LYS B N 1
ATOM 2596 C CA . LYS B 1 134 ? -8.586 20.297 7.816 1 98.19 134 LYS B CA 1
ATOM 2597 C C . LYS B 1 134 ? -7.207 20.578 8.414 1 98.19 134 LYS B C 1
ATOM 2599 O O . LYS B 1 134 ? -7.094 20.906 9.602 1 98.19 134 LYS B O 1
ATOM 2604 N N . ILE B 1 135 ? -6.211 20.438 7.613 1 98.38 135 ILE B N 1
ATOM 2605 C CA . ILE B 1 135 ? -4.883 20.859 8.031 1 98.38 135 ILE B CA 1
ATOM 2606 C C . ILE B 1 135 ? -4.867 22.375 8.234 1 98.38 135 ILE B C 1
ATOM 2608 O O . ILE B 1 135 ? -5.43 23.125 7.43 1 98.38 135 ILE B O 1
ATOM 2612 N N . ASP B 1 136 ? -4.254 22.844 9.32 1 98.31 136 ASP B N 1
ATOM 2613 C CA . ASP B 1 136 ? -4.152 24.297 9.547 1 98.31 136 ASP B CA 1
ATOM 2614 C C . ASP B 1 136 ? -3.23 24.938 8.516 1 98.31 136 ASP B C 1
ATOM 2616 O O . ASP B 1 136 ? -2.334 24.297 7.977 1 98.31 136 ASP B O 1
ATOM 2620 N N . GLU B 1 137 ? -3.473 26.188 8.297 1 97.5 137 GLU B N 1
ATOM 2621 C CA . GLU B 1 137 ? -2.621 26.938 7.367 1 97.5 137 GLU B CA 1
ATOM 2622 C C . GLU B 1 137 ? -1.15 26.812 7.758 1 97.5 137 GLU B C 1
ATOM 2624 O O . GLU B 1 137 ? -0.812 26.844 8.945 1 97.5 137 GLU B O 1
ATOM 2629 N N . ILE B 1 138 ? -0.375 26.703 6.691 1 97.88 138 ILE B N 1
ATOM 2630 C CA . ILE B 1 138 ? 1.055 26.609 6.965 1 97.88 138 ILE B CA 1
ATOM 2631 C C . ILE B 1 138 ? 1.793 27.75 6.258 1 97.88 138 ILE B C 1
ATOM 2633 O O . ILE B 1 138 ? 1.227 28.422 5.395 1 97.88 138 ILE B O 1
ATOM 2637 N N . THR B 1 139 ? 3.051 27.906 6.676 1 97.69 139 THR B N 1
ATOM 2638 C CA . THR B 1 139 ? 3.93 28.875 6.023 1 97.69 139 THR B CA 1
ATOM 2639 C C . THR B 1 139 ? 5.117 28.172 5.371 1 97.69 139 THR B C 1
ATOM 2641 O O . THR B 1 139 ? 5.375 27 5.645 1 97.69 139 THR B O 1
ATOM 2644 N N . SER B 1 140 ? 5.746 28.922 4.48 1 97.56 140 SER B N 1
ATOM 2645 C CA . SER B 1 140 ? 6.781 28.328 3.629 1 97.56 140 SER B CA 1
ATOM 2646 C C . SER B 1 140 ? 7.969 27.844 4.453 1 97.56 140 SER B C 1
ATOM 2648 O O . SER B 1 140 ? 8.781 27.062 3.973 1 97.56 140 SER B O 1
ATOM 2650 N N . ASP B 1 141 ? 8.117 28.312 5.664 1 97.19 141 ASP B N 1
ATOM 2651 C CA . ASP B 1 141 ? 9.25 27.906 6.496 1 97.19 141 ASP B CA 1
ATOM 2652 C C . ASP B 1 141 ? 8.977 26.578 7.18 1 97.19 141 ASP B C 1
ATOM 2654 O O . ASP B 1 141 ? 9.875 25.984 7.781 1 97.19 141 ASP B O 1
ATOM 2658 N N . GLU B 1 142 ? 7.777 26.047 7.043 1 98.19 142 GLU B N 1
ATOM 2659 C CA . GLU B 1 142 ? 7.391 24.812 7.738 1 98.19 142 GLU B CA 1
ATOM 2660 C C . GLU B 1 142 ? 7.664 23.578 6.883 1 98.19 142 GLU B C 1
ATOM 2662 O O . GLU B 1 142 ? 7.457 22.453 7.328 1 98.19 142 GLU B O 1
ATOM 2667 N N . PHE B 1 143 ? 8.109 23.844 5.621 1 98.25 143 PHE B N 1
ATOM 2668 C CA . PHE B 1 143 ? 8.484 22.734 4.758 1 98.25 143 PHE B CA 1
ATOM 2669 C C . PHE B 1 143 ? 9.57 23.156 3.771 1 98.25 143 PHE B C 1
ATOM 2671 O O . PHE B 1 143 ? 9.922 24.328 3.693 1 98.25 143 PHE B O 1
ATOM 2678 N N . MET B 1 144 ? 10.133 22.188 3.055 1 98.31 144 MET B N 1
ATOM 2679 C CA . MET B 1 144 ? 11.117 22.469 2.012 1 98.31 144 MET B CA 1
ATOM 2680 C C . MET B 1 144 ? 10.977 21.484 0.855 1 98.31 144 MET B C 1
ATOM 2682 O O . MET B 1 144 ? 10.523 20.359 1.045 1 98.31 144 MET B O 1
ATOM 2686 N N . PHE B 1 145 ? 11.328 21.969 -0.3 1 98.62 145 PHE B N 1
ATOM 2687 C CA . PHE B 1 145 ? 11.547 21.078 -1.443 1 98.62 145 PHE B CA 1
ATOM 2688 C C . PHE B 1 145 ? 12.992 20.594 -1.475 1 98.62 145 PHE B C 1
ATOM 2690 O O . PHE B 1 145 ? 13.922 21.344 -1.201 1 98.62 145 PHE B O 1
ATOM 2697 N N . PHE B 1 146 ? 13.164 19.359 -1.812 1 98.38 146 PHE B N 1
ATOM 2698 C CA . PHE B 1 146 ? 14.523 18.844 -1.944 1 98.38 146 PHE B CA 1
ATOM 2699 C C . PHE B 1 146 ? 15.195 19.406 -3.189 1 98.38 146 PHE B C 1
ATOM 2701 O O . PHE B 1 146 ? 16.406 19.625 -3.197 1 98.38 146 PHE B O 1
ATOM 2708 N N . ASN B 1 147 ? 14.43 19.578 -4.227 1 98.12 147 ASN B N 1
ATOM 2709 C CA . ASN B 1 147 ? 14.961 20.219 -5.426 1 98.12 147 ASN B CA 1
ATOM 2710 C C . ASN B 1 147 ? 15.297 21.688 -5.176 1 98.12 147 ASN B C 1
ATOM 2712 O O . ASN B 1 147 ? 14.43 22.469 -4.789 1 98.12 147 ASN B O 1
ATOM 2716 N N . GLU B 1 148 ? 16.422 22.109 -5.453 1 98.19 148 GLU B N 1
ATOM 2717 C CA . GLU B 1 148 ? 16.922 23.438 -5.125 1 98.19 148 GLU B CA 1
ATOM 2718 C C . GLU B 1 148 ? 16.141 24.516 -5.875 1 98.19 148 GLU B C 1
ATOM 2720 O O . GLU B 1 148 ? 15.797 25.562 -5.305 1 98.19 148 GLU B O 1
ATOM 2725 N N . GLU B 1 149 ? 15.93 24.328 -7.113 1 98.31 149 GLU B N 1
ATOM 2726 C CA . GLU B 1 149 ? 15.188 25.297 -7.91 1 98.31 149 GLU B CA 1
ATOM 2727 C C . GLU B 1 149 ? 13.781 25.5 -7.355 1 98.31 149 GLU B C 1
ATOM 2729 O O . GLU B 1 149 ? 13.297 26.641 -7.266 1 98.31 149 GLU B O 1
ATOM 2734 N N . ASP B 1 150 ? 13.148 24.391 -6.98 1 98 150 ASP B N 1
ATOM 2735 C CA . ASP B 1 150 ? 11.82 24.469 -6.387 1 98 150 ASP B CA 1
ATOM 2736 C C . ASP B 1 150 ? 11.867 25.172 -5.027 1 98 150 ASP B C 1
ATOM 2738 O O . ASP B 1 150 ? 10.977 25.953 -4.691 1 98 150 ASP B O 1
ATOM 2742 N N . GLU B 1 151 ? 12.875 24.859 -4.277 1 98.25 151 GLU B N 1
ATOM 2743 C CA . GLU B 1 151 ? 13.008 25.453 -2.945 1 98.25 151 GLU B CA 1
ATOM 2744 C C . GLU B 1 151 ? 13.188 26.969 -3.021 1 98.25 151 GLU B C 1
ATOM 2746 O O . GLU B 1 151 ? 12.703 27.688 -2.154 1 98.25 151 GLU B O 1
ATOM 2751 N N . LYS B 1 152 ? 13.789 27.484 -4.059 1 98.12 152 LYS B N 1
ATOM 2752 C CA . LYS B 1 152 ? 14.055 28.906 -4.223 1 98.12 152 LYS B CA 1
ATOM 2753 C C . LYS B 1 152 ? 12.875 29.609 -4.887 1 98.12 152 LYS B C 1
ATOM 2755 O O . LYS B 1 152 ? 12.844 30.844 -4.977 1 98.12 152 LYS B O 1
ATOM 2760 N N . ASN B 1 153 ? 11.93 28.844 -5.352 1 98.19 153 ASN B N 1
ATOM 2761 C CA . ASN B 1 153 ? 10.766 29.375 -6.051 1 98.19 153 ASN B CA 1
ATOM 2762 C C . ASN B 1 153 ? 9.672 29.812 -5.074 1 98.19 153 ASN B C 1
ATOM 2764 O O . ASN B 1 153 ? 8.82 29.016 -4.695 1 98.19 153 ASN B O 1
ATOM 2768 N N . THR B 1 154 ? 9.641 31.078 -4.762 1 97.81 154 THR B N 1
ATOM 2769 C CA . THR B 1 154 ? 8.742 31.625 -3.744 1 97.81 154 THR B CA 1
ATOM 2770 C C . THR B 1 154 ? 7.285 31.438 -4.152 1 97.81 154 THR B C 1
ATOM 2772 O O . THR B 1 154 ? 6.438 31.109 -3.32 1 97.81 154 THR B O 1
ATOM 2775 N N . ALA B 1 155 ? 7.004 31.672 -5.352 1 97.62 155 ALA B N 1
ATOM 2776 C CA . ALA B 1 155 ? 5.633 31.516 -5.836 1 97.62 155 ALA B CA 1
ATOM 2777 C C . ALA B 1 155 ? 5.152 30.078 -5.691 1 97.62 155 ALA B C 1
ATOM 2779 O O . ALA B 1 155 ? 4.027 29.828 -5.242 1 97.62 155 ALA B O 1
ATOM 2780 N N . LEU B 1 156 ? 6.023 29.172 -6.043 1 97.44 156 LEU B N 1
ATOM 2781 C CA . LEU B 1 156 ? 5.699 27.75 -5.895 1 97.44 156 LEU B CA 1
ATOM 2782 C C . LEU B 1 156 ? 5.477 27.406 -4.43 1 97.44 156 LEU B C 1
ATOM 2784 O O . LEU B 1 156 ? 4.539 26.672 -4.098 1 97.44 156 LEU B O 1
ATOM 2788 N N . LYS B 1 157 ? 6.273 27.844 -3.6 1 97.69 157 LYS B N 1
ATOM 2789 C CA . LYS B 1 157 ? 6.152 27.547 -2.174 1 97.69 157 LYS B CA 1
ATOM 2790 C C . LYS B 1 157 ? 4.855 28.109 -1.605 1 97.69 157 LYS B C 1
ATOM 2792 O O . LYS B 1 157 ? 4.18 27.453 -0.815 1 97.69 157 LYS B O 1
ATOM 2797 N N . GLN B 1 158 ? 4.508 29.328 -2 1 97.12 158 GLN B N 1
ATOM 2798 C CA . GLN B 1 158 ? 3.271 29.953 -1.528 1 97.12 158 GLN B CA 1
ATOM 2799 C C . GLN B 1 158 ? 2.053 29.172 -2.012 1 97.12 158 GLN B C 1
ATOM 2801 O O . GLN B 1 158 ? 1.106 28.953 -1.253 1 97.12 158 GLN B O 1
ATOM 2806 N N . GLU B 1 159 ? 2.121 28.844 -3.232 1 96.56 159 GLU B N 1
ATOM 2807 C CA . GLU B 1 159 ? 1.029 28.047 -3.781 1 96.56 159 GLU B CA 1
ATOM 2808 C C . GLU B 1 159 ? 0.894 26.719 -3.047 1 96.56 159 GLU B C 1
ATOM 2810 O O . GLU B 1 159 ? -0.219 26.266 -2.771 1 96.56 159 GLU B O 1
ATOM 2815 N N . THR B 1 160 ? 1.983 26.078 -2.738 1 96.5 160 THR B N 1
ATOM 2816 C CA . THR B 1 160 ? 1.993 24.812 -2.002 1 96.5 160 THR B CA 1
ATOM 2817 C C . THR B 1 160 ? 1.369 24.984 -0.621 1 96.5 160 THR B C 1
ATOM 2819 O O . THR B 1 160 ? 0.57 24.156 -0.184 1 96.5 160 THR B O 1
ATOM 2822 N N . CYS B 1 161 ? 1.688 26.047 0.041 1 97 161 CYS B N 1
ATOM 2823 C CA . CYS B 1 161 ? 1.098 26.344 1.343 1 97 161 CYS B CA 1
ATOM 2824 C C . CYS B 1 161 ? -0.419 26.453 1.241 1 97 161 CYS B C 1
ATOM 2826 O O . CYS B 1 161 ? -1.143 25.906 2.082 1 97 161 CYS B O 1
ATOM 2828 N N . LYS B 1 162 ? -0.867 27.125 0.21 1 95.69 162 LYS B N 1
ATOM 2829 C CA . LYS B 1 162 ? -2.303 27.297 0.009 1 95.69 162 LYS B CA 1
ATOM 2830 C C . LYS B 1 162 ? -2.994 25.953 -0.205 1 95.69 162 LYS B C 1
ATOM 2832 O O . LYS B 1 162 ? -4.066 25.703 0.351 1 95.69 162 LYS B O 1
ATOM 2837 N N . ILE B 1 163 ? -2.377 25.141 -0.924 1 95.62 163 ILE B N 1
ATOM 2838 C CA . ILE B 1 163 ? -2.945 23.844 -1.236 1 95.62 163 ILE B CA 1
ATOM 2839 C C . ILE B 1 163 ? -3.008 22.984 0.029 1 95.62 163 ILE B C 1
ATOM 2841 O O . ILE B 1 163 ? -4.047 22.391 0.339 1 95.62 163 ILE B O 1
ATOM 2845 N N . ILE B 1 164 ? -1.923 22.906 0.741 1 96.19 164 ILE B N 1
ATOM 2846 C CA . ILE B 1 164 ? -1.838 22.094 1.948 1 96.19 164 ILE B CA 1
ATOM 2847 C C . ILE B 1 164 ? -2.896 22.547 2.951 1 96.19 164 ILE B C 1
ATOM 2849 O O . ILE B 1 164 ? -3.557 21.719 3.582 1 96.19 164 ILE B O 1
ATOM 2853 N N . GLY B 1 165 ? -3.094 23.797 3.061 1 95.31 165 GLY B N 1
ATOM 2854 C CA . GLY B 1 165 ? -4.051 24.375 3.994 1 95.31 165 GLY B CA 1
ATOM 2855 C C . GLY B 1 165 ? -5.492 24.062 3.639 1 95.31 165 GLY B C 1
ATOM 2856 O O . GLY B 1 165 ? -6.406 24.359 4.41 1 95.31 165 GLY B O 1
ATOM 2857 N N . LYS B 1 166 ? -5.734 23.453 2.52 1 95.69 166 LYS B N 1
ATOM 2858 C CA . LYS B 1 166 ? -7.082 23.094 2.09 1 95.69 166 LYS B CA 1
ATOM 2859 C C . LYS B 1 166 ? -7.34 21.609 2.27 1 95.69 166 LYS B C 1
ATOM 2861 O O . LYS B 1 166 ? -8.477 21.141 2.137 1 95.69 166 LYS B O 1
ATOM 2866 N N . ILE B 1 167 ? -6.336 20.906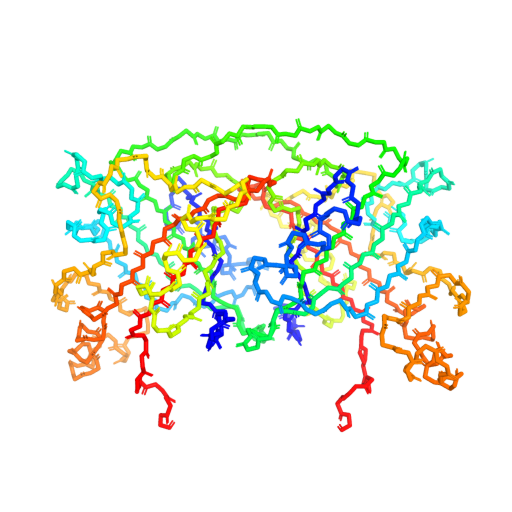 2.586 1 97.94 167 ILE B N 1
ATOM 2867 C CA . ILE B 1 167 ? -6.441 19.453 2.631 1 97.94 167 ILE B CA 1
ATOM 2868 C C . ILE B 1 167 ? -7.18 19.031 3.898 1 97.94 167 ILE B C 1
ATOM 2870 O O . ILE B 1 167 ? -6.906 19.547 4.984 1 97.94 167 ILE B O 1
ATOM 2874 N N . ARG B 1 168 ? -8.141 18.156 3.799 1 98.5 168 ARG B N 1
ATOM 28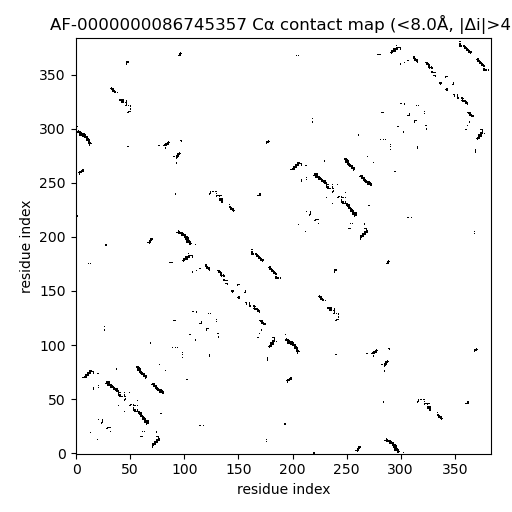75 C CA . ARG B 1 168 ? -8.82 17.438 4.871 1 98.5 168 ARG B CA 1
ATOM 2876 C C . ARG B 1 168 ? -8.594 15.93 4.758 1 98.5 168 ARG B C 1
ATOM 2878 O O . ARG B 1 168 ? -8.484 15.398 3.65 1 98.5 168 ARG B O 1
ATOM 2885 N N . TYR B 1 169 ? -8.516 15.305 5.855 1 98.75 169 TYR B N 1
ATOM 2886 C CA . TYR B 1 169 ? -8.352 13.859 5.77 1 98.75 169 TYR B CA 1
ATOM 2887 C C . TYR B 1 169 ? -8.805 13.18 7.059 1 98.75 169 TYR B C 1
ATOM 2889 O O . TYR B 1 169 ? -9.055 13.852 8.062 1 98.75 169 TYR B O 1
ATOM 2897 N N . PHE B 1 170 ? -9 11.891 7.051 1 98.75 170 PHE B N 1
ATOM 2898 C CA . PHE B 1 170 ? -9.242 11.039 8.211 1 98.75 170 PHE B CA 1
ATOM 2899 C C . PHE B 1 170 ? -8.727 9.633 7.961 1 98.75 170 PHE B C 1
ATOM 2901 O O . PHE B 1 170 ? -8.414 9.266 6.824 1 98.75 170 PHE B O 1
ATOM 2908 N N . TYR B 1 171 ? -8.562 8.93 9.078 1 98.75 171 TYR B N 1
ATOM 2909 C CA . TYR B 1 171 ? -8.117 7.539 9.023 1 98.75 171 TYR B CA 1
ATOM 2910 C C . TYR B 1 171 ? -9.219 6.602 9.508 1 98.75 171 TYR B C 1
ATOM 2912 O O . TYR B 1 171 ? -10.023 6.969 10.367 1 98.75 171 TYR B O 1
ATOM 2920 N N . PHE B 1 172 ? -9.172 5.43 9.016 1 98.19 172 PHE B N 1
ATOM 2921 C CA . PHE B 1 172 ? -9.969 4.336 9.562 1 98.19 172 PHE B CA 1
ATOM 2922 C C . PHE B 1 172 ? -9.266 2.998 9.359 1 98.19 172 PHE B C 1
ATOM 2924 O O . PHE B 1 172 ? -8.297 2.908 8.602 1 98.19 172 PHE B O 1
ATOM 2931 N N . ILE B 1 173 ? -9.68 1.99 10.078 1 97.12 173 ILE B N 1
ATOM 2932 C CA . ILE B 1 173 ? -9.133 0.641 10.047 1 97.12 173 ILE B CA 1
ATOM 2933 C C . ILE B 1 173 ? -10.219 -0.355 9.648 1 97.12 173 ILE B C 1
ATOM 2935 O O . ILE B 1 173 ? -11.312 -0.348 10.219 1 97.12 173 ILE B O 1
ATOM 2939 N N . ASP B 1 174 ? -9.875 -1.171 8.688 1 96.69 174 ASP B N 1
ATOM 2940 C CA . ASP B 1 174 ? -10.898 -2.113 8.242 1 96.69 174 ASP B CA 1
ATOM 2941 C C . ASP B 1 174 ? -10.781 -3.445 8.977 1 96.69 174 ASP B C 1
ATOM 2943 O O . ASP B 1 174 ? -10.008 -3.566 9.93 1 96.69 174 ASP B O 1
ATOM 2947 N N . LYS B 1 175 ? -11.594 -4.406 8.539 1 93.75 175 LYS B N 1
ATOM 2948 C CA . LYS B 1 175 ? -11.734 -5.691 9.219 1 93.75 175 LYS B CA 1
ATOM 2949 C C . LYS B 1 175 ? -10.406 -6.453 9.234 1 93.75 175 LYS B C 1
ATOM 2951 O O . LYS B 1 175 ? -10.188 -7.309 10.086 1 93.75 175 LYS B O 1
ATOM 2956 N N . TYR B 1 176 ? -9.539 -6.18 8.375 1 95.38 176 TYR B N 1
ATOM 2957 C CA . TYR B 1 176 ? -8.273 -6.887 8.273 1 95.38 176 TYR B CA 1
ATOM 2958 C C . TYR B 1 176 ? -7.133 -6.051 8.844 1 95.38 176 TYR B C 1
ATOM 2960 O O . TYR B 1 176 ? -5.961 -6.293 8.539 1 95.38 176 TYR B O 1
ATOM 2968 N N . ASN B 1 177 ? -7.457 -5.039 9.562 1 94.25 177 ASN B N 1
ATOM 2969 C CA . ASN B 1 177 ? -6.508 -4.188 10.273 1 94.25 177 ASN B CA 1
ATOM 2970 C C . ASN B 1 177 ? -5.652 -3.373 9.305 1 94.25 177 ASN B C 1
ATOM 2972 O O . ASN B 1 177 ? -4.477 -3.119 9.578 1 94.25 177 ASN B O 1
ATOM 2976 N N . ILE B 1 178 ? -6.195 -3.059 8.188 1 96.5 178 ILE B N 1
ATOM 2977 C CA . ILE B 1 178 ? -5.555 -2.119 7.273 1 96.5 178 ILE B CA 1
ATOM 2978 C C . ILE B 1 178 ? -5.984 -0.694 7.613 1 96.5 178 ILE B C 1
ATOM 2980 O O . ILE B 1 178 ? -7.18 -0.407 7.719 1 96.5 178 ILE B O 1
ATOM 2984 N N . GLN B 1 179 ? -5.02 0.122 7.812 1 97.56 179 GLN B N 1
ATOM 2985 C CA . GLN B 1 179 ? -5.312 1.534 8.031 1 97.56 179 GLN B CA 1
ATOM 2986 C C . GLN B 1 179 ? -5.375 2.295 6.711 1 97.56 179 GLN B C 1
ATOM 2988 O O . GLN B 1 179 ? -4.41 2.297 5.941 1 97.56 179 GLN B O 1
ATOM 2993 N N . TRP B 1 180 ? -6.477 2.895 6.461 1 98.44 180 TRP B N 1
ATOM 2994 C CA . TRP B 1 180 ? -6.715 3.689 5.258 1 98.44 180 TRP B CA 1
ATOM 2995 C C . TRP B 1 180 ? -6.777 5.176 5.594 1 98.44 180 TRP B C 1
ATOM 2997 O O . TRP B 1 180 ? -7.25 5.559 6.668 1 98.44 180 TRP B O 1
ATOM 3007 N N . GLU B 1 181 ? -6.324 5.949 4.684 1 98.81 181 GLU B N 1
ATOM 3008 C CA . GLU B 1 181 ? -6.473 7.402 4.719 1 98.81 181 GLU B CA 1
ATOM 3009 C C . GLU B 1 181 ? -7.254 7.906 3.508 1 98.81 181 GLU B C 1
ATOM 3011 O O . GLU B 1 181 ? -6.922 7.582 2.365 1 98.81 181 GLU B O 1
ATOM 3016 N N . PHE B 1 182 ? -8.297 8.609 3.721 1 98.69 182 PHE B N 1
ATOM 3017 C CA . PHE B 1 182 ? -8.961 9.344 2.654 1 98.69 182 PHE B CA 1
ATOM 3018 C C . PHE B 1 182 ? -8.703 10.836 2.781 1 98.69 182 PHE B C 1
ATOM 3020 O O . PHE B 1 182 ? -8.812 11.406 3.871 1 98.69 182 PHE B O 1
ATOM 3027 N N . GLU B 1 183 ? -8.266 11.445 1.757 1 98.38 183 GLU B N 1
ATOM 3028 C CA . GLU B 1 183 ? -7.93 12.867 1.767 1 98.38 183 GLU B CA 1
ATOM 3029 C C . GLU B 1 183 ? -8.648 13.609 0.642 1 98.38 183 GLU B C 1
ATOM 3031 O O . GLU B 1 183 ? -8.914 13.031 -0.416 1 98.38 183 GLU B O 1
ATOM 3036 N N . GLU B 1 184 ? -8.984 14.82 0.862 1 98.12 184 GLU B N 1
ATOM 3037 C CA . GLU B 1 184 ? -9.539 15.758 -0.116 1 98.12 184 GLU B CA 1
ATOM 3038 C C . GLU B 1 184 ? -8.805 17.094 -0.076 1 98.12 184 GLU B C 1
ATOM 3040 O O . GLU B 1 184 ? -8.352 17.531 0.986 1 98.12 184 GLU B O 1
ATOM 3045 N N . GLY B 1 185 ? -8.766 17.734 -1.174 1 90.88 185 GLY B N 1
ATOM 3046 C CA . GLY B 1 185 ? -8.258 19.094 -1.181 1 90.88 185 GLY B CA 1
ATOM 3047 C C . GLY B 1 185 ? -7.074 19.281 -2.107 1 90.88 185 GLY B C 1
ATOM 3048 O O . GLY B 1 185 ? -6.504 20.375 -2.182 1 90.88 185 GLY B O 1
ATOM 3049 N N . HIS B 1 186 ? -6.516 18.125 -2.684 1 71.38 186 HIS B N 1
ATOM 3050 C CA . HIS B 1 186 ? -5.398 18.25 -3.615 1 71.38 186 HIS B CA 1
ATOM 3051 C C . HIS B 1 186 ? -5.848 18.859 -4.934 1 71.38 186 HIS B C 1
ATOM 3053 O O . HIS B 1 186 ? -5.043 19.016 -5.855 1 71.38 186 HIS B O 1
ATOM 3059 N N . ASP B 1 187 ? -6.676 19.703 -4.973 1 55.81 187 ASP B N 1
ATOM 3060 C CA . ASP B 1 187 ? -7.102 20.234 -6.262 1 55.81 187 ASP B CA 1
ATOM 3061 C C . ASP B 1 187 ? -5.938 20.281 -7.25 1 55.81 187 ASP B C 1
ATOM 3063 O O . ASP B 1 187 ? -4.777 20.125 -6.859 1 55.81 187 ASP B O 1
ATOM 3067 N N . ASP B 1 188 ? -5.816 21.234 -8.484 1 42.44 188 ASP B N 1
ATOM 3068 C CA . ASP B 1 188 ? -5.16 21.422 -9.773 1 42.44 188 ASP B CA 1
ATOM 3069 C C . ASP B 1 188 ? -3.652 21.594 -9.609 1 42.44 188 ASP B C 1
ATOM 3071 O O . ASP B 1 188 ? -3.033 22.406 -10.297 1 42.44 188 ASP B O 1
ATOM 3075 N N . ILE B 1 189 ? -3.045 21.375 -8.719 1 37.94 189 ILE B N 1
ATOM 3076 C CA . ILE B 1 189 ? -1.734 22 -8.82 1 37.94 189 ILE B CA 1
ATOM 3077 C C . ILE B 1 189 ? -1.028 21.531 -10.086 1 37.94 189 ILE B C 1
ATOM 3079 O O . ILE B 1 189 ? -0.379 22.328 -10.773 1 37.94 189 ILE B O 1
ATOM 3083 N N . GLY B 1 190 ? -1.177 20.344 -10.648 1 33.69 190 GLY B N 1
ATOM 3084 C CA . GLY B 1 190 ? -0.544 19.938 -11.891 1 33.69 190 GLY B CA 1
ATOM 3085 C C . GLY B 1 190 ? -1.538 19.5 -12.953 1 33.69 190 GLY B C 1
ATOM 3086 O O . GLY B 1 190 ? -1.159 18.891 -13.945 1 33.69 190 GLY B O 1
ATOM 3087 N N . SER B 1 191 ? -2.727 19.422 -12.711 1 28.27 191 SER B N 1
ATOM 3088 C CA . SER B 1 191 ? -3.625 19.172 -13.836 1 28.27 191 SER B CA 1
ATOM 3089 C C . SER B 1 191 ? -3.541 20.297 -14.867 1 28.27 191 SER B C 1
ATOM 3091 O O . SER B 1 191 ? -4.48 20.5 -15.641 1 28.27 191 SER B O 1
ATOM 3093 N N . ASN B 1 192 ? -2.768 21.234 -14.602 1 24.81 192 ASN B N 1
ATOM 3094 C CA . ASN B 1 192 ? -2.66 21.984 -15.844 1 24.81 192 ASN B CA 1
ATOM 3095 C C . ASN B 1 192 ? -1.911 21.203 -16.922 1 24.81 192 ASN B C 1
ATOM 3097 O O . ASN B 1 192 ? -0.925 20.531 -16.625 1 24.81 192 ASN B O 1
#

Sequence (384 aa):
MINFKGLGHINIVVDDIQEAIDLYKNLFGAIPKQLFPHFKNSGFSKAAGFIDNADQVDVSIAFLEIPGTGVFIELMEYHNPTGIKRVELKEANDIGGVGHICFRVQNIDSVFDHVKSFPGVRLINSSPLYKAYKIDEITSDEFMFFNEEDEKNTALKQETCKIIGKIRYFYFIDKYNIQWEFEEGHDDIGSNMINFKGLGHINIVVDDIQEAIDLYKNLFGAIPKQLFPHFKNSGFSKAAGFIDNADQVDVSIAFLEIPGTGVFIELMEYHNPTGIKRVELKEANDIGGVGHICFRVQNIDSVFDHVKSFPGVRLINSSPLYKAYKIDEITSDEFMFFNEEDEKNTALKQETCKIIGKIRYFYFIDKYNIQWEFEEGHDDIGSN

Solvent-accessible surface area (backbone atoms only — not comparable to full-atom values): 19514 Å² total; per-residue (Å²): 130,71,50,40,71,22,60,56,34,41,30,34,26,41,94,45,58,67,64,49,52,51,47,42,29,70,76,53,54,29,42,67,46,40,38,25,67,68,37,69,42,48,27,49,27,32,19,64,38,34,66,93,50,16,85,61,35,27,28,28,38,35,38,26,38,36,65,56,34,84,43,29,39,33,40,35,20,42,74,26,67,66,46,58,78,54,76,76,78,77,56,86,49,28,21,34,32,71,43,35,44,30,34,28,37,57,63,55,67,61,48,48,54,53,51,70,69,36,86,68,45,40,57,66,37,87,55,91,78,61,54,70,26,48,25,52,78,56,54,64,87,54,42,46,42,65,47,63,71,58,52,70,30,62,67,60,39,53,53,49,26,56,40,52,33,51,24,28,28,32,41,31,28,41,80,48,52,38,35,38,30,46,33,30,47,77,74,71,75,74,80,107,129,73,51,41,71,21,60,56,32,40,29,33,26,41,94,45,59,66,62,50,52,50,47,41,31,69,74,56,52,30,42,69,45,39,38,25,65,67,38,69,42,47,27,49,27,33,18,64,39,34,65,92,51,16,84,61,34,29,29,28,39,35,38,26,38,36,66,54,35,84,44,28,40,32,40,34,21,42,73,26,68,65,46,56,78,53,76,75,79,78,56,85,48,27,22,33,32,71,44,34,43,28,35,28,39,56,63,57,68,62,48,47,52,53,51,70,69,34,86,67,45,40,59,67,38,85,56,89,80,61,56,71,26,47,24,52,78,57,55,63,86,53,42,47,42,65,47,62,72,58,52,70,30,60,67,59,38,52,51,50,26,57,41,52,33,51,24,28,27,33,42,31,28,42,80,48,53,38,36,37,30,47,32,30,44,76,69,66,82,68,78,109

Organism: NCBI:txid471575

Foldseek 3Di:
DDDDDDDDAAEDEDADQVVVVVQCCQLQVWAWDDKDAQDQDQVVQVVVPNPPCSRQWTKIWIWTHRPPAPHIYIYIYTPPPHDDQDDDADAQPDDDDDRAAEDEDPPQQVSFVSQVPDPQKFWNDPDPPDDWDFDAQDALVVDADPDPVCRPDRVNSVVVSVQSRQKTKTWMAGNSNHIYMYMYRNPDDPVD/DDDDDDDDAAEDEDADQVVVVVQCCQLQVWAWDDKDAQDQDQVVQVVVVNPPCSRQWTKIWIWIHRPPFPHIYIYIYTPPPHDDQDDDADAQPDDDDDRAAEDEDPPQQVSFVSQVPDPQKFWNDPDPPDDWDFDAQDALVVDADPDPVCRPDRVNSVVVSVQSRQKTKTWMAGNSNHIYMYMYRNPPPPVD

pLDDT: mean 95.02, std 11.12, range [24.81, 98.88]